Protein AF-A0A932CZ94-F1 (afdb_monomer)

Nearest PDB structures (foldseek):
  8ikx-assembly1_A  TM=5.319E-01  e=2.134E-03  Arabidopsis thaliana
  7e56-assembly1_A  TM=4.847E-01  e=1.126E-03  Evansstolkia leycettana
  4ozz-assembly1_A  TM=4.901E-01  e=1.665E-02  Pseudomonas syringae pv. tomato str. DC3000
  4ozy-assembly1_A  TM=4.058E-01  e=9.627E-03  Pseudomonas syringae pv. tomato str. DC3000
  4nk8-assembly1_A  TM=4.743E-01  e=7.512E-02  Pseudomonas syringae pv. tomato str. DC3000

pLDDT: mean 83.27, std 25.6, range [24.81, 99.0]

Structure (mmCIF, N/CA/C/O backbone):
data_AF-A0A932CZ94-F1
#
_entry.id   AF-A0A932CZ94-F1
#
loop_
_atom_site.group_PDB
_atom_site.id
_atom_site.type_symbol
_atom_site.label_atom_id
_atom_site.label_alt_id
_atom_site.label_comp_id
_atom_site.label_asym_id
_atom_site.label_entity_id
_atom_site.label_seq_id
_atom_site.pdbx_PDB_ins_code
_atom_site.Cartn_x
_atom_site.Cartn_y
_atom_site.Cartn_z
_atom_site.occupancy
_atom_site.B_iso_or_equiv
_atom_site.auth_seq_id
_atom_site.auth_comp_id
_atom_site.auth_asym_id
_atom_site.auth_atom_id
_atom_site.pdbx_PDB_model_num
ATOM 1 N N . MET A 1 1 ? -27.601 53.014 -61.121 1.00 39.97 1 MET A N 1
ATOM 2 C CA . MET A 1 1 ? -26.642 52.090 -61.763 1.00 39.97 1 MET A CA 1
ATOM 3 C C . MET A 1 1 ? -25.942 51.324 -60.655 1.00 39.97 1 MET A C 1
ATOM 5 O O . MET A 1 1 ? -25.474 51.951 -59.716 1.00 39.97 1 MET A O 1
ATOM 9 N N . ARG A 1 2 ? -26.029 49.991 -60.699 1.00 43.28 2 ARG A N 1
ATOM 10 C CA . ARG A 1 2 ? -25.472 49.055 -59.708 1.00 43.28 2 ARG A CA 1
ATOM 11 C C . ARG A 1 2 ? -23.948 48.991 -59.840 1.00 43.28 2 ARG A C 1
ATOM 13 O O . ARG A 1 2 ? -23.468 49.107 -60.957 1.00 43.28 2 ARG A O 1
ATOM 20 N N . ASN A 1 3 ? -23.252 48.723 -58.737 1.00 41.66 3 ASN A N 1
ATOM 21 C CA . ASN A 1 3 ? -22.073 47.852 -58.693 1.00 41.66 3 ASN A CA 1
ATOM 22 C C . ASN A 1 3 ? -21.887 47.376 -57.246 1.00 41.66 3 ASN A C 1
ATOM 24 O O . ASN A 1 3 ? -21.472 48.142 -56.383 1.00 41.66 3 ASN A O 1
ATOM 28 N N . GLY A 1 4 ? -22.267 46.124 -56.987 1.00 42.47 4 GLY A N 1
ATOM 29 C CA . GLY A 1 4 ? -21.935 45.395 -55.767 1.00 42.47 4 GLY A CA 1
ATOM 30 C C . GLY A 1 4 ? -20.848 44.381 -56.099 1.00 42.47 4 GLY A C 1
ATOM 31 O O . GLY A 1 4 ? -20.992 43.640 -57.069 1.00 42.47 4 GLY A O 1
ATOM 32 N N . ALA A 1 5 ? -19.765 44.379 -55.327 1.00 44.06 5 ALA A N 1
ATOM 33 C CA . ALA A 1 5 ? -18.707 43.383 -55.410 1.00 44.06 5 ALA A CA 1
ATOM 34 C C . ALA A 1 5 ? -18.909 42.357 -54.287 1.00 44.06 5 ALA A C 1
ATOM 36 O O . ALA A 1 5 ? -18.830 42.694 -53.109 1.00 44.06 5 ALA A O 1
ATOM 37 N N . THR A 1 6 ? -19.198 41.114 -54.659 1.00 45.97 6 THR A N 1
ATOM 38 C CA . THR A 1 6 ? -19.165 39.940 -53.780 1.00 45.97 6 THR A CA 1
ATOM 39 C C . THR A 1 6 ? -17.745 39.381 -53.753 1.00 45.97 6 THR A C 1
ATOM 41 O O . THR A 1 6 ? -17.249 38.929 -54.784 1.00 45.97 6 THR A O 1
ATOM 44 N N . ALA A 1 7 ? -17.095 39.406 -52.589 1.00 46.41 7 ALA A N 1
ATOM 45 C CA . ALA A 1 7 ? -15.850 38.683 -52.342 1.00 46.41 7 ALA A CA 1
ATOM 46 C C . ALA A 1 7 ? -16.187 37.239 -51.938 1.00 46.41 7 ALA A C 1
ATOM 48 O O . ALA A 1 7 ? -16.862 37.018 -50.934 1.00 46.41 7 ALA A O 1
ATOM 49 N N . GLY A 1 8 ? -15.762 36.266 -52.744 1.00 42.59 8 GLY A N 1
ATOM 50 C CA . GLY A 1 8 ? -15.855 34.845 -52.415 1.00 42.59 8 GLY A CA 1
ATOM 51 C C . GLY A 1 8 ? -14.693 34.434 -51.515 1.00 42.59 8 GLY A C 1
ATOM 52 O O . GLY A 1 8 ? -13.535 34.597 -51.894 1.00 42.59 8 GLY A O 1
ATOM 53 N N . LEU A 1 9 ? -15.004 33.913 -50.329 1.00 45.91 9 LEU A N 1
ATOM 54 C CA . LEU A 1 9 ? -14.043 33.272 -49.436 1.00 45.91 9 LEU A CA 1
ATOM 55 C C . LEU A 1 9 ? -13.800 31.843 -49.942 1.00 45.91 9 LEU A C 1
ATOM 57 O O . LEU A 1 9 ? -14.696 31.003 -49.890 1.00 45.91 9 LEU A O 1
ATOM 61 N N . LEU A 1 10 ? -12.604 31.585 -50.471 1.00 43.28 10 LEU A N 1
ATOM 62 C CA . LEU A 1 10 ? -12.163 30.254 -50.878 1.00 43.28 10 LEU A CA 1
ATOM 63 C C . LEU A 1 10 ? -11.692 29.500 -49.625 1.00 43.28 10 LEU A C 1
ATOM 65 O O . LEU A 1 10 ? -10.630 29.804 -49.085 1.00 43.28 10 LEU A O 1
ATOM 69 N N . LEU A 1 11 ? -12.500 28.554 -49.141 1.00 47.12 11 LEU A N 1
ATOM 70 C CA . LEU A 1 11 ? -12.133 27.662 -48.042 1.00 47.12 11 LEU A CA 1
ATOM 71 C C . LEU A 1 11 ? -11.174 26.593 -48.591 1.00 47.12 11 LEU A C 1
ATOM 73 O O . LEU A 1 11 ? -11.589 25.689 -49.314 1.00 47.12 11 LEU A O 1
ATOM 77 N N . LEU A 1 12 ? -9.882 26.739 -48.302 1.00 43.91 12 LEU A N 1
ATOM 78 C CA . LEU A 1 12 ? -8.865 25.748 -48.641 1.00 43.91 12 LEU A CA 1
ATOM 79 C C . LEU A 1 12 ? -8.944 24.617 -47.601 1.00 43.91 12 LEU A C 1
ATOM 81 O O . LEU A 1 12 ? -8.505 24.790 -46.466 1.00 43.91 12 LEU A O 1
ATOM 85 N N . LEU A 1 13 ? -9.549 23.484 -47.965 1.00 50.06 13 LEU A N 1
ATOM 86 C CA . LEU A 1 13 ? -9.464 22.246 -47.184 1.00 50.06 13 LEU A CA 1
ATOM 87 C C . LEU A 1 13 ? -8.015 21.751 -47.245 1.00 50.06 13 LEU A C 1
ATOM 89 O O . LEU A 1 13 ? -7.565 21.251 -48.274 1.00 50.06 13 LEU A O 1
ATOM 93 N N . VAL A 1 14 ? -7.273 21.948 -46.157 1.00 52.28 14 VAL A N 1
ATOM 94 C CA . VAL A 1 14 ? -5.974 21.306 -45.948 1.00 52.28 14 VAL A CA 1
ATOM 95 C C . VAL A 1 14 ? -6.270 19.909 -45.415 1.00 52.28 14 VAL A C 1
ATOM 97 O O . VAL A 1 14 ? -6.591 19.750 -44.240 1.00 52.28 14 VAL A O 1
ATOM 100 N N . GLU A 1 15 ? -6.214 18.900 -46.282 1.00 48.75 15 GLU A N 1
ATOM 101 C CA . GLU A 1 15 ? -6.152 17.510 -45.833 1.00 48.75 15 GLU A CA 1
ATOM 102 C C . GLU A 1 15 ? -4.798 17.307 -45.148 1.00 48.75 15 GLU A C 1
ATOM 104 O O . GLU A 1 15 ? -3.753 17.273 -45.797 1.00 48.75 15 GLU A O 1
ATOM 109 N N . VAL A 1 16 ? -4.807 17.244 -43.816 1.00 53.28 16 VAL A N 1
ATOM 110 C CA . VAL A 1 16 ? -3.644 16.801 -43.048 1.00 53.28 16 VAL A CA 1
ATOM 111 C C . VAL A 1 16 ? -3.580 15.283 -43.215 1.00 53.28 16 VAL A C 1
ATOM 113 O O . VAL A 1 16 ? -4.525 14.606 -42.803 1.00 53.28 16 VAL A O 1
ATOM 116 N N . PRO A 1 17 ? -2.528 14.718 -43.833 1.00 50.34 17 PRO A N 1
ATOM 117 C CA . PRO A 1 17 ? -2.390 13.275 -43.902 1.00 50.34 17 PRO A CA 1
ATOM 118 C C . PRO A 1 17 ? -2.241 12.744 -42.475 1.00 50.34 17 PRO A C 1
ATOM 120 O O . PRO A 1 17 ? -1.253 13.024 -41.799 1.00 50.34 17 PRO A O 1
ATOM 123 N N . VAL A 1 18 ? -3.233 11.987 -42.008 1.00 54.59 18 VAL A N 1
ATOM 124 C CA . VAL A 1 18 ? -3.095 11.178 -40.797 1.00 54.59 18 VAL A CA 1
ATOM 125 C C . VAL A 1 18 ? -2.170 10.027 -41.175 1.00 54.59 18 VAL A C 1
ATOM 127 O O . VAL A 1 18 ? -2.581 9.093 -41.865 1.00 54.59 18 VAL A O 1
ATOM 130 N N . ALA A 1 19 ? -0.894 10.128 -40.803 1.00 52.69 19 ALA A N 1
ATOM 131 C CA . ALA A 1 19 ? 0.015 8.998 -40.902 1.00 52.69 19 ALA A CA 1
ATOM 132 C C . ALA A 1 19 ? -0.565 7.870 -40.045 1.00 52.69 19 ALA A C 1
ATOM 134 O O . ALA A 1 19 ? -0.779 8.037 -38.846 1.00 52.69 19 ALA A O 1
ATOM 135 N N . THR A 1 20 ? -0.872 6.735 -40.666 1.00 51.88 20 THR A N 1
ATOM 136 C CA . THR A 1 20 ? -1.240 5.527 -39.934 1.00 51.88 20 THR A CA 1
ATOM 137 C C . THR A 1 20 ? 0.022 5.052 -39.220 1.00 51.88 20 THR A C 1
ATOM 139 O O . THR A 1 20 ? 0.872 4.422 -39.847 1.00 51.88 20 THR A O 1
ATOM 142 N N . VAL A 1 21 ? 0.194 5.416 -37.948 1.00 56.03 21 VAL A N 1
ATOM 143 C CA . VAL A 1 21 ? 1.228 4.812 -37.100 1.00 56.03 21 VAL A CA 1
ATOM 144 C C . VAL A 1 21 ? 0.839 3.344 -36.973 1.00 56.03 21 VAL A C 1
ATOM 146 O O . VAL A 1 21 ? -0.219 3.019 -36.436 1.00 56.03 21 VAL A O 1
ATOM 149 N N . ARG A 1 22 ? 1.616 2.459 -37.596 1.00 65.75 22 ARG A N 1
ATOM 150 C CA . ARG A 1 22 ? 1.471 1.021 -37.386 1.00 65.75 22 ARG A CA 1
ATOM 151 C C . ARG A 1 22 ? 2.312 0.685 -36.170 1.00 65.75 22 ARG A C 1
ATOM 153 O O . ARG A 1 22 ? 3.510 0.919 -36.226 1.00 65.75 22 ARG A O 1
ATOM 160 N N . ALA A 1 23 ? 1.672 0.166 -35.129 1.00 81.94 23 ALA A N 1
ATOM 161 C CA . ALA A 1 23 ? 2.362 -0.471 -34.019 1.00 81.94 23 ALA A CA 1
ATOM 162 C C . ALA A 1 23 ? 3.262 -1.588 -34.566 1.00 81.94 23 ALA A C 1
ATOM 164 O O . ALA A 1 23 ? 2.775 -2.479 -35.273 1.00 81.94 23 ALA A O 1
ATOM 165 N N . GLU A 1 24 ? 4.557 -1.502 -34.288 1.00 93.62 24 GLU A N 1
ATOM 166 C CA . GLU A 1 24 ? 5.543 -2.533 -34.598 1.00 93.62 24 GLU A CA 1
ATOM 167 C C . GLU A 1 24 ? 5.850 -3.361 -33.343 1.00 93.62 24 GLU A C 1
ATOM 169 O O . GLU A 1 24 ? 5.710 -2.889 -32.213 1.00 93.62 24 GLU A O 1
ATOM 174 N N . GLU A 1 25 ? 6.228 -4.627 -33.533 1.00 97.75 25 GLU A N 1
ATOM 175 C CA . GLU A 1 25 ? 6.673 -5.492 -32.441 1.00 97.75 25 GLU A CA 1
ATOM 176 C C . GLU A 1 25 ? 8.161 -5.808 -32.607 1.00 97.75 25 GLU A C 1
ATOM 178 O O . GLU A 1 25 ? 8.576 -6.401 -33.606 1.00 97.75 25 GLU A O 1
ATOM 183 N N . TRP A 1 26 ? 8.942 -5.417 -31.604 1.00 98.31 26 TRP A N 1
ATOM 184 C CA . TRP A 1 26 ? 10.382 -5.608 -31.510 1.00 98.31 26 TRP A CA 1
ATOM 185 C C . TRP A 1 26 ? 10.693 -6.776 -30.582 1.00 98.31 26 TRP A C 1
ATOM 187 O O . TRP A 1 26 ? 10.175 -6.847 -29.471 1.00 98.31 26 TRP A O 1
ATOM 197 N N . PHE A 1 27 ? 11.564 -7.682 -31.010 1.00 98.31 27 PHE A N 1
ATOM 198 C CA . PHE A 1 27 ? 11.935 -8.867 -30.241 1.00 98.31 27 PHE A CA 1
ATOM 199 C C . PHE A 1 27 ? 13.358 -8.752 -29.713 1.00 98.31 27 PHE A C 1
ATOM 201 O O . PHE A 1 27 ? 14.275 -8.381 -30.447 1.00 98.31 27 PHE A O 1
ATOM 208 N N . VAL A 1 28 ? 13.535 -9.128 -28.449 1.00 98.44 28 VAL A N 1
ATOM 209 C CA . VAL A 1 28 ? 14.830 -9.183 -27.766 1.00 98.44 28 VAL A CA 1
ATOM 210 C C . VAL A 1 28 ? 15.067 -10.611 -27.276 1.00 98.44 28 VAL A C 1
ATOM 212 O O . VAL A 1 28 ? 14.156 -11.236 -26.726 1.00 98.44 28 VAL A O 1
ATOM 215 N N . GLU A 1 29 ? 16.274 -11.136 -27.478 1.00 96.31 29 GLU A N 1
ATOM 216 C CA . GLU A 1 29 ? 16.701 -12.445 -26.976 1.00 96.31 29 GLU A CA 1
ATOM 217 C C . GLU A 1 29 ? 18.116 -12.360 -26.404 1.00 96.31 29 GLU A C 1
ATOM 219 O O . GLU A 1 29 ? 18.967 -11.646 -26.939 1.00 96.31 29 GLU A O 1
ATOM 224 N N . ALA A 1 30 ? 18.385 -13.111 -25.335 1.00 89.62 30 ALA A N 1
ATOM 225 C CA . ALA A 1 30 ? 19.734 -13.253 -24.809 1.00 89.62 30 ALA A CA 1
ATOM 226 C C . ALA A 1 30 ? 20.675 -13.756 -25.923 1.00 89.62 30 ALA A C 1
ATOM 228 O O . ALA A 1 30 ? 20.354 -14.705 -26.634 1.00 89.62 30 ALA A O 1
ATOM 229 N N . ASP A 1 31 ? 21.821 -13.092 -26.089 1.00 86.56 31 ASP A N 1
ATOM 230 C CA . ASP A 1 31 ? 22.800 -13.335 -27.162 1.00 86.56 31 ASP A CA 1
ATOM 231 C C . ASP A 1 31 ? 22.318 -13.024 -28.598 1.00 86.56 31 ASP A C 1
ATOM 233 O O . ASP A 1 31 ? 23.005 -13.355 -29.573 1.00 86.56 31 ASP A O 1
ATOM 237 N N . GLY A 1 32 ? 21.173 -12.351 -28.756 1.00 90.69 32 GLY A N 1
ATOM 238 C CA . GLY A 1 32 ? 20.737 -11.802 -30.038 1.00 90.69 32 GLY A CA 1
ATOM 239 C C . GLY A 1 32 ? 21.767 -10.832 -30.637 1.00 90.69 32 GLY A C 1
ATOM 240 O O . GLY A 1 32 ? 22.609 -10.252 -29.953 1.00 90.69 32 GLY A O 1
ATOM 241 N N . SER A 1 33 ? 21.730 -10.652 -31.954 1.00 93.94 33 SER A N 1
ATOM 242 C CA . SER A 1 33 ? 22.588 -9.678 -32.659 1.00 93.94 33 SER A CA 1
ATOM 243 C C . SER A 1 33 ? 21.914 -9.093 -33.901 1.00 93.94 33 SER A C 1
ATOM 245 O O . SER A 1 33 ? 22.575 -8.509 -34.762 1.00 93.94 33 SER A O 1
ATOM 247 N N . GLY A 1 34 ? 20.601 -9.297 -33.991 1.00 94.69 34 GLY A N 1
ATOM 248 C CA . GLY A 1 34 ? 19.781 -9.013 -35.150 1.00 94.69 34 GLY A CA 1
ATOM 249 C C . GLY A 1 34 ? 19.164 -7.623 -35.154 1.00 94.69 34 GLY A C 1
ATOM 250 O O . GLY A 1 34 ? 19.476 -6.766 -34.327 1.00 94.69 34 GLY A O 1
ATOM 251 N N . GLY A 1 35 ? 18.269 -7.408 -36.115 1.00 95.25 35 GLY A N 1
ATOM 252 C CA . GLY A 1 35 ? 17.556 -6.149 -36.334 1.00 95.25 35 GLY A CA 1
ATOM 253 C C . GLY A 1 35 ? 16.247 -5.968 -35.558 1.00 95.25 35 GLY A C 1
ATOM 254 O O . GLY A 1 35 ? 15.508 -5.043 -35.882 1.00 95.25 35 GLY A O 1
ATOM 255 N N . GLY A 1 36 ? 15.926 -6.840 -34.597 1.00 96.75 36 GLY A N 1
ATOM 256 C CA . GLY A 1 36 ? 14.738 -6.719 -33.744 1.00 96.75 36 GLY A CA 1
ATOM 257 C C . GLY A 1 36 ? 13.478 -7.406 -34.264 1.00 96.75 36 GLY A C 1
ATOM 258 O O . GLY A 1 36 ? 12.412 -7.241 -33.682 1.00 96.75 36 GLY A O 1
ATOM 259 N N . THR A 1 37 ? 13.572 -8.191 -35.338 1.00 96.75 37 THR A N 1
ATOM 260 C CA . THR A 1 37 ? 12.432 -8.988 -35.823 1.00 96.75 37 THR A CA 1
ATOM 261 C C . THR A 1 37 ? 12.315 -10.300 -35.048 1.00 96.75 37 THR A C 1
ATOM 263 O O . THR A 1 37 ? 13.271 -10.737 -34.414 1.00 96.75 37 THR A O 1
ATOM 266 N N . ALA A 1 38 ? 11.174 -10.989 -35.136 1.00 95.44 38 ALA A N 1
ATOM 267 C CA . ALA A 1 38 ? 10.988 -12.275 -34.457 1.00 95.44 38 ALA A CA 1
ATOM 268 C C . ALA A 1 38 ? 12.050 -13.333 -34.832 1.00 95.44 38 ALA A C 1
ATOM 270 O O . ALA A 1 38 ? 12.476 -14.104 -33.970 1.00 95.44 38 ALA A O 1
ATOM 271 N N . ASP A 1 39 ? 12.491 -13.366 -36.092 1.00 95.88 39 ASP A N 1
ATOM 272 C CA . ASP A 1 39 ? 13.498 -14.323 -36.581 1.00 95.88 39 ASP A CA 1
ATOM 273 C C . ASP A 1 39 ? 14.943 -13.813 -36.429 1.00 95.88 39 ASP A C 1
ATOM 275 O O . ASP A 1 39 ? 15.890 -14.581 -36.594 1.00 95.88 39 ASP A O 1
ATOM 279 N N . ASP A 1 40 ? 15.116 -12.525 -36.124 1.00 96.75 40 ASP A N 1
ATOM 280 C CA . ASP A 1 40 ? 16.409 -11.848 -36.002 1.00 96.75 40 ASP A CA 1
ATOM 281 C C . ASP A 1 40 ? 16.341 -10.806 -34.864 1.00 96.75 40 ASP A C 1
ATOM 283 O O . ASP A 1 40 ? 16.303 -9.601 -35.137 1.00 96.75 40 ASP A O 1
ATOM 287 N N . PRO A 1 41 ? 16.221 -11.252 -33.596 1.00 97.81 41 PRO A N 1
ATOM 288 C CA . PRO A 1 41 ? 15.964 -10.376 -32.455 1.00 97.81 41 PRO A CA 1
ATOM 289 C C . PRO A 1 41 ? 17.193 -9.546 -32.069 1.00 97.81 41 PRO A C 1
ATOM 291 O O . PRO A 1 41 ? 18.341 -9.931 -32.322 1.00 97.81 41 PRO A O 1
ATOM 294 N N . PHE A 1 42 ? 16.949 -8.418 -31.403 1.00 98.50 42 PHE A N 1
ATOM 295 C CA . PHE A 1 42 ? 17.994 -7.637 -30.744 1.00 98.50 42 PHE A CA 1
ATOM 296 C C . PHE A 1 42 ? 18.669 -8.442 -29.628 1.00 98.50 42 PHE A C 1
ATOM 298 O O . PHE A 1 42 ? 18.073 -9.356 -29.055 1.00 98.50 42 PHE A O 1
ATOM 305 N N . GLY A 1 43 ? 19.911 -8.071 -29.309 1.00 96.50 43 GLY A N 1
ATOM 306 C CA . GLY A 1 43 ? 20.690 -8.674 -28.221 1.00 96.50 43 GLY A CA 1
ATOM 307 C C . GLY A 1 43 ? 20.558 -7.987 -26.869 1.00 96.50 43 GLY A C 1
ATOM 308 O O . GLY A 1 43 ? 20.986 -8.552 -25.865 1.00 96.50 43 GLY A O 1
ATOM 309 N N . SER A 1 44 ? 20.007 -6.772 -26.840 1.00 97.44 44 SER A N 1
ATOM 310 C CA . SER A 1 44 ? 19.813 -5.998 -25.617 1.00 97.44 44 SER A CA 1
ATOM 311 C C . SER A 1 44 ? 18.408 -5.417 -25.553 1.00 97.44 44 SER A C 1
ATOM 313 O O . SER A 1 44 ? 17.781 -5.131 -26.579 1.00 97.44 44 SER A O 1
ATOM 315 N N . VAL A 1 45 ? 17.908 -5.232 -24.335 1.00 98.50 45 VAL A N 1
ATOM 316 C CA . VAL A 1 45 ? 16.607 -4.591 -24.119 1.00 98.50 45 VAL A CA 1
ATOM 317 C C . VAL A 1 45 ? 16.689 -3.106 -24.465 1.00 98.50 45 VAL A C 1
ATOM 319 O O . VAL A 1 45 ? 15.738 -2.550 -25.020 1.00 98.50 45 VAL A O 1
ATOM 322 N N . GLN A 1 46 ? 17.839 -2.470 -24.215 1.00 98.50 46 GLN A N 1
ATOM 323 C CA . GLN A 1 46 ? 18.052 -1.075 -24.594 1.00 98.50 46 GLN A CA 1
ATOM 324 C C . GLN A 1 46 ? 17.979 -0.847 -26.113 1.00 98.50 46 GLN A C 1
ATOM 326 O O . GLN A 1 46 ? 17.425 0.172 -26.515 1.00 98.50 46 GLN A O 1
ATOM 331 N N . ASP A 1 47 ? 18.440 -1.777 -26.959 1.00 98.19 47 ASP A N 1
ATOM 332 C CA . ASP A 1 47 ? 18.292 -1.643 -28.421 1.00 98.19 47 ASP A CA 1
ATOM 333 C C . ASP A 1 47 ? 16.810 -1.566 -28.831 1.00 98.19 47 ASP A C 1
ATOM 335 O O . ASP A 1 47 ? 16.436 -0.748 -29.673 1.00 98.19 47 ASP A O 1
ATOM 339 N N . GLY A 1 48 ? 15.945 -2.361 -28.186 1.00 98.25 48 GLY A N 1
ATOM 340 C CA . GLY A 1 48 ? 14.493 -2.286 -28.372 1.00 98.25 48 GLY A CA 1
ATOM 341 C C . GLY A 1 48 ? 13.914 -0.937 -27.930 1.00 98.25 48 GLY A C 1
ATOM 342 O O . GLY A 1 48 ? 13.147 -0.316 -28.666 1.00 98.25 48 GLY A O 1
ATOM 343 N N . LEU A 1 49 ? 14.325 -0.445 -26.756 1.00 98.62 49 LEU A N 1
ATOM 344 C CA . LEU A 1 49 ? 13.920 0.868 -26.232 1.00 98.62 49 LEU A CA 1
ATOM 345 C C . LEU A 1 49 ? 14.390 2.033 -27.119 1.00 98.62 49 LEU A C 1
ATOM 347 O O . LEU A 1 49 ? 13.696 3.045 -27.230 1.00 98.62 49 LEU A O 1
ATOM 351 N N . ASP A 1 50 ? 15.554 1.903 -27.756 1.00 98.50 50 ASP A N 1
ATOM 352 C CA . ASP A 1 50 ? 16.136 2.923 -28.627 1.00 98.50 50 ASP A CA 1
ATOM 353 C C . ASP A 1 50 ? 15.353 3.075 -29.945 1.00 98.50 50 ASP A C 1
ATOM 355 O O . ASP A 1 50 ? 15.280 4.185 -30.497 1.00 98.50 50 ASP A O 1
ATOM 359 N N . VAL A 1 51 ? 14.738 2.000 -30.453 1.00 97.75 51 VAL A N 1
ATOM 360 C CA . VAL A 1 51 ? 13.978 2.026 -31.715 1.00 97.75 51 VAL A CA 1
ATOM 361 C C . VAL A 1 51 ? 12.483 2.258 -31.527 1.00 97.75 51 VAL A C 1
ATOM 363 O O . VAL A 1 51 ? 11.904 2.968 -32.350 1.00 97.75 51 VAL A O 1
ATOM 366 N N . ALA A 1 52 ? 11.886 1.750 -30.445 1.00 98.12 52 ALA A N 1
ATOM 367 C CA . ALA A 1 52 ? 10.440 1.779 -30.242 1.00 98.12 52 ALA A CA 1
ATOM 368 C C . ALA A 1 52 ? 9.856 3.202 -30.308 1.00 98.12 52 ALA A C 1
ATOM 370 O O . ALA A 1 52 ? 10.418 4.167 -29.773 1.00 98.12 52 ALA A O 1
ATOM 371 N N . GLY A 1 53 ? 8.729 3.343 -31.000 1.00 97.69 53 GLY A N 1
ATOM 372 C CA . GLY A 1 53 ? 7.905 4.548 -31.058 1.00 97.69 53 GLY A CA 1
ATOM 373 C C . GLY A 1 53 ? 6.535 4.355 -30.398 1.00 97.69 53 GLY A C 1
ATOM 374 O O . GLY A 1 53 ? 6.207 3.249 -29.977 1.00 97.69 53 GLY A O 1
ATOM 375 N N . PRO A 1 54 ? 5.712 5.418 -30.296 1.00 98.00 54 PRO A N 1
ATOM 376 C CA . PRO A 1 54 ? 4.365 5.328 -29.731 1.00 98.00 54 PRO A CA 1
ATOM 377 C C . PRO A 1 54 ? 3.528 4.208 -30.366 1.00 98.00 54 PRO A C 1
ATOM 379 O O . PRO A 1 54 ? 3.345 4.189 -31.584 1.00 98.00 54 PRO A O 1
ATOM 382 N N . GLY A 1 55 ? 2.988 3.317 -29.533 1.00 97.88 55 GLY A N 1
ATOM 383 C CA . GLY A 1 55 ? 2.194 2.158 -29.943 1.00 97.88 55 GLY A CA 1
ATOM 384 C C . GLY A 1 55 ? 2.994 0.871 -30.144 1.00 97.88 55 GLY A C 1
ATOM 385 O O . GLY A 1 55 ? 2.374 -0.183 -30.271 1.00 97.88 55 GLY A O 1
ATOM 386 N N . ASP A 1 56 ? 4.327 0.931 -30.167 1.00 98.56 56 ASP A N 1
ATOM 387 C CA . ASP A 1 56 ? 5.164 -0.254 -30.348 1.00 98.56 56 ASP A CA 1
ATOM 388 C C . ASP A 1 56 ? 5.218 -1.128 -29.090 1.00 98.56 56 ASP A C 1
ATOM 390 O O . ASP A 1 56 ? 5.086 -0.662 -27.952 1.00 98.56 56 ASP A O 1
ATOM 394 N N . VAL A 1 57 ? 5.489 -2.412 -29.315 1.00 98.56 57 VAL A N 1
ATOM 395 C CA . VAL A 1 57 ? 5.682 -3.417 -28.269 1.00 98.56 57 VAL A CA 1
ATOM 396 C C . VAL A 1 57 ? 7.097 -3.979 -28.358 1.00 98.56 57 VAL A C 1
ATOM 398 O O . VAL A 1 57 ? 7.526 -4.429 -29.413 1.00 98.56 57 VAL A O 1
ATOM 401 N N . ILE A 1 58 ? 7.821 -3.994 -27.245 1.00 98.81 58 ILE A N 1
ATOM 402 C CA . ILE A 1 58 ? 9.112 -4.659 -27.081 1.00 98.81 58 ILE A CA 1
ATOM 403 C C . ILE A 1 58 ? 8.858 -5.955 -26.309 1.00 98.81 58 ILE A C 1
ATOM 405 O O . ILE A 1 58 ? 8.583 -5.931 -25.109 1.00 98.81 58 ILE A O 1
ATOM 409 N N . THR A 1 59 ? 8.945 -7.089 -26.998 1.00 98.56 59 THR A N 1
ATOM 410 C CA . THR A 1 59 ? 8.761 -8.430 -26.439 1.00 98.56 59 THR A CA 1
ATOM 411 C C . THR A 1 59 ? 10.118 -9.055 -26.124 1.00 98.56 59 THR A C 1
ATOM 413 O O . THR A 1 59 ? 10.901 -9.387 -27.017 1.00 98.56 59 THR A O 1
ATOM 416 N N . VAL A 1 60 ? 10.393 -9.241 -24.834 1.00 98.62 60 VAL A N 1
ATOM 417 C CA . VAL A 1 60 ? 11.663 -9.778 -24.335 1.00 98.62 60 VAL A CA 1
ATOM 418 C C . VAL A 1 60 ? 11.515 -11.262 -24.008 1.00 98.62 60 VAL A C 1
ATOM 420 O O . VAL A 1 60 ? 10.761 -11.643 -23.106 1.00 98.62 60 VAL A O 1
ATOM 423 N N . ARG A 1 61 ? 12.250 -12.110 -24.734 1.00 97.69 61 ARG A N 1
ATOM 424 C CA . ARG A 1 61 ? 12.266 -13.563 -24.518 1.00 97.69 61 ARG A CA 1
ATOM 425 C C . ARG A 1 61 ? 12.904 -13.923 -23.180 1.00 97.69 61 ARG A C 1
ATOM 427 O O . ARG A 1 61 ? 13.726 -13.172 -22.656 1.00 97.69 61 ARG A O 1
ATOM 434 N N . GLU A 1 62 ? 12.539 -15.105 -22.686 1.00 97.25 62 GLU A N 1
ATOM 435 C CA . GLU A 1 62 ? 13.091 -15.717 -21.473 1.00 97.25 62 GLU A CA 1
ATOM 436 C C . GLU A 1 62 ? 14.617 -15.589 -21.410 1.00 97.25 62 GLU A C 1
ATOM 438 O O . GLU A 1 62 ? 15.325 -15.875 -22.378 1.00 97.25 62 GLU A O 1
ATOM 443 N N . GLY A 1 63 ? 15.117 -15.171 -20.250 1.00 95.88 63 GLY A N 1
ATOM 444 C CA . GLY A 1 63 ? 16.540 -14.956 -20.026 1.00 95.88 63 GLY A CA 1
ATOM 445 C C . GLY A 1 63 ? 16.818 -13.937 -18.928 1.00 95.88 63 GLY A C 1
ATOM 446 O O . GLY A 1 63 ? 15.906 -13.306 -18.388 1.00 95.88 63 GLY A O 1
ATOM 447 N N . THR A 1 64 ? 18.102 -13.773 -18.615 1.00 96.81 64 THR A N 1
ATOM 448 C CA . THR A 1 64 ? 18.590 -12.739 -17.697 1.00 96.81 64 THR A CA 1
ATOM 449 C C . THR A 1 64 ? 19.399 -11.711 -18.475 1.00 96.81 64 THR A C 1
ATOM 451 O O . THR A 1 64 ? 20.440 -12.040 -19.042 1.00 96.81 64 THR A O 1
ATOM 454 N N . TYR A 1 65 ? 18.956 -10.461 -18.435 1.00 98.06 65 TYR A N 1
ATOM 455 C CA . TYR A 1 65 ? 19.558 -9.327 -19.123 1.00 98.06 65 TYR A CA 1
ATOM 456 C C . TYR A 1 65 ? 20.228 -8.436 -18.083 1.00 98.06 65 TYR A C 1
ATOM 458 O O . TYR A 1 65 ? 19.567 -7.857 -17.222 1.00 98.06 65 TYR A O 1
ATOM 466 N N . SER A 1 66 ? 21.561 -8.386 -18.112 1.00 97.50 66 SER A N 1
ATOM 467 C CA . SER A 1 66 ? 22.354 -7.581 -17.175 1.00 97.50 66 SER A CA 1
ATOM 468 C C . SER A 1 66 ? 22.547 -6.168 -17.725 1.00 97.50 66 SER A C 1
ATOM 470 O O . SER A 1 66 ? 23.576 -5.872 -18.332 1.00 97.50 66 SER A O 1
ATOM 472 N N . GLU A 1 67 ? 21.538 -5.316 -17.558 1.00 96.62 67 GLU A N 1
ATOM 473 C CA . GLU A 1 67 ? 21.452 -3.991 -18.175 1.00 96.62 67 GLU A CA 1
ATOM 474 C C . GLU A 1 67 ? 20.884 -2.957 -17.191 1.00 96.62 67 GLU A C 1
ATOM 476 O O . GLU A 1 67 ? 19.986 -3.252 -16.406 1.00 96.62 67 GLU A O 1
ATOM 481 N N . SER A 1 68 ? 21.381 -1.720 -17.266 1.00 97.12 68 SER A N 1
ATOM 482 C CA . SER A 1 68 ? 20.737 -0.555 -16.646 1.00 97.12 68 SER A CA 1
ATOM 483 C C . SER A 1 68 ? 19.993 0.217 -17.734 1.00 97.12 68 SER A C 1
ATOM 485 O O . SER A 1 68 ? 20.618 0.829 -18.603 1.00 97.12 68 SER A O 1
ATOM 487 N N . LEU A 1 69 ? 18.666 0.166 -17.698 1.00 98.69 69 LEU A N 1
ATOM 488 C CA . LEU A 1 69 ? 17.788 0.610 -18.775 1.00 98.69 69 LEU A CA 1
ATOM 489 C C . LEU A 1 69 ? 17.258 2.022 -18.547 1.00 98.69 69 LEU A C 1
ATOM 491 O O . LEU A 1 69 ? 17.052 2.464 -17.412 1.00 98.69 69 LEU A O 1
ATOM 495 N N . ARG A 1 70 ? 16.963 2.712 -19.649 1.00 98.56 70 ARG A N 1
ATOM 496 C CA . ARG A 1 70 ? 16.201 3.963 -19.630 1.00 98.56 70 ARG A CA 1
ATOM 497 C C . ARG A 1 70 ? 15.221 4.034 -20.792 1.00 98.56 70 ARG A C 1
ATOM 499 O O . ARG A 1 70 ? 15.547 3.656 -21.919 1.00 98.56 70 ARG A O 1
ATOM 506 N N . THR A 1 71 ? 14.048 4.595 -20.529 1.00 98.50 71 THR A N 1
ATOM 507 C CA . THR A 1 71 ? 13.137 5.023 -21.600 1.00 98.50 71 THR A CA 1
ATOM 508 C C . THR A 1 71 ? 13.793 6.111 -22.457 1.00 98.50 71 THR A C 1
ATOM 510 O O . THR A 1 71 ? 14.548 6.935 -21.943 1.00 98.50 71 THR A O 1
ATOM 513 N N . VAL A 1 72 ? 13.517 6.120 -23.762 1.00 98.19 72 VAL A N 1
ATOM 514 C CA . VAL A 1 72 ? 14.138 7.060 -24.723 1.00 98.19 72 VAL A CA 1
ATOM 515 C C . VAL A 1 72 ? 13.138 8.067 -25.284 1.00 98.19 72 VAL A C 1
ATOM 517 O O . VAL A 1 72 ? 13.529 9.127 -25.771 1.00 98.19 72 VAL A O 1
ATOM 520 N N . ARG A 1 73 ? 11.852 7.714 -25.272 1.00 97.38 73 ARG A N 1
ATOM 521 C CA . ARG A 1 73 ? 10.733 8.558 -25.687 1.00 97.38 73 ARG A CA 1
ATOM 522 C C . ARG A 1 73 ? 9.438 8.038 -25.078 1.00 97.38 73 ARG A C 1
ATOM 524 O O . ARG A 1 73 ? 9.381 6.888 -24.647 1.00 97.38 73 ARG A O 1
ATOM 531 N N . GLY A 1 74 ? 8.425 8.897 -25.060 1.00 96.38 74 GLY A N 1
ATOM 532 C CA . GLY A 1 74 ? 7.103 8.567 -24.540 1.00 96.38 74 GLY A CA 1
ATOM 533 C C . GLY A 1 74 ? 6.181 8.002 -25.607 1.00 96.38 74 GLY A C 1
ATOM 534 O O . GLY A 1 74 ? 6.377 8.233 -26.805 1.00 96.38 74 GLY A O 1
ATOM 535 N N . GLY A 1 75 ? 5.162 7.287 -25.147 1.00 97.75 75 GLY A N 1
ATOM 536 C CA . GLY A 1 75 ? 3.988 6.969 -25.941 1.00 97.75 75 GLY A CA 1
ATOM 537 C C . GLY A 1 75 ? 2.974 8.113 -25.929 1.00 97.75 75 GLY A C 1
ATOM 538 O O . GLY A 1 75 ? 3.277 9.270 -25.637 1.00 97.75 75 GLY A O 1
ATOM 539 N N . THR A 1 76 ? 1.732 7.766 -26.230 1.00 97.69 76 THR A N 1
ATOM 540 C CA . THR A 1 76 ? 0.563 8.629 -26.022 1.00 97.69 76 THR A CA 1
ATOM 541 C C . THR A 1 76 ? -0.525 7.826 -25.324 1.00 97.69 76 THR A C 1
ATOM 543 O O . THR A 1 76 ? -0.483 6.600 -25.364 1.00 97.69 76 THR A O 1
ATOM 546 N N . GLU A 1 77 ? -1.538 8.487 -24.767 1.00 96.31 77 GLU A N 1
ATOM 547 C CA . GLU A 1 77 ? -2.697 7.815 -24.157 1.00 96.31 77 GLU A CA 1
ATOM 548 C C . GLU A 1 77 ? -3.317 6.748 -25.079 1.00 96.31 77 GLU A C 1
ATOM 550 O O . GLU A 1 77 ? -3.618 5.638 -24.652 1.00 96.31 77 GLU A O 1
ATOM 555 N N . ALA A 1 78 ? -3.447 7.056 -26.374 1.00 96.88 78 ALA A N 1
ATOM 556 C CA . ALA A 1 78 ? -4.010 6.140 -27.365 1.00 96.88 78 ALA A CA 1
ATOM 557 C C . ALA A 1 78 ? -3.009 5.097 -27.902 1.00 96.88 78 ALA A C 1
ATOM 559 O O . ALA A 1 78 ? -3.413 4.164 -28.594 1.00 96.88 78 ALA A O 1
ATOM 560 N N . ALA A 1 79 ? -1.712 5.282 -27.653 1.00 97.56 79 ALA A N 1
ATOM 561 C CA . ALA A 1 79 ? -0.635 4.462 -28.202 1.00 97.56 79 ALA A CA 1
ATOM 562 C C . ALA A 1 79 ? 0.575 4.467 -27.245 1.00 97.56 79 ALA A C 1
ATOM 564 O O . ALA A 1 79 ? 1.571 5.152 -27.522 1.00 97.56 79 ALA A O 1
ATOM 565 N N . PRO A 1 80 ? 0.483 3.776 -26.093 1.00 98.38 80 PRO A N 1
ATOM 566 C CA . PRO A 1 80 ? 1.603 3.644 -25.169 1.00 98.38 80 PRO A CA 1
ATOM 567 C C . PRO A 1 80 ? 2.733 2.820 -25.796 1.00 98.38 80 PRO A C 1
ATOM 569 O O . PRO A 1 80 ? 2.502 2.058 -26.735 1.00 98.38 80 PRO A O 1
ATOM 572 N N . ILE A 1 81 ? 3.952 2.963 -25.277 1.00 98.75 81 ILE A N 1
ATOM 573 C CA . ILE A 1 81 ? 5.050 2.033 -25.589 1.00 98.75 81 ILE A CA 1
ATOM 574 C C . ILE A 1 81 ? 5.037 0.930 -24.536 1.00 98.75 81 ILE A C 1
ATOM 576 O O . ILE A 1 81 ? 5.009 1.228 -23.341 1.00 98.75 81 ILE A O 1
ATOM 580 N N . VAL A 1 82 ? 5.053 -0.333 -24.963 1.00 98.75 82 VAL A N 1
ATOM 581 C CA . VAL A 1 82 ? 4.948 -1.487 -24.058 1.00 98.75 82 VAL A CA 1
ATOM 582 C C . VAL A 1 82 ? 6.250 -2.274 -24.049 1.00 98.75 82 VAL A C 1
ATOM 584 O O . VAL A 1 82 ? 6.669 -2.781 -25.081 1.00 98.75 82 VAL A O 1
ATOM 587 N N . LEU A 1 83 ? 6.869 -2.434 -22.884 1.00 98.81 83 LEU A N 1
ATOM 588 C CA . LEU A 1 83 ? 7.971 -3.359 -22.637 1.00 98.81 83 LEU A CA 1
ATOM 589 C C . LEU A 1 83 ? 7.430 -4.569 -21.868 1.00 98.81 83 LEU A C 1
ATOM 591 O O . LEU A 1 83 ? 7.031 -4.441 -20.712 1.00 98.81 83 LEU A O 1
ATOM 595 N N . ARG A 1 84 ? 7.414 -5.748 -22.494 1.00 98.62 84 ARG A N 1
ATOM 596 C CA . ARG A 1 84 ? 6.801 -6.946 -21.907 1.00 98.62 84 ARG A CA 1
ATOM 597 C C . ARG A 1 84 ? 7.680 -8.184 -21.977 1.00 98.62 84 ARG A C 1
ATOM 599 O O . ARG A 1 84 ? 8.531 -8.310 -22.861 1.00 98.62 84 ARG A O 1
ATOM 606 N N . ARG A 1 85 ? 7.409 -9.155 -21.104 1.00 97.88 85 ARG A N 1
ATOM 607 C CA . ARG A 1 85 ? 7.892 -10.529 -21.308 1.00 97.88 85 ARG A CA 1
ATOM 608 C C . ARG A 1 85 ? 7.230 -11.177 -22.528 1.00 97.88 85 ARG A C 1
ATOM 610 O O . ARG A 1 85 ? 6.081 -10.879 -22.848 1.00 97.88 85 ARG A O 1
ATOM 617 N N . ASP A 1 86 ? 7.909 -12.139 -23.144 1.00 96.50 86 ASP A N 1
ATOM 618 C CA . ASP A 1 86 ? 7.279 -13.075 -24.079 1.00 96.50 86 ASP A CA 1
ATOM 619 C C . ASP A 1 86 ? 6.341 -14.038 -23.312 1.00 96.50 86 ASP A C 1
ATOM 621 O O . ASP A 1 86 ? 6.818 -14.857 -22.518 1.00 96.50 86 ASP A O 1
ATOM 625 N N . PRO A 1 87 ? 5.008 -13.984 -23.522 1.00 90.50 87 PRO A N 1
ATOM 626 C CA . PRO A 1 87 ? 4.061 -14.819 -22.784 1.00 90.50 87 PRO A CA 1
ATOM 627 C C . PRO A 1 87 ? 4.155 -16.308 -23.148 1.00 90.50 87 PRO A C 1
ATOM 629 O O . PRO A 1 87 ? 3.660 -17.148 -22.397 1.00 90.50 87 PRO A O 1
ATOM 632 N N . ALA A 1 88 ? 4.780 -16.655 -24.279 1.00 89.38 88 ALA A N 1
ATOM 633 C CA . ALA A 1 88 ? 4.970 -18.040 -24.707 1.00 89.38 88 ALA A CA 1
ATOM 634 C C . ALA A 1 88 ? 6.205 -18.708 -24.071 1.00 89.38 88 ALA A C 1
ATOM 636 O O . ALA A 1 88 ? 6.497 -19.870 -24.372 1.00 89.38 88 ALA A O 1
ATOM 637 N N . ARG A 1 89 ? 6.956 -17.986 -23.231 1.00 88.38 89 ARG A N 1
ATOM 638 C CA . ARG A 1 89 ? 8.251 -18.407 -22.677 1.00 88.38 89 ARG A CA 1
ATOM 639 C C . ARG A 1 89 ? 8.282 -18.318 -21.146 1.00 88.38 89 ARG A C 1
ATOM 641 O O . ARG A 1 89 ? 7.305 -17.917 -20.508 1.00 88.38 89 ARG A O 1
ATOM 648 N N . GLY A 1 90 ? 9.401 -18.755 -20.560 1.00 90.12 90 GLY A N 1
ATOM 649 C CA . GLY A 1 90 ? 9.678 -18.638 -19.130 1.00 90.12 90 GLY A CA 1
ATOM 650 C C . GLY A 1 90 ? 9.921 -17.193 -18.659 1.00 90.12 90 GLY A C 1
ATOM 651 O O . GLY A 1 90 ? 9.639 -16.241 -19.388 1.00 90.12 90 GLY A O 1
ATOM 652 N N . PRO A 1 91 ? 10.401 -17.008 -17.417 1.00 94.00 91 PRO A N 1
ATOM 653 C CA . PRO A 1 91 ? 10.582 -15.685 -16.828 1.00 94.00 91 PRO A CA 1
ATOM 654 C C . PRO A 1 91 ? 11.683 -14.876 -17.529 1.00 94.00 91 PRO A C 1
ATOM 656 O O . PRO A 1 91 ? 12.710 -15.414 -17.948 1.00 94.00 91 PRO A O 1
ATOM 659 N N . THR A 1 92 ? 11.490 -13.560 -17.575 1.00 97.94 92 THR A N 1
ATOM 660 C CA . THR A 1 92 ? 12.475 -12.594 -18.074 1.00 97.94 92 THR A CA 1
ATOM 661 C C . THR A 1 92 ? 12.937 -11.719 -16.915 1.00 97.94 92 THR A C 1
ATOM 663 O O . THR A 1 92 ? 12.128 -11.035 -16.287 1.00 97.94 92 THR A O 1
ATOM 666 N N . ILE A 1 93 ? 14.241 -11.744 -16.633 1.00 98.50 93 ILE A N 1
ATOM 667 C CA . ILE A 1 93 ? 14.859 -10.995 -15.537 1.00 98.50 93 ILE A CA 1
ATOM 668 C C . ILE A 1 93 ? 15.701 -9.867 -16.122 1.00 98.50 93 ILE A C 1
ATOM 670 O O . ILE A 1 93 ? 16.684 -10.115 -16.819 1.00 98.50 93 ILE A O 1
ATOM 674 N N . LEU A 1 94 ? 15.348 -8.631 -15.792 1.00 98.69 94 LEU A N 1
ATOM 675 C CA . LEU A 1 94 ? 16.155 -7.444 -16.041 1.00 98.69 94 LEU A CA 1
ATOM 676 C C . LEU A 1 94 ? 16.920 -7.146 -14.757 1.00 98.69 94 LEU A C 1
ATOM 678 O O . LEU A 1 94 ? 16.316 -6.994 -13.696 1.00 98.69 94 LEU A O 1
ATOM 682 N N . SER A 1 95 ? 18.248 -7.120 -14.819 1.00 98.12 95 SER A N 1
ATOM 683 C CA . SER A 1 95 ? 19.058 -7.042 -13.611 1.00 98.12 95 SER A CA 1
ATOM 684 C C . SER A 1 95 ? 20.211 -6.062 -13.723 1.00 98.12 95 SER A C 1
ATOM 686 O O . SER A 1 95 ? 20.922 -6.002 -14.720 1.00 98.12 95 SER A O 1
ATOM 688 N N . SER A 1 96 ? 20.419 -5.323 -12.644 1.00 98.31 96 SER A N 1
ATOM 689 C CA . SER A 1 96 ? 21.471 -4.328 -12.488 1.00 98.31 96 SER A CA 1
ATOM 690 C C . SER A 1 96 ? 21.826 -4.253 -11.007 1.00 98.31 96 SER A C 1
ATOM 692 O O . SER A 1 96 ? 20.981 -4.510 -10.159 1.00 98.31 96 SER A O 1
ATOM 694 N N . SER A 1 97 ? 23.064 -3.896 -10.672 1.00 97.94 97 SER A N 1
ATOM 695 C CA . SER A 1 97 ? 23.436 -3.610 -9.282 1.00 97.94 97 SER A CA 1
ATOM 696 C C . SER A 1 97 ? 22.974 -2.195 -8.913 1.00 97.94 97 SER A C 1
ATOM 698 O O . SER A 1 97 ? 23.767 -1.252 -8.956 1.00 97.94 97 SER A O 1
ATOM 700 N N . GLY A 1 98 ? 21.703 -2.056 -8.534 1.00 97.69 98 GLY A N 1
ATOM 701 C CA . GLY A 1 98 ? 21.021 -0.802 -8.205 1.00 97.69 98 GLY A CA 1
ATOM 702 C C . GLY A 1 98 ? 19.896 -0.541 -9.202 1.00 97.69 98 GLY A C 1
ATOM 703 O O . GLY A 1 98 ? 19.081 -1.423 -9.457 1.00 97.69 98 GLY A O 1
ATOM 704 N N . ARG A 1 99 ? 19.892 0.644 -9.821 1.00 98.44 99 ARG A N 1
ATOM 705 C CA . ARG A 1 99 ? 18.909 1.035 -10.843 1.00 98.44 99 ARG A CA 1
ATOM 706 C C . ARG A 1 99 ? 18.870 0.048 -12.005 1.00 98.44 99 ARG A C 1
ATOM 708 O O . ARG A 1 99 ? 19.841 -0.065 -12.759 1.00 98.44 99 ARG A O 1
ATOM 715 N N . VAL A 1 100 ? 17.735 -0.624 -12.162 1.00 98.81 100 VAL A N 1
ATOM 716 C CA . VAL A 1 100 ? 17.422 -1.516 -13.284 1.00 98.81 100 VAL A CA 1
ATOM 717 C C . VAL A 1 100 ? 16.752 -0.730 -14.398 1.00 98.81 100 VAL A C 1
ATOM 719 O O . VAL A 1 100 ? 17.165 -0.841 -15.548 1.00 98.81 100 VAL A O 1
ATOM 722 N N . LEU A 1 101 ? 15.756 0.094 -14.066 1.00 98.81 101 LEU A N 1
ATOM 723 C CA . LEU A 1 101 ? 15.007 0.870 -15.047 1.00 98.81 101 LEU A CA 1
ATOM 724 C C . LEU A 1 101 ? 14.765 2.298 -14.558 1.00 98.81 101 LEU A C 1
ATOM 726 O O . LEU A 1 101 ? 14.365 2.539 -13.418 1.00 98.81 101 LEU A O 1
ATOM 730 N N . ARG A 1 102 ? 14.994 3.250 -15.461 1.00 98.62 102 ARG A N 1
ATOM 731 C CA . ARG A 1 102 ? 14.602 4.646 -15.305 1.00 98.62 102 ARG A CA 1
ATOM 732 C C . ARG A 1 102 ? 13.541 5.029 -16.339 1.00 98.62 102 ARG A C 1
ATOM 734 O O . ARG A 1 102 ? 13.782 4.947 -17.547 1.00 98.62 102 ARG A O 1
ATOM 741 N N . VAL A 1 103 ? 12.386 5.465 -15.854 1.00 98.62 103 VAL A N 1
ATOM 742 C CA . VAL A 1 103 ? 11.273 5.968 -16.665 1.00 98.62 103 VAL A CA 1
ATOM 743 C C . VAL A 1 103 ? 11.263 7.490 -16.564 1.00 98.62 103 VAL A C 1
ATOM 745 O O . VAL A 1 103 ? 11.079 8.035 -15.482 1.00 98.62 103 VAL A O 1
ATOM 748 N N . GLU A 1 104 ? 11.505 8.157 -17.690 1.00 97.50 104 GLU A N 1
ATOM 749 C CA . GLU A 1 104 ? 11.612 9.626 -17.803 1.00 97.50 104 GLU A CA 1
ATOM 750 C C . GLU A 1 104 ? 10.650 10.184 -18.864 1.00 97.50 104 GLU A C 1
ATOM 752 O O . GLU A 1 104 ? 10.705 11.364 -19.196 1.00 97.50 104 GLU A O 1
ATOM 757 N N . HIS A 1 105 ? 9.796 9.328 -19.434 1.00 98.31 105 HIS A N 1
ATOM 758 C CA . HIS A 1 105 ? 8.892 9.673 -20.524 1.00 98.31 105 HIS A CA 1
ATOM 759 C C . HIS A 1 105 ? 7.496 9.078 -20.299 1.00 98.31 105 HIS A C 1
ATOM 761 O O . HIS A 1 105 ? 7.399 8.000 -19.701 1.00 98.31 105 HIS A O 1
ATOM 767 N N . PRO A 1 106 ? 6.433 9.719 -20.820 1.00 98.31 106 PRO A N 1
ATOM 768 C CA . PRO A 1 106 ? 5.072 9.374 -20.439 1.00 98.31 106 PRO A CA 1
ATOM 769 C C . PRO A 1 106 ? 4.511 8.186 -21.227 1.00 98.31 106 PRO A C 1
ATOM 771 O O . PRO A 1 106 ? 5.015 7.834 -22.300 1.00 98.31 106 PRO A O 1
ATOM 774 N N . TYR A 1 107 ? 3.408 7.618 -20.733 1.00 98.62 107 TYR A N 1
ATOM 775 C CA . TYR A 1 107 ? 2.649 6.536 -21.380 1.00 98.62 107 TYR A CA 1
ATOM 776 C C . TYR A 1 107 ? 3.525 5.330 -21.741 1.00 98.62 107 TYR A C 1
ATOM 778 O O . TYR A 1 107 ? 3.555 4.860 -22.886 1.00 98.62 107 TYR A O 1
ATOM 786 N N . PHE A 1 108 ? 4.271 4.858 -20.747 1.00 98.56 108 PHE A N 1
ATOM 787 C CA . PHE A 1 108 ? 5.138 3.694 -20.852 1.00 98.56 108 PHE A CA 1
ATOM 788 C C . PHE A 1 108 ? 4.589 2.562 -19.979 1.00 98.56 108 PHE A C 1
ATOM 790 O O . PHE A 1 108 ? 4.194 2.796 -18.839 1.00 98.56 108 PHE A O 1
ATOM 797 N N . VAL A 1 109 ? 4.559 1.339 -20.505 1.00 98.88 109 VAL A N 1
ATOM 798 C CA . VAL A 1 109 ? 4.022 0.159 -19.811 1.00 98.88 109 VAL A CA 1
ATOM 799 C C . VAL A 1 109 ? 5.125 -0.878 -19.643 1.00 98.88 109 VAL A C 1
ATOM 801 O O . VAL A 1 109 ? 5.816 -1.203 -20.606 1.00 98.88 109 VAL A O 1
ATOM 804 N N . VAL A 1 110 ? 5.268 -1.423 -18.438 1.00 98.88 110 VAL A N 1
ATOM 805 C CA . VAL A 1 110 ? 6.119 -2.576 -18.120 1.00 98.88 110 VAL A CA 1
ATOM 806 C C . VAL A 1 110 ? 5.226 -3.729 -17.671 1.00 98.88 110 VAL A C 1
ATOM 808 O O . VAL A 1 110 ? 4.441 -3.572 -16.737 1.00 98.88 110 VAL A O 1
ATOM 811 N N . GLU A 1 111 ? 5.332 -4.876 -18.345 1.00 98.75 111 GLU A N 1
ATOM 812 C CA . GLU A 1 111 ? 4.419 -6.011 -18.155 1.00 98.75 111 GLU A CA 1
ATOM 813 C C . GLU A 1 111 ? 5.142 -7.362 -18.045 1.00 98.75 111 GLU A C 1
ATOM 815 O O . GLU A 1 111 ? 5.872 -7.778 -18.949 1.00 98.75 111 GLU A O 1
ATOM 820 N N . GLY A 1 112 ? 4.886 -8.113 -16.970 1.00 98.56 112 GLY A N 1
ATOM 821 C CA . GLY A 1 112 ? 5.391 -9.483 -16.842 1.00 98.56 112 GLY A CA 1
ATOM 822 C C . GLY A 1 112 ? 6.886 -9.606 -16.538 1.00 98.56 112 GLY A C 1
ATOM 823 O O . GLY A 1 112 ? 7.445 -10.688 -16.707 1.00 98.56 112 GLY A O 1
ATOM 824 N N . LEU A 1 113 ? 7.572 -8.527 -16.164 1.00 98.69 113 LEU A N 1
ATOM 825 C CA . LEU A 1 113 ? 9.032 -8.516 -16.045 1.00 98.69 113 LEU A CA 1
ATOM 826 C C . LEU A 1 113 ? 9.482 -8.564 -14.587 1.00 98.69 113 LEU A C 1
ATOM 828 O O . LEU A 1 113 ? 8.823 -8.016 -13.709 1.00 98.69 113 LEU A O 1
ATOM 832 N N . ILE A 1 114 ? 10.635 -9.192 -14.341 1.00 98.88 114 ILE A N 1
ATOM 833 C CA . ILE A 1 114 ? 11.301 -9.167 -13.036 1.00 98.88 114 ILE A CA 1
ATOM 834 C C . ILE A 1 114 ? 12.408 -8.112 -13.085 1.00 98.88 114 ILE A C 1
ATOM 836 O O . ILE A 1 114 ? 13.370 -8.272 -13.838 1.00 98.88 114 ILE A O 1
ATOM 840 N N . LEU A 1 115 ? 12.291 -7.057 -12.281 1.00 98.94 115 LEU A N 1
ATOM 841 C CA . LEU A 1 115 ? 13.313 -6.032 -12.073 1.00 98.94 115 LEU A CA 1
ATOM 842 C C . LEU A 1 115 ? 14.123 -6.372 -10.820 1.00 98.94 115 LEU A C 1
ATOM 844 O O . LEU A 1 115 ? 13.608 -6.347 -9.705 1.00 98.94 115 LEU A O 1
ATOM 848 N N . ASP A 1 116 ? 15.397 -6.699 -10.999 1.00 98.88 116 ASP A N 1
ATOM 849 C CA . ASP A 1 116 ? 16.246 -7.244 -9.943 1.00 98.88 116 ASP A CA 1
ATOM 850 C C . ASP A 1 116 ? 17.468 -6.360 -9.666 1.00 98.88 116 ASP A C 1
ATOM 852 O O . ASP A 1 116 ? 18.444 -6.376 -10.428 1.00 98.88 116 ASP A O 1
ATOM 856 N N . GLY A 1 117 ? 17.404 -5.601 -8.568 1.00 98.69 117 GLY A N 1
ATOM 857 C CA . GLY A 1 117 ? 18.391 -4.580 -8.198 1.00 98.69 117 GLY A CA 1
ATOM 858 C C . GLY A 1 117 ? 19.674 -5.108 -7.542 1.00 98.69 117 GLY A C 1
ATOM 859 O O . GLY A 1 117 ? 20.570 -4.320 -7.236 1.00 98.69 117 GLY A O 1
ATOM 860 N N . GLN A 1 118 ? 19.783 -6.421 -7.298 1.00 98.44 118 GLN A N 1
ATOM 861 C CA . GLN A 1 118 ? 20.945 -7.088 -6.678 1.00 98.44 118 GLN A CA 1
ATOM 862 C C . GLN A 1 118 ? 21.482 -6.434 -5.383 1.00 98.44 118 GLN A C 1
ATOM 864 O O . GLN A 1 118 ? 22.678 -6.504 -5.094 1.00 98.44 118 GLN A O 1
ATOM 869 N N . TYR A 1 119 ? 20.611 -5.791 -4.608 1.00 98.38 119 TYR A N 1
ATOM 870 C CA . TYR A 1 119 ? 20.929 -4.989 -3.423 1.00 98.38 119 TYR A CA 1
ATOM 871 C C . TYR A 1 119 ? 21.953 -3.875 -3.685 1.00 98.38 119 TYR A C 1
ATOM 873 O O . TYR A 1 119 ? 22.739 -3.509 -2.809 1.00 98.38 119 TYR A O 1
ATOM 881 N N . GLY A 1 120 ? 21.979 -3.345 -4.909 1.00 97.81 120 GLY A N 1
ATOM 882 C CA . GLY A 1 120 ? 22.823 -2.210 -5.245 1.00 97.81 120 GLY A CA 1
ATOM 883 C C . GLY A 1 120 ? 22.376 -0.917 -4.553 1.00 97.81 120 GLY A C 1
ATOM 884 O O . GLY A 1 120 ? 21.264 -0.826 -4.041 1.00 97.81 120 GLY A O 1
ATOM 885 N N . PRO A 1 121 ? 23.236 0.112 -4.537 1.00 95.94 121 PRO A N 1
ATOM 886 C CA . PRO A 1 121 ? 23.087 1.284 -3.671 1.00 95.94 121 PRO A CA 1
ATOM 887 C C . PRO A 1 121 ? 22.088 2.339 -4.189 1.00 95.94 121 PRO A C 1
ATOM 889 O O . PRO A 1 121 ? 22.195 3.505 -3.816 1.00 95.94 121 PRO A O 1
ATOM 892 N N . ASP A 1 122 ? 21.177 1.965 -5.086 1.00 97.44 122 ASP A N 1
ATOM 893 C CA . ASP A 1 122 ? 20.224 2.855 -5.761 1.00 97.44 122 ASP A CA 1
ATOM 894 C C . ASP A 1 122 ? 18.867 2.151 -5.894 1.00 97.44 122 ASP A C 1
ATOM 896 O O . ASP A 1 122 ? 18.815 0.921 -5.802 1.00 97.44 122 ASP A O 1
ATOM 900 N N . ASP A 1 123 ? 17.800 2.913 -6.126 1.00 98.31 123 ASP A N 1
ATOM 901 C CA . ASP A 1 123 ? 16.441 2.368 -6.250 1.00 98.31 123 ASP A CA 1
ATOM 902 C C . ASP A 1 123 ? 16.340 1.472 -7.486 1.00 98.31 123 ASP A C 1
ATOM 904 O O . ASP A 1 123 ? 16.890 1.813 -8.538 1.00 98.31 123 ASP A O 1
ATOM 908 N N . ALA A 1 124 ? 15.636 0.342 -7.396 1.00 98.75 124 ALA A N 1
ATOM 909 C CA . ALA A 1 124 ? 15.580 -0.626 -8.495 1.00 98.75 124 ALA A CA 1
ATOM 910 C C . ALA A 1 124 ? 14.821 -0.067 -9.714 1.00 98.75 124 ALA A C 1
ATOM 912 O O . ALA A 1 124 ? 15.296 -0.174 -10.851 1.00 98.75 124 ALA A O 1
ATOM 913 N N . LEU A 1 125 ? 13.681 0.582 -9.478 1.00 98.81 125 LEU A N 1
ATOM 914 C CA . LEU A 1 125 ? 12.893 1.298 -10.474 1.00 98.81 125 LEU A CA 1
ATOM 915 C C . LEU A 1 125 ? 12.690 2.741 -10.022 1.00 98.81 125 LEU A C 1
ATOM 917 O O . LEU A 1 125 ? 12.295 3.003 -8.889 1.00 98.81 125 LEU A O 1
ATOM 921 N N . ALA A 1 126 ? 12.912 3.682 -10.936 1.00 98.38 126 ALA A N 1
ATOM 922 C CA . ALA A 1 126 ? 12.568 5.070 -10.692 1.00 98.38 126 ALA A CA 1
ATOM 923 C C . ALA A 1 126 ? 11.755 5.674 -11.822 1.00 98.38 126 ALA A C 1
ATOM 925 O O . ALA A 1 126 ? 12.148 5.590 -12.990 1.00 98.38 126 ALA A O 1
ATOM 926 N N . VAL A 1 127 ? 10.684 6.356 -11.434 1.00 98.19 127 VAL A N 1
ATOM 927 C CA . VAL A 1 127 ? 9.879 7.194 -12.314 1.00 98.19 127 VAL A CA 1
ATOM 928 C C . VAL A 1 127 ? 10.189 8.648 -11.970 1.00 98.19 127 VAL A C 1
ATOM 930 O O . VAL A 1 127 ? 10.121 9.060 -10.809 1.00 98.19 127 VAL A O 1
ATOM 933 N N . ARG A 1 128 ? 10.668 9.394 -12.961 1.00 94.75 128 ARG A N 1
ATOM 934 C CA . ARG A 1 128 ? 11.189 10.760 -12.825 1.00 94.75 128 ARG A CA 1
ATOM 935 C C . ARG A 1 128 ? 10.734 11.601 -14.008 1.00 94.75 128 ARG A C 1
ATOM 937 O O . ARG A 1 128 ? 10.149 11.077 -14.952 1.00 94.75 128 ARG A O 1
ATOM 944 N N . ASP A 1 129 ? 11.042 12.894 -13.949 1.00 89.75 129 ASP A N 1
ATOM 945 C CA . ASP A 1 129 ? 10.844 13.833 -15.053 1.00 89.75 129 ASP A CA 1
ATOM 946 C C . ASP A 1 129 ? 9.419 13.733 -15.632 1.00 89.75 129 ASP A C 1
ATOM 948 O O . ASP A 1 129 ? 8.461 13.866 -14.875 1.00 89.75 129 ASP A O 1
ATOM 952 N N . GLU A 1 130 ? 9.270 13.463 -16.933 1.00 91.50 130 GLU A N 1
ATOM 953 C CA . GLU A 1 130 ? 7.981 13.363 -17.634 1.00 91.50 130 GLU A CA 1
ATOM 954 C C . GLU A 1 130 ? 7.383 11.940 -17.604 1.00 91.50 130 GLU A C 1
ATOM 956 O O . GLU A 1 130 ? 6.630 11.568 -18.497 1.00 91.50 130 GLU A O 1
ATOM 961 N N . GLY A 1 131 ? 7.721 11.107 -16.615 1.00 96.62 131 GLY A N 1
ATOM 962 C CA . GLY A 1 131 ? 7.242 9.721 -16.473 1.00 96.62 131 GLY A CA 1
ATOM 963 C C . GLY A 1 131 ? 5.747 9.545 -16.147 1.00 96.62 131 GLY A C 1
ATOM 964 O O . GLY A 1 131 ? 5.384 8.589 -15.463 1.00 96.62 131 GLY A O 1
ATOM 965 N N . ASP A 1 132 ? 4.887 10.456 -16.600 1.00 98.12 132 ASP A N 1
ATOM 966 C CA . ASP A 1 132 ? 3.446 10.452 -16.342 1.00 98.12 132 ASP A CA 1
ATOM 967 C C . ASP A 1 132 ? 2.747 9.265 -17.012 1.00 98.12 132 ASP A C 1
ATOM 969 O O . ASP A 1 132 ? 3.128 8.800 -18.091 1.00 98.12 132 ASP A O 1
ATOM 973 N N . HIS A 1 133 ? 1.677 8.778 -16.390 1.00 98.50 133 HIS A N 1
ATOM 974 C CA . HIS A 1 133 ? 0.888 7.646 -16.877 1.00 98.50 133 HIS A CA 1
ATOM 975 C C . HIS A 1 133 ? 1.717 6.371 -17.101 1.00 98.50 133 HIS A C 1
ATOM 977 O O . HIS A 1 133 ? 1.410 5.560 -17.980 1.00 98.50 133 HIS A O 1
ATOM 983 N N . PHE A 1 134 ? 2.792 6.200 -16.326 1.00 98.81 134 PHE A N 1
ATOM 984 C CA . PHE A 1 134 ? 3.547 4.955 -16.279 1.00 98.81 134 PHE A CA 1
ATOM 985 C C . PHE A 1 134 ? 2.690 3.830 -15.688 1.00 98.81 134 PHE A C 1
ATOM 987 O O . PHE A 1 134 ? 2.014 4.019 -14.676 1.00 98.81 134 PHE A O 1
ATOM 994 N N . VAL A 1 135 ? 2.757 2.646 -16.297 1.00 98.94 135 VAL A N 1
ATOM 995 C CA . VAL A 1 135 ? 2.081 1.443 -15.808 1.00 98.94 135 VAL A CA 1
ATOM 996 C C . VAL A 1 135 ? 3.102 0.347 -15.542 1.00 98.94 135 VAL A C 1
ATOM 998 O O . VAL A 1 135 ? 3.821 -0.069 -16.450 1.00 98.94 135 VAL A O 1
ATOM 1001 N N . LEU A 1 136 ? 3.108 -0.178 -14.322 1.00 98.94 136 LEU A N 1
ATOM 1002 C CA . LEU A 1 136 ? 3.736 -1.446 -13.975 1.00 98.94 136 LEU A CA 1
ATOM 1003 C C . LEU A 1 136 ? 2.630 -2.469 -13.725 1.00 98.94 136 LEU A C 1
ATOM 1005 O O . LEU A 1 136 ? 1.838 -2.295 -12.800 1.00 98.94 136 LEU A O 1
ATOM 1009 N N . ARG A 1 137 ? 2.564 -3.528 -14.534 1.00 98.81 137 ARG A N 1
ATOM 1010 C CA . ARG A 1 137 ? 1.558 -4.584 -14.368 1.00 98.81 137 ARG A CA 1
ATOM 1011 C C . ARG A 1 137 ? 2.169 -5.969 -14.361 1.00 98.81 137 ARG A C 1
ATOM 1013 O O . ARG A 1 137 ? 3.132 -6.221 -15.088 1.00 98.81 137 ARG A O 1
ATOM 1020 N N . ASP A 1 138 ? 1.572 -6.882 -13.602 1.00 98.69 138 ASP A N 1
ATOM 1021 C CA . ASP A 1 138 ? 1.891 -8.313 -13.670 1.00 98.69 138 ASP A CA 1
ATOM 1022 C C . ASP A 1 138 ? 3.405 -8.588 -13.493 1.00 98.69 138 ASP A C 1
ATOM 1024 O O . ASP A 1 138 ? 3.949 -9.513 -14.089 1.00 98.69 138 ASP A O 1
ATOM 1028 N N . SER A 1 139 ? 4.108 -7.729 -12.745 1.00 98.88 139 SER A N 1
ATOM 1029 C CA . SER A 1 139 ? 5.576 -7.644 -12.705 1.00 98.88 139 SER A CA 1
ATOM 1030 C C . SER A 1 139 ? 6.117 -7.830 -11.290 1.00 98.88 139 SER A C 1
ATOM 1032 O O . SER A 1 139 ? 5.390 -7.722 -10.307 1.00 98.88 139 SER A O 1
ATOM 1034 N N . GLU A 1 140 ? 7.416 -8.088 -11.179 1.00 98.94 140 GLU A N 1
ATOM 1035 C CA . GLU A 1 140 ? 8.114 -8.238 -9.902 1.00 98.94 140 GLU A CA 1
ATOM 1036 C C . GLU A 1 140 ? 9.216 -7.180 -9.784 1.00 98.94 140 GLU A C 1
ATOM 1038 O O . GLU A 1 140 ? 9.995 -6.996 -10.719 1.00 98.94 140 GLU A O 1
ATOM 1043 N N . ILE A 1 141 ? 9.326 -6.508 -8.638 1.00 98.94 141 ILE A N 1
ATOM 1044 C CA . ILE A 1 141 ? 10.515 -5.724 -8.283 1.00 98.94 141 ILE A CA 1
ATOM 1045 C C . ILE A 1 141 ? 11.136 -6.351 -7.052 1.00 98.94 141 ILE A C 1
ATOM 1047 O O . ILE A 1 141 ? 10.469 -6.489 -6.024 1.00 98.94 141 ILE A O 1
ATOM 1051 N N . ARG A 1 142 ? 12.422 -6.700 -7.135 1.00 98.81 142 ARG A N 1
ATOM 1052 C CA . ARG A 1 142 ? 13.102 -7.329 -6.013 1.00 98.81 142 ARG A CA 1
ATOM 1053 C C . ARG A 1 142 ? 14.539 -6.923 -5.792 1.00 98.81 142 ARG A C 1
ATOM 1055 O O . ARG A 1 142 ? 15.241 -6.475 -6.699 1.00 98.81 142 ARG A O 1
ATOM 1062 N N . ARG A 1 143 ? 14.988 -7.203 -4.567 1.00 98.81 143 ARG A N 1
ATOM 1063 C CA . ARG A 1 143 ? 16.388 -7.089 -4.142 1.00 98.81 143 ARG A CA 1
ATOM 1064 C C . ARG A 1 143 ? 16.921 -5.687 -4.407 1.00 98.81 143 ARG A C 1
ATOM 1066 O O . ARG A 1 143 ? 17.935 -5.528 -5.075 1.00 98.81 143 ARG A O 1
ATOM 1073 N N . SER A 1 144 ? 16.221 -4.667 -3.924 1.00 98.62 144 SER A N 1
ATOM 1074 C CA . SER A 1 144 ? 16.730 -3.292 -3.945 1.00 98.62 144 SER A CA 1
ATOM 1075 C C . SER A 1 144 ? 17.558 -3.031 -2.689 1.00 98.62 144 SER A C 1
ATOM 1077 O O . SER A 1 144 ? 17.187 -3.486 -1.609 1.00 98.62 144 SER A O 1
ATOM 1079 N N . GLY A 1 145 ? 18.686 -2.325 -2.818 1.00 98.00 145 GLY A N 1
ATOM 1080 C CA . GLY A 1 145 ? 19.458 -1.829 -1.667 1.00 98.00 145 GLY A CA 1
ATOM 1081 C C . GLY A 1 145 ? 19.015 -0.433 -1.212 1.00 98.00 145 GLY A C 1
ATOM 1082 O O . GLY A 1 145 ? 19.634 0.156 -0.329 1.00 98.00 145 GLY A O 1
ATOM 1083 N N . ARG A 1 146 ? 17.974 0.108 -1.855 1.00 97.38 146 ARG A N 1
ATOM 1084 C CA . ARG A 1 146 ? 17.231 1.330 -1.524 1.00 97.38 146 ARG A CA 1
ATOM 1085 C C . ARG A 1 146 ? 15.750 1.034 -1.783 1.00 97.38 146 ARG A C 1
ATOM 1087 O O . ARG A 1 146 ? 15.310 -0.086 -1.526 1.00 97.38 146 ARG A O 1
ATOM 1094 N N . ASP A 1 147 ? 14.988 1.971 -2.325 1.00 98.50 147 ASP A N 1
ATOM 1095 C CA . ASP A 1 147 ? 13.570 1.748 -2.574 1.00 98.50 147 ASP A CA 1
ATOM 1096 C C . ASP A 1 147 ? 13.384 0.806 -3.767 1.00 98.50 147 ASP A C 1
ATOM 1098 O O . ASP A 1 147 ? 14.206 0.761 -4.691 1.00 98.50 147 ASP A O 1
ATOM 1102 N N . CYS A 1 148 ? 12.350 -0.028 -3.753 1.00 98.81 148 CYS A N 1
ATOM 1103 C CA . CYS A 1 148 ? 12.069 -0.860 -4.920 1.00 98.81 148 CYS A CA 1
ATOM 1104 C C . CYS A 1 148 ? 11.505 -0.006 -6.063 1.00 98.81 148 CYS A C 1
ATOM 1106 O O . CYS A 1 148 ? 12.001 -0.087 -7.189 1.00 98.81 148 CYS A O 1
ATOM 1108 N N . LEU A 1 149 ? 10.530 0.850 -5.764 1.00 98.75 149 LEU A N 1
ATOM 1109 C CA . LEU A 1 149 ? 9.995 1.854 -6.674 1.00 98.75 149 LEU A CA 1
ATOM 1110 C C . LEU A 1 149 ? 10.032 3.224 -6.001 1.00 98.75 149 LEU A C 1
ATOM 1112 O O . LEU A 1 149 ? 9.376 3.428 -4.986 1.00 98.75 149 LEU A O 1
ATOM 1116 N N . ASP A 1 150 ? 10.729 4.176 -6.606 1.00 98.25 150 ASP A N 1
ATOM 1117 C CA . ASP A 1 150 ? 10.684 5.580 -6.197 1.00 98.25 150 ASP A CA 1
ATOM 1118 C C . ASP A 1 150 ? 10.047 6.415 -7.324 1.00 98.25 150 ASP A C 1
ATOM 1120 O O . ASP A 1 150 ? 10.401 6.282 -8.501 1.00 98.25 150 ASP A O 1
ATOM 1124 N N . MET A 1 151 ? 9.126 7.310 -6.965 1.00 96.12 151 MET A N 1
ATOM 1125 C CA . MET A 1 151 ? 8.556 8.341 -7.831 1.00 96.12 151 MET A CA 1
ATOM 1126 C C . MET A 1 151 ? 8.486 9.707 -7.123 1.00 96.12 151 MET A C 1
ATOM 1128 O O . MET A 1 151 ? 8.233 9.794 -5.926 1.00 96.12 151 MET A O 1
ATOM 1132 N N . SER A 1 152 ? 8.676 10.798 -7.865 1.00 92.19 152 SER A N 1
ATOM 1133 C CA . SER A 1 152 ? 8.479 12.177 -7.391 1.00 92.19 152 SER A CA 1
ATOM 1134 C C . SER A 1 152 ? 8.134 13.088 -8.575 1.00 92.19 152 SER A C 1
ATOM 1136 O O . SER A 1 152 ? 8.907 13.185 -9.533 1.00 92.19 152 SER A O 1
ATOM 1138 N N . GLY A 1 153 ? 6.967 13.742 -8.515 1.00 89.25 153 GLY A N 1
ATOM 1139 C CA . GLY A 1 153 ? 6.508 14.715 -9.515 1.00 89.25 153 GLY A CA 1
ATOM 1140 C C . GLY A 1 153 ? 5.550 14.199 -10.596 1.00 89.25 153 GLY A C 1
ATOM 1141 O O . GLY A 1 153 ? 5.123 15.005 -11.415 1.00 89.25 153 GLY A O 1
ATOM 1142 N N . GLN A 1 154 ? 5.215 12.905 -10.617 1.00 94.69 154 GLN A N 1
ATOM 1143 C CA . GLN A 1 154 ? 4.431 12.289 -11.700 1.00 94.69 154 GLN A CA 1
ATOM 1144 C C . GLN A 1 154 ? 2.916 12.409 -11.509 1.00 94.69 154 GLN A C 1
ATOM 1146 O O . GLN A 1 154 ? 2.417 12.512 -10.386 1.00 94.69 154 GLN A O 1
ATOM 1151 N N . GLU A 1 155 ? 2.180 12.284 -12.609 1.00 96.19 155 GLU A N 1
ATOM 1152 C CA . GLU A 1 155 ? 0.728 12.132 -12.636 1.00 96.19 155 GLU A CA 1
ATOM 1153 C C . GLU A 1 155 ? 0.301 10.763 -13.194 1.00 96.19 155 GLU A C 1
ATOM 1155 O O . GLU A 1 155 ? 0.817 10.292 -14.205 1.00 96.19 155 GLU A O 1
ATOM 1160 N N . GLY A 1 156 ? -0.674 10.119 -12.549 1.00 97.56 156 GLY A N 1
ATOM 1161 C CA . GLY A 1 156 ? -1.406 8.979 -13.107 1.00 97.56 156 GLY A CA 1
ATOM 1162 C C . GLY A 1 156 ? -0.629 7.663 -13.196 1.00 97.56 156 GLY A C 1
ATOM 1163 O O . GLY A 1 156 ? -0.902 6.870 -14.096 1.00 97.56 156 GLY A O 1
ATOM 1164 N N . VAL A 1 157 ? 0.338 7.426 -12.305 1.00 98.69 157 VAL A N 1
ATOM 1165 C CA . VAL A 1 157 ? 1.066 6.147 -12.236 1.00 98.69 157 VAL A CA 1
ATOM 1166 C C . VAL A 1 157 ? 0.137 5.023 -11.760 1.00 98.69 157 VAL A C 1
ATOM 1168 O O . VAL A 1 157 ? -0.589 5.184 -10.780 1.00 98.69 157 VAL A O 1
ATOM 1171 N N . LEU A 1 158 ? 0.193 3.864 -12.421 1.00 98.88 158 LEU A N 1
ATOM 1172 C CA . LEU A 1 158 ? -0.524 2.647 -12.032 1.00 98.88 158 LEU A CA 1
ATOM 1173 C C . LEU A 1 158 ? 0.467 1.516 -11.739 1.00 98.88 158 LEU A C 1
ATOM 1175 O O . LEU A 1 158 ? 1.260 1.138 -12.598 1.00 98.88 158 LEU A O 1
ATOM 1179 N N . VAL A 1 159 ? 0.373 0.936 -10.547 1.00 98.94 159 VAL A N 1
ATOM 1180 C CA . VAL A 1 159 ? 1.034 -0.316 -10.170 1.00 98.94 159 VAL A CA 1
ATOM 1181 C C . VAL A 1 159 ? -0.055 -1.346 -9.911 1.00 98.94 159 VAL A C 1
ATOM 1183 O O . VAL A 1 159 ? -0.871 -1.149 -9.014 1.00 98.94 159 VAL A O 1
ATOM 1186 N N . GLU A 1 160 ? -0.111 -2.422 -10.694 1.00 98.88 160 GLU A N 1
ATOM 1187 C CA . GLU A 1 160 ? -1.151 -3.438 -10.525 1.00 98.88 160 GLU A CA 1
ATOM 1188 C C . GLU A 1 160 ? -0.669 -4.885 -10.648 1.00 98.88 160 GLU A C 1
ATOM 1190 O O . GLU A 1 160 ? 0.258 -5.178 -11.407 1.00 98.88 160 GLU A O 1
ATOM 1195 N N . ARG A 1 161 ? -1.318 -5.808 -9.920 1.00 98.88 161 ARG A N 1
ATOM 1196 C CA . ARG A 1 161 ? -1.061 -7.264 -9.982 1.00 98.88 161 ARG A CA 1
ATOM 1197 C C . ARG A 1 161 ? 0.424 -7.618 -9.907 1.00 98.88 161 ARG A C 1
ATOM 1199 O O . ARG A 1 161 ? 0.907 -8.476 -10.638 1.00 98.88 161 ARG A O 1
ATOM 1206 N N . SER A 1 162 ? 1.167 -6.889 -9.083 1.00 98.94 162 SER A N 1
ATOM 1207 C CA . SER A 1 162 ? 2.624 -6.968 -9.033 1.00 98.94 162 SER A CA 1
ATOM 1208 C C . SER A 1 162 ? 3.110 -7.467 -7.673 1.00 98.94 162 SER A C 1
ATOM 1210 O O . SER A 1 162 ? 2.380 -7.423 -6.684 1.00 98.94 162 SER A O 1
ATOM 1212 N N . LEU A 1 163 ? 4.354 -7.941 -7.634 1.00 98.94 163 LEU A N 1
ATOM 1213 C CA . LEU A 1 163 ? 5.044 -8.376 -6.421 1.00 98.94 163 LEU A CA 1
ATOM 1214 C C . LEU A 1 163 ? 6.246 -7.465 -6.160 1.00 98.94 163 LEU A C 1
ATOM 1216 O O . LEU A 1 163 ? 7.167 -7.396 -6.971 1.00 98.94 163 LEU A O 1
ATOM 1220 N N . ILE A 1 164 ? 6.264 -6.762 -5.031 1.00 98.94 164 ILE A N 1
ATOM 1221 C CA . ILE A 1 164 ? 7.359 -5.854 -4.668 1.00 98.94 164 ILE A CA 1
ATOM 1222 C C . ILE A 1 164 ? 7.958 -6.313 -3.352 1.00 98.94 164 ILE A C 1
ATOM 1224 O O . ILE A 1 164 ? 7.291 -6.298 -2.319 1.00 98.94 164 ILE A O 1
ATOM 1228 N N . HIS A 1 165 ? 9.220 -6.738 -3.372 1.00 98.88 165 HIS A N 1
ATOM 1229 C CA . HIS A 1 165 ? 9.783 -7.368 -2.188 1.00 98.88 165 HIS A CA 1
ATOM 1230 C C . HIS A 1 165 ? 11.303 -7.343 -2.073 1.00 98.88 165 HIS A C 1
ATOM 1232 O O . HIS A 1 165 ? 12.034 -7.129 -3.032 1.00 98.88 165 HIS A O 1
ATOM 1238 N N . HIS A 1 166 ? 11.814 -7.611 -0.873 1.00 98.81 166 HIS A N 1
ATOM 1239 C CA . HIS A 1 166 ? 13.250 -7.574 -0.576 1.00 98.81 166 HIS A CA 1
ATOM 1240 C C . HIS A 1 166 ? 13.894 -6.212 -0.893 1.00 98.81 166 HIS A C 1
ATOM 1242 O O . HIS A 1 166 ? 14.956 -6.151 -1.515 1.00 98.81 166 HIS A O 1
ATOM 1248 N N . CYS A 1 167 ? 13.271 -5.121 -0.452 1.00 98.62 167 CYS A N 1
ATOM 1249 C CA . CYS A 1 167 ? 13.850 -3.774 -0.484 1.00 98.62 167 CYS A CA 1
ATOM 1250 C C . CYS A 1 167 ? 14.591 -3.564 0.849 1.00 98.62 167 CYS A C 1
ATOM 1252 O O . CYS A 1 167 ? 13.980 -3.232 1.859 1.00 98.62 167 CYS A O 1
ATOM 1254 N N . LEU A 1 168 ? 15.883 -3.897 0.915 1.00 98.62 168 LEU A N 1
ATOM 1255 C CA . LEU A 1 168 ? 16.605 -4.080 2.180 1.00 98.62 168 LEU A CA 1
ATOM 1256 C C . LEU A 1 168 ? 17.928 -3.307 2.204 1.00 98.62 168 LEU A C 1
ATOM 1258 O O . LEU A 1 168 ? 18.820 -3.565 1.399 1.00 98.62 168 LEU A O 1
ATOM 1262 N N . ASP A 1 169 ? 18.093 -2.448 3.210 1.00 97.94 169 ASP A N 1
ATOM 1263 C CA . ASP A 1 169 ? 19.341 -1.744 3.513 1.00 97.94 169 ASP A CA 1
ATOM 1264 C C . ASP A 1 169 ? 19.713 -1.925 4.996 1.00 97.94 169 ASP A C 1
ATOM 1266 O O . ASP A 1 169 ? 19.158 -1.297 5.900 1.00 97.94 169 ASP A O 1
ATOM 1270 N N . SER A 1 170 ? 20.684 -2.799 5.275 1.00 97.25 170 SER A N 1
ATOM 1271 C CA . SER A 1 170 ? 21.176 -3.045 6.638 1.00 97.25 170 SER A CA 1
ATOM 1272 C C . SER A 1 170 ? 22.244 -2.046 7.097 1.00 97.25 170 SER A C 1
ATOM 1274 O O . SER A 1 170 ? 22.889 -2.265 8.132 1.00 97.25 170 SER A O 1
ATOM 1276 N N . THR A 1 171 ? 22.530 -0.997 6.319 1.00 96.31 171 THR A N 1
ATOM 1277 C CA . THR A 1 171 ? 23.579 -0.036 6.672 1.00 96.31 171 THR A CA 1
ATOM 1278 C C . THR A 1 171 ? 23.264 0.621 8.015 1.00 96.31 171 THR A C 1
ATOM 1280 O O . THR A 1 171 ? 22.121 0.960 8.303 1.00 96.31 171 THR A O 1
ATOM 1283 N N . ASP A 1 172 ? 24.288 0.776 8.859 1.00 94.25 172 ASP A N 1
ATOM 1284 C CA . ASP A 1 172 ? 24.168 1.317 10.222 1.00 94.25 172 ASP A CA 1
ATOM 1285 C C . ASP A 1 172 ? 23.155 0.564 11.116 1.00 94.25 172 ASP A C 1
ATOM 1287 O O . ASP A 1 172 ? 22.674 1.088 12.118 1.00 94.25 172 ASP A O 1
ATOM 1291 N N . GLY A 1 173 ? 22.877 -0.703 10.787 1.00 92.75 173 GLY A N 1
ATOM 1292 C CA . GLY A 1 173 ? 21.962 -1.590 11.509 1.00 92.75 173 GLY A CA 1
ATOM 1293 C C . GLY A 1 173 ? 20.557 -1.636 10.912 1.00 92.75 173 GLY A C 1
ATOM 1294 O O . GLY A 1 173 ? 19.904 -2.672 11.020 1.00 92.75 173 GLY A O 1
ATOM 1295 N N . ARG A 1 174 ? 20.122 -0.549 10.270 1.00 95.44 174 ARG A N 1
ATOM 1296 C CA . ARG A 1 174 ? 18.940 -0.448 9.409 1.00 95.44 174 ARG A CA 1
ATOM 1297 C C . ARG A 1 174 ? 18.930 0.945 8.781 1.00 95.44 174 ARG A C 1
ATOM 1299 O O . ARG A 1 174 ? 19.024 1.938 9.504 1.00 95.44 174 ARG A O 1
ATOM 1306 N N . ARG A 1 175 ? 18.735 1.017 7.471 1.00 96.19 175 ARG A N 1
ATOM 1307 C CA . ARG A 1 175 ? 18.279 2.218 6.775 1.00 96.19 175 ARG A CA 1
ATOM 1308 C C . ARG A 1 175 ? 16.994 1.887 6.027 1.00 96.19 175 ARG A C 1
ATOM 1310 O O . ARG A 1 175 ? 16.753 0.734 5.664 1.00 96.19 175 ARG A O 1
ATOM 1317 N N . ASP A 1 176 ? 16.186 2.909 5.811 1.00 96.44 176 ASP A N 1
ATOM 1318 C CA . ASP A 1 176 ? 14.944 2.754 5.083 1.00 96.44 176 ASP A CA 1
ATOM 1319 C C . ASP A 1 176 ? 15.240 2.424 3.614 1.00 96.44 176 ASP A C 1
ATOM 1321 O O . ASP A 1 176 ? 16.055 3.072 2.942 1.00 96.44 176 ASP A O 1
ATOM 1325 N N . ALA A 1 177 ? 14.596 1.347 3.189 1.00 98.12 177 ALA A N 1
ATOM 1326 C CA . ALA A 1 177 ? 14.477 0.857 1.831 1.00 98.12 177 ALA A CA 1
ATOM 1327 C C . ALA A 1 177 ? 13.015 0.426 1.717 1.00 98.12 177 ALA A C 1
ATOM 1329 O O . ALA A 1 177 ? 12.605 -0.581 2.302 1.00 98.12 177 ALA A O 1
ATOM 1330 N N . HIS A 1 178 ? 12.206 1.277 1.104 1.00 98.75 178 HIS A N 1
ATOM 1331 C CA . HIS A 1 178 ? 10.758 1.149 1.049 1.00 98.75 178 HIS A CA 1
ATOM 1332 C C . HIS A 1 178 ? 10.333 0.281 -0.147 1.00 98.75 178 HIS A C 1
ATOM 1334 O O . HIS A 1 178 ? 11.083 0.095 -1.110 1.00 98.75 178 HIS A O 1
ATOM 1340 N N . GLY A 1 179 ? 9.106 -0.242 -0.111 1.00 98.81 179 GLY A N 1
ATOM 1341 C CA . GLY A 1 179 ? 8.492 -0.878 -1.277 1.00 98.81 179 GLY A CA 1
ATOM 1342 C C . GLY A 1 179 ? 8.238 0.148 -2.382 1.00 98.81 179 GLY A C 1
ATOM 1343 O O . GLY A 1 179 ? 8.880 0.115 -3.434 1.00 98.81 179 GLY A O 1
ATOM 1344 N N . ILE A 1 180 ? 7.327 1.084 -2.116 1.00 98.88 180 ILE A N 1
ATOM 1345 C CA . ILE A 1 180 ? 6.990 2.200 -3.004 1.00 98.88 180 ILE A CA 1
ATOM 1346 C C . ILE A 1 180 ? 7.150 3.525 -2.253 1.00 98.88 180 ILE A C 1
ATOM 1348 O O . ILE A 1 180 ? 6.569 3.711 -1.184 1.00 98.88 180 ILE A O 1
ATOM 1352 N N . VAL A 1 181 ? 7.873 4.474 -2.842 1.00 98.19 181 VAL A N 1
ATOM 1353 C CA . VAL A 1 181 ? 7.957 5.862 -2.372 1.00 98.19 181 VAL A CA 1
ATOM 1354 C C . VAL A 1 181 ? 7.333 6.784 -3.398 1.00 98.19 181 VAL A C 1
ATOM 1356 O O . VAL A 1 181 ? 7.673 6.709 -4.575 1.00 98.19 181 VAL A O 1
ATOM 1359 N N . GLY A 1 182 ? 6.443 7.668 -2.948 1.00 96.00 182 GLY A N 1
ATOM 1360 C CA . GLY A 1 182 ? 5.886 8.740 -3.767 1.00 96.00 182 GLY A CA 1
ATOM 1361 C C . GLY A 1 182 ? 6.123 10.100 -3.129 1.00 96.00 182 GLY A C 1
ATOM 1362 O O . GLY A 1 182 ? 5.574 10.360 -2.069 1.00 96.00 182 GLY A O 1
ATOM 1363 N N . GLY A 1 183 ? 6.906 10.970 -3.765 1.00 94.69 183 GLY A N 1
ATOM 1364 C CA . GLY A 1 183 ? 7.010 12.396 -3.436 1.00 94.69 183 GLY A CA 1
ATOM 1365 C C . GLY A 1 183 ? 5.757 13.180 -3.877 1.00 94.69 183 GLY A C 1
ATOM 1366 O O . GLY A 1 183 ? 4.648 12.657 -3.785 1.00 94.69 183 GLY A O 1
ATOM 1367 N N . PRO A 1 184 ? 5.876 14.415 -4.396 1.00 93.06 184 PRO A N 1
ATOM 1368 C CA . PRO A 1 184 ? 4.757 15.250 -4.830 1.00 93.06 184 PRO A CA 1
ATOM 1369 C C . PRO A 1 184 ? 4.154 14.773 -6.157 1.00 93.06 184 PRO A C 1
ATOM 1371 O O . PRO A 1 184 ? 4.324 15.396 -7.204 1.00 93.06 184 PRO A O 1
ATOM 1374 N N . MET A 1 185 ? 3.464 13.640 -6.113 1.00 95.00 185 MET A N 1
ATOM 1375 C CA . MET A 1 185 ? 2.780 13.028 -7.249 1.00 95.00 185 MET A CA 1
ATOM 1376 C C . MET A 1 185 ? 1.256 13.123 -7.114 1.00 95.00 185 MET A C 1
ATOM 1378 O O . MET A 1 185 ? 0.719 13.480 -6.059 1.00 95.00 185 MET A O 1
ATOM 1382 N N . ARG A 1 186 ? 0.547 12.849 -8.210 1.00 96.88 186 ARG A N 1
ATOM 1383 C CA . ARG A 1 186 ? -0.918 12.906 -8.278 1.00 96.88 186 ARG A CA 1
ATOM 1384 C C . ARG A 1 186 ? -1.475 11.653 -8.926 1.00 96.88 186 ARG A C 1
ATOM 1386 O O . ARG A 1 186 ? -0.960 11.212 -9.948 1.00 96.88 186 ARG A O 1
ATOM 1393 N N . GLY A 1 187 ? -2.559 11.110 -8.383 1.00 98.12 187 GLY A N 1
ATOM 1394 C CA . GLY A 1 187 ? -3.280 10.032 -9.061 1.00 98.12 187 GLY A CA 1
ATOM 1395 C C . GLY A 1 187 ? -2.540 8.691 -9.086 1.00 98.12 187 GLY A C 1
ATOM 1396 O O . GLY A 1 187 ? -2.725 7.944 -10.044 1.00 98.12 187 GLY A O 1
ATOM 1397 N N . LEU A 1 188 ? -1.684 8.386 -8.098 1.00 98.69 188 LEU A N 1
ATOM 1398 C CA . LEU A 1 188 ? -1.107 7.040 -7.979 1.00 98.69 188 LEU A CA 1
ATOM 1399 C C . LEU A 1 188 ? -2.203 6.039 -7.620 1.00 98.69 188 LEU A C 1
ATOM 1401 O O . LEU A 1 188 ? -2.920 6.212 -6.633 1.00 98.69 188 LEU A O 1
ATOM 1405 N N . VAL A 1 189 ? -2.249 4.942 -8.364 1.00 98.94 189 VAL A N 1
ATOM 1406 C CA . VAL A 1 189 ? -3.058 3.772 -8.035 1.00 98.94 189 VAL A CA 1
ATOM 1407 C C . VAL A 1 189 ? -2.138 2.577 -7.815 1.00 98.94 189 VAL A C 1
ATOM 1409 O O . VAL A 1 189 ? -1.365 2.220 -8.702 1.00 98.94 189 VAL A O 1
ATOM 1412 N N . ILE A 1 190 ? -2.243 1.946 -6.648 1.00 98.94 190 ILE A N 1
ATOM 1413 C CA . ILE A 1 190 ? -1.645 0.643 -6.346 1.00 98.94 190 ILE A CA 1
ATOM 1414 C C . ILE A 1 190 ? -2.802 -0.342 -6.182 1.00 98.94 190 ILE A C 1
ATOM 1416 O O . ILE A 1 190 ? -3.627 -0.160 -5.288 1.00 98.94 190 ILE A O 1
ATOM 1420 N N . ARG A 1 191 ? -2.890 -1.355 -7.046 1.00 98.88 191 ARG A N 1
ATOM 1421 C CA . ARG A 1 191 ? -4.015 -2.298 -7.062 1.00 98.88 191 ARG A CA 1
ATOM 1422 C C . ARG A 1 191 ? -3.562 -3.753 -7.080 1.00 98.88 191 ARG A C 1
ATOM 1424 O O . ARG A 1 191 ? -2.626 -4.085 -7.801 1.00 98.88 191 ARG A O 1
ATOM 1431 N N . ASP A 1 192 ? -4.233 -4.634 -6.346 1.00 98.88 192 ASP A N 1
ATOM 1432 C CA . ASP A 1 192 ? -4.015 -6.091 -6.401 1.00 98.88 192 ASP A CA 1
ATOM 1433 C C . ASP A 1 192 ? -2.528 -6.475 -6.259 1.00 98.88 192 ASP A C 1
ATOM 1435 O O . ASP A 1 192 ? -2.033 -7.377 -6.931 1.00 98.88 192 ASP A O 1
ATOM 1439 N N . THR A 1 193 ? -1.769 -5.705 -5.477 1.00 98.94 193 THR A N 1
ATOM 1440 C CA . THR A 1 193 ? -0.304 -5.786 -5.415 1.00 98.94 193 THR A CA 1
ATOM 1441 C C . THR A 1 193 ? 0.125 -6.265 -4.037 1.00 98.94 193 THR A C 1
ATOM 1443 O O . THR A 1 193 ? -0.364 -5.780 -3.014 1.00 98.94 193 THR A O 1
ATOM 1446 N N . GLU A 1 194 ? 1.067 -7.201 -4.016 1.00 98.94 194 GLU A N 1
ATOM 1447 C CA . GLU A 1 194 ? 1.680 -7.708 -2.794 1.00 98.94 194 GLU A CA 1
ATOM 1448 C C . GLU A 1 194 ? 3.006 -6.978 -2.546 1.00 98.94 194 GLU A C 1
ATOM 1450 O O . GLU A 1 194 ? 3.875 -6.929 -3.423 1.00 98.94 194 GLU A O 1
ATOM 1455 N N . ILE A 1 195 ? 3.165 -6.392 -1.355 1.00 98.94 195 ILE A N 1
ATOM 1456 C CA . ILE A 1 195 ? 4.375 -5.666 -0.957 1.00 98.94 195 ILE A CA 1
ATOM 1457 C C . ILE A 1 195 ? 4.885 -6.211 0.371 1.00 98.94 195 ILE A C 1
ATOM 1459 O O . ILE A 1 195 ? 4.217 -6.086 1.401 1.00 98.94 195 ILE A O 1
ATOM 1463 N N . HIS A 1 196 ? 6.090 -6.785 0.365 1.00 98.88 196 HIS A N 1
ATOM 1464 C CA . HIS A 1 196 ? 6.614 -7.446 1.555 1.00 98.88 196 HIS A CA 1
ATOM 1465 C C . HIS A 1 196 ? 8.135 -7.438 1.691 1.00 98.88 196 HIS A C 1
ATOM 1467 O O . HIS A 1 196 ? 8.874 -7.206 0.743 1.00 98.88 196 HIS A O 1
ATOM 1473 N N . THR A 1 197 ? 8.636 -7.734 2.891 1.00 98.56 197 THR A N 1
ATOM 1474 C CA . THR A 1 197 ? 10.082 -7.857 3.160 1.00 98.56 197 THR A CA 1
ATOM 1475 C C . THR A 1 197 ? 10.870 -6.605 2.747 1.00 98.56 197 THR A C 1
ATOM 1477 O O . THR A 1 197 ? 11.639 -6.603 1.788 1.00 98.56 197 THR A O 1
ATOM 1480 N N . PHE A 1 198 ? 10.706 -5.531 3.505 1.00 98.62 198 PHE A N 1
ATOM 1481 C CA . PHE A 1 198 ? 11.399 -4.2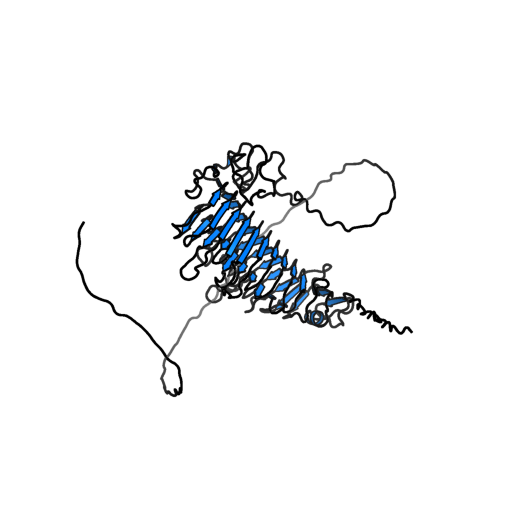58 3.301 1.00 98.62 198 PHE A CA 1
ATOM 1482 C C . PHE A 1 198 ? 12.016 -3.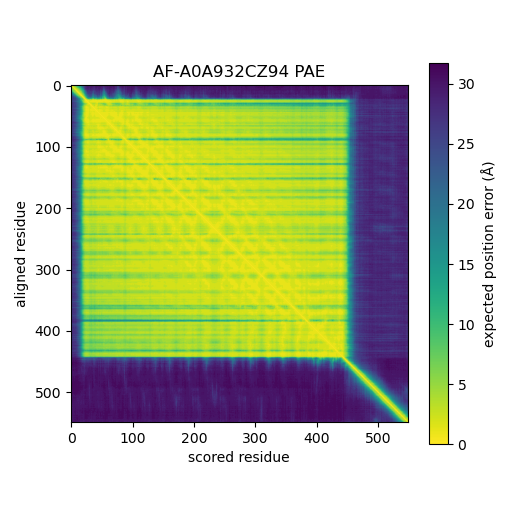764 4.616 1.00 98.62 198 PHE A C 1
ATOM 1484 O O . PHE A 1 198 ? 11.591 -4.206 5.682 1.00 98.62 198 PHE A O 1
ATOM 1491 N N . SER A 1 199 ? 13.023 -2.886 4.569 1.00 98.50 199 SER A N 1
ATOM 1492 C CA . SER A 1 199 ? 13.636 -2.295 5.776 1.00 98.50 199 SER A CA 1
ATOM 1493 C C . SER A 1 199 ? 13.184 -0.864 6.082 1.00 98.50 199 SER A C 1
ATOM 1495 O O . SER A 1 199 ? 13.632 -0.303 7.079 1.00 98.50 199 SER A O 1
ATOM 1497 N N . GLY A 1 200 ? 12.306 -0.293 5.249 1.00 98.06 200 GLY A N 1
ATOM 1498 C CA . GLY A 1 200 ? 11.525 0.921 5.519 1.00 98.06 200 GLY A CA 1
ATOM 1499 C C . GLY A 1 200 ? 10.034 0.607 5.700 1.00 98.06 200 GLY A C 1
ATOM 1500 O O . GLY A 1 200 ? 9.666 -0.193 6.558 1.00 98.06 200 GLY A O 1
ATOM 1501 N N . ASP A 1 201 ? 9.193 1.187 4.844 1.00 98.75 201 ASP A N 1
ATOM 1502 C CA . ASP A 1 201 ? 7.733 0.993 4.805 1.00 98.75 201 ASP A CA 1
ATOM 1503 C C . ASP A 1 201 ? 7.307 0.292 3.509 1.00 98.75 201 ASP A C 1
ATOM 1505 O O . ASP A 1 201 ? 8.010 0.385 2.498 1.00 98.75 201 ASP A O 1
ATOM 1509 N N . ALA A 1 202 ? 6.139 -0.357 3.493 1.00 98.88 202 ALA A N 1
ATOM 1510 C CA . ALA A 1 202 ? 5.611 -0.917 2.245 1.00 98.88 202 ALA A CA 1
ATOM 1511 C C . ALA A 1 202 ? 5.303 0.213 1.247 1.00 98.88 202 ALA A C 1
ATOM 1513 O O . ALA A 1 202 ? 5.707 0.148 0.085 1.00 98.88 202 ALA A O 1
ATOM 1514 N N . VAL A 1 203 ? 4.649 1.276 1.726 1.00 98.88 203 VAL A N 1
ATOM 1515 C CA . VAL A 1 203 ? 4.371 2.508 0.979 1.00 98.88 203 VAL A CA 1
ATOM 1516 C C . VAL A 1 203 ? 4.674 3.730 1.847 1.00 98.88 203 VAL A C 1
ATOM 1518 O O . VAL A 1 203 ? 4.072 3.903 2.905 1.00 98.88 203 VAL A O 1
ATOM 1521 N N . GLN A 1 204 ? 5.560 4.613 1.384 1.00 98.31 204 GLN A N 1
ATOM 1522 C CA . GLN A 1 204 ? 5.861 5.895 2.030 1.00 98.31 204 GLN A CA 1
ATOM 1523 C C . GLN A 1 204 ? 5.469 7.053 1.105 1.00 98.31 204 GLN A C 1
ATOM 1525 O O . GLN A 1 204 ? 5.992 7.193 -0.001 1.00 98.31 204 GLN A O 1
ATOM 1530 N N . LEU A 1 205 ? 4.574 7.920 1.582 1.00 98.31 205 LEU A N 1
ATOM 1531 C CA . LEU A 1 205 ? 4.169 9.134 0.871 1.00 98.31 205 LEU A CA 1
ATOM 1532 C C . LEU A 1 205 ? 4.874 10.368 1.447 1.00 98.31 205 LEU A C 1
ATOM 1534 O O . LEU A 1 205 ? 4.746 10.671 2.633 1.00 98.31 205 LEU A O 1
ATOM 1538 N N . ASP A 1 206 ? 5.601 11.050 0.568 1.00 94.94 206 ASP A N 1
ATOM 1539 C CA . ASP A 1 206 ? 6.285 12.334 0.713 1.00 94.94 206 ASP A CA 1
ATOM 1540 C C . ASP A 1 206 ? 7.244 12.423 1.911 1.00 94.94 206 ASP A C 1
ATOM 1542 O O . ASP A 1 206 ? 7.082 13.271 2.796 1.00 94.94 206 ASP A O 1
ATOM 1546 N N . PRO A 1 207 ? 8.283 11.558 1.961 1.00 93.25 207 PRO A N 1
ATOM 1547 C CA . PRO A 1 207 ? 9.235 11.518 3.072 1.00 93.25 207 PRO A CA 1
ATOM 1548 C C . PRO A 1 207 ? 9.877 12.882 3.372 1.00 93.25 207 PRO A C 1
ATOM 1550 O O . PRO A 1 207 ? 10.144 13.185 4.543 1.00 93.25 207 PRO A O 1
ATOM 1553 N N . ASP A 1 208 ? 10.049 13.703 2.333 1.00 94.44 208 ASP A N 1
ATOM 1554 C CA . ASP A 1 208 ? 10.692 15.016 2.367 1.00 94.44 208 ASP A CA 1
ATOM 1555 C C . ASP A 1 208 ? 9.727 16.192 2.605 1.00 94.44 208 ASP A C 1
ATOM 1557 O O . ASP A 1 208 ? 10.189 17.319 2.810 1.00 94.44 208 ASP A O 1
ATOM 1561 N N . ARG A 1 209 ? 8.406 15.951 2.659 1.00 94.56 209 ARG A N 1
ATOM 1562 C CA . ARG A 1 209 ? 7.361 16.984 2.836 1.00 94.56 209 ARG A CA 1
ATOM 1563 C C . ARG A 1 209 ? 7.480 18.097 1.799 1.00 94.56 209 ARG A C 1
ATOM 1565 O O . ARG A 1 209 ? 7.538 19.290 2.131 1.00 94.56 209 ARG A O 1
ATOM 1572 N N . GLU A 1 210 ? 7.570 17.705 0.539 1.00 92.50 210 GLU A N 1
ATOM 1573 C CA . GLU A 1 210 ? 7.774 18.611 -0.576 1.00 92.50 210 GLU A CA 1
ATOM 1574 C C . GLU A 1 210 ? 6.638 19.640 -0.683 1.00 92.50 210 GLU A C 1
ATOM 1576 O O . GLU A 1 210 ? 5.455 19.339 -0.543 1.00 92.50 210 GLU A O 1
ATOM 1581 N N . GLN A 1 211 ? 6.992 20.901 -0.957 1.00 90.94 211 GLN A N 1
ATOM 1582 C CA . GLN A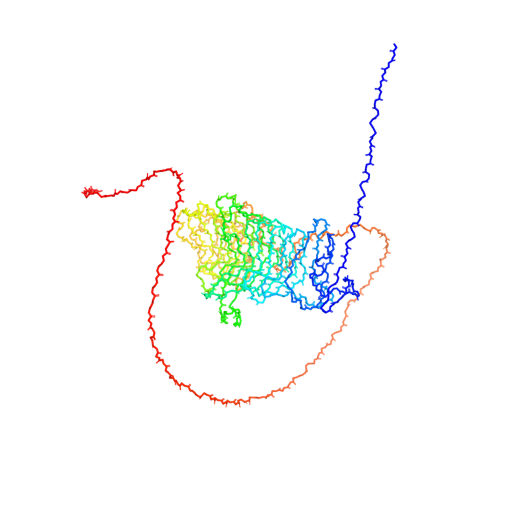 1 211 ? 6.052 22.035 -0.908 1.00 90.94 211 GLN A CA 1
ATOM 1583 C C . GLN A 1 211 ? 4.873 21.921 -1.883 1.00 90.94 211 GLN A C 1
ATOM 1585 O O . GLN A 1 211 ? 3.826 22.519 -1.651 1.00 90.94 211 GLN A O 1
ATOM 1590 N N . THR A 1 212 ? 5.053 21.207 -2.991 1.00 91.88 212 THR A N 1
ATOM 1591 C CA . THR A 1 212 ? 4.015 20.978 -4.002 1.00 91.88 212 THR A CA 1
ATOM 1592 C C . THR A 1 212 ? 2.954 19.978 -3.542 1.00 91.88 212 THR A C 1
ATOM 1594 O O . THR A 1 212 ? 1.833 20.036 -4.055 1.00 91.88 212 THR A O 1
ATOM 1597 N N . GLY A 1 213 ? 3.283 19.136 -2.553 1.00 94.56 213 GLY A N 1
ATOM 1598 C CA . GLY A 1 213 ? 2.423 18.104 -1.984 1.00 94.56 213 GLY A CA 1
ATOM 1599 C C . GLY A 1 213 ? 2.011 17.016 -2.978 1.00 94.56 213 GLY A C 1
ATOM 1600 O O . GLY A 1 213 ? 2.197 17.134 -4.191 1.00 94.56 213 GLY A O 1
ATOM 1601 N N . TRP A 1 214 ? 1.404 15.963 -2.444 1.00 97.38 214 TRP A N 1
ATOM 1602 C CA . TRP A 1 214 ? 0.798 14.866 -3.197 1.00 97.38 214 TRP A CA 1
ATOM 1603 C C . TRP A 1 214 ? -0.717 14.832 -2.977 1.00 97.38 214 TRP A C 1
ATOM 1605 O O . TRP A 1 214 ? -1.223 15.454 -2.043 1.00 97.38 214 TRP A O 1
ATOM 1615 N N . THR A 1 215 ? -1.462 14.142 -3.842 1.00 98.25 215 THR A N 1
ATOM 1616 C CA . THR A 1 215 ? -2.899 13.880 -3.628 1.00 98.25 215 THR A CA 1
ATOM 1617 C C . THR A 1 215 ? -3.413 12.762 -4.532 1.00 98.25 215 THR A C 1
ATOM 1619 O O . THR A 1 215 ? -2.750 12.365 -5.489 1.00 98.25 215 THR A O 1
ATOM 1622 N N . ASP A 1 216 ? -4.637 12.321 -4.262 1.00 98.38 216 ASP A N 1
ATOM 1623 C CA . ASP A 1 216 ? -5.424 11.404 -5.088 1.00 98.38 216 ASP A CA 1
ATOM 1624 C C . ASP A 1 216 ? -4.754 10.033 -5.214 1.00 98.38 216 ASP A C 1
ATOM 1626 O O . ASP A 1 216 ? -4.643 9.467 -6.298 1.00 98.38 216 ASP A O 1
ATOM 1630 N N . VAL A 1 217 ? -4.283 9.504 -4.083 1.00 98.81 217 VAL A N 1
ATOM 1631 C CA . VAL A 1 217 ? -3.658 8.181 -4.012 1.00 98.81 217 VAL A CA 1
ATOM 1632 C C . VAL A 1 217 ? -4.704 7.131 -3.657 1.00 98.81 217 VAL A C 1
ATOM 1634 O O . VAL A 1 217 ? -5.487 7.318 -2.726 1.00 98.81 217 VAL A O 1
ATOM 1637 N N . THR A 1 218 ? -4.705 6.018 -4.389 1.00 98.94 218 THR A N 1
ATOM 1638 C CA . THR A 1 218 ? -5.562 4.854 -4.131 1.00 98.94 218 THR A CA 1
ATOM 1639 C C . THR A 1 218 ? -4.711 3.608 -3.909 1.00 98.94 218 THR A C 1
ATOM 1641 O O . THR A 1 218 ? -3.840 3.308 -4.723 1.00 98.94 218 THR A O 1
ATOM 1644 N N . ILE A 1 219 ?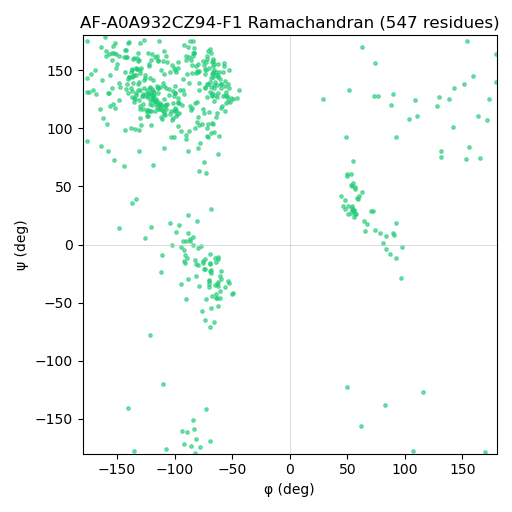 -4.981 2.873 -2.830 1.00 98.94 219 ILE A N 1
ATOM 1645 C CA . ILE A 1 219 ? -4.417 1.546 -2.550 1.00 98.94 219 ILE A CA 1
ATOM 1646 C C . ILE A 1 219 ? -5.590 0.574 -2.411 1.00 98.94 219 ILE A C 1
ATOM 1648 O O . ILE A 1 219 ? -6.403 0.732 -1.507 1.00 98.94 219 ILE A O 1
ATOM 1652 N N . GLU A 1 220 ? -5.718 -0.398 -3.306 1.00 98.81 220 GLU A N 1
ATOM 1653 C CA . GLU A 1 220 ? -6.921 -1.232 -3.412 1.00 98.81 220 GLU A CA 1
ATOM 1654 C C . GLU A 1 220 ? -6.573 -2.709 -3.614 1.00 98.81 220 GLU A C 1
ATOM 1656 O O . GLU A 1 220 ? -5.771 -3.037 -4.482 1.00 98.81 220 GLU A O 1
ATOM 1661 N N . GLY A 1 221 ? -7.183 -3.618 -2.851 1.00 98.75 221 GLY A N 1
ATOM 1662 C CA . GLY A 1 221 ? -6.992 -5.060 -3.069 1.00 98.75 221 GLY A CA 1
ATOM 1663 C C . GLY A 1 221 ? -5.571 -5.559 -2.770 1.00 98.75 221 GLY A C 1
ATOM 1664 O O . GLY A 1 221 ? -5.167 -6.609 -3.260 1.00 98.75 221 GLY A O 1
ATOM 1665 N N . CYS A 1 222 ? -4.775 -4.790 -2.023 1.00 98.94 222 CYS A N 1
ATOM 1666 C CA . CYS A 1 222 ? -3.361 -5.080 -1.801 1.00 98.94 222 CYS A CA 1
ATOM 1667 C C . CYS A 1 222 ? -3.121 -5.963 -0.571 1.00 98.94 222 CYS A C 1
ATOM 1669 O O . CYS A 1 222 ? -3.935 -6.033 0.353 1.00 98.94 222 CYS A O 1
ATOM 1671 N N . GLU A 1 223 ? -1.934 -6.562 -0.520 1.00 98.94 223 GLU A N 1
ATOM 1672 C CA . GLU A 1 223 ? -1.440 -7.295 0.642 1.00 98.94 223 GLU A CA 1
ATOM 1673 C C . GLU A 1 223 ? -0.094 -6.712 1.084 1.00 98.94 223 GLU A C 1
ATOM 1675 O O . GLU A 1 223 ? 0.897 -6.775 0.358 1.00 98.94 223 GLU A O 1
ATOM 1680 N N . LEU A 1 224 ? -0.058 -6.106 2.272 1.00 98.94 224 LEU A N 1
ATOM 1681 C CA . LEU A 1 224 ? 1.122 -5.439 2.822 1.00 98.94 224 LEU A CA 1
ATOM 1682 C C . LEU A 1 224 ? 1.607 -6.214 4.041 1.00 98.94 224 LEU A C 1
ATOM 1684 O O . LEU A 1 224 ? 0.885 -6.300 5.039 1.00 98.94 224 LEU A O 1
ATOM 1688 N N . TRP A 1 225 ? 2.812 -6.782 4.000 1.00 98.88 225 TRP A N 1
ATOM 1689 C CA . TRP A 1 225 ? 3.231 -7.626 5.115 1.00 98.88 225 TRP A CA 1
ATOM 1690 C C . TRP A 1 225 ? 4.723 -7.685 5.414 1.00 98.88 225 TRP A C 1
ATOM 1692 O O . TRP A 1 225 ? 5.597 -7.484 4.572 1.00 98.88 225 TRP A O 1
ATOM 1702 N N . LEU A 1 226 ? 5.012 -8.005 6.672 1.00 98.62 226 LEU A N 1
ATOM 1703 C CA . LEU A 1 226 ? 6.342 -8.349 7.150 1.00 98.62 226 LEU A CA 1
ATOM 1704 C C . LEU A 1 226 ? 6.307 -9.699 7.861 1.00 98.62 226 LEU A C 1
ATOM 1706 O O . LEU A 1 226 ? 5.377 -10.016 8.588 1.00 98.62 226 LEU A O 1
ATOM 1710 N N . GLU A 1 227 ? 7.366 -10.479 7.697 1.00 97.75 227 GLU A N 1
ATOM 1711 C CA . GLU A 1 227 ? 7.620 -11.665 8.510 1.00 97.75 227 GLU A CA 1
ATOM 1712 C C . GLU A 1 227 ? 9.095 -11.696 8.913 1.00 97.75 227 GLU A C 1
ATOM 1714 O O . GLU A 1 227 ? 9.936 -11.059 8.261 1.00 97.75 227 GLU A O 1
ATOM 1719 N N . PRO A 1 228 ? 9.445 -12.441 9.977 1.00 98.38 228 PRO A N 1
ATOM 1720 C CA . PRO A 1 228 ? 10.835 -12.728 10.284 1.00 98.38 228 PRO A CA 1
ATOM 1721 C C . PRO A 1 228 ? 11.534 -13.351 9.071 1.00 98.38 228 PRO A C 1
ATOM 1723 O O . PRO A 1 228 ? 11.073 -14.358 8.535 1.00 98.38 228 PRO A O 1
ATOM 1726 N N . LEU A 1 229 ? 12.676 -12.791 8.666 1.00 98.50 229 LEU A N 1
ATOM 1727 C CA . LEU A 1 229 ? 13.428 -13.288 7.515 1.00 98.50 229 LEU A CA 1
ATOM 1728 C C . LEU A 1 229 ? 13.734 -14.791 7.669 1.00 98.50 229 LEU A C 1
ATOM 1730 O O . LEU A 1 229 ? 14.328 -15.190 8.676 1.00 98.50 229 LEU A O 1
ATOM 1734 N N . PRO A 1 230 ? 13.405 -15.645 6.685 1.00 97.94 230 PRO A N 1
ATOM 1735 C CA . PRO A 1 230 ? 13.624 -17.089 6.805 1.00 97.94 230 PRO A CA 1
ATOM 1736 C C . PRO A 1 230 ? 15.115 -17.466 6.784 1.00 97.94 230 PRO A C 1
ATOM 1738 O O . PRO A 1 230 ? 15.507 -18.522 7.283 1.00 97.94 230 PRO A O 1
ATOM 1741 N N . ALA A 1 231 ? 15.958 -16.598 6.223 1.00 98.12 231 ALA A N 1
ATOM 1742 C CA . ALA A 1 231 ? 17.405 -16.736 6.152 1.00 98.12 231 ALA A CA 1
ATOM 1743 C C . ALA A 1 231 ? 18.083 -15.369 6.338 1.00 98.12 231 ALA A C 1
ATOM 1745 O O . ALA A 1 231 ? 17.426 -14.333 6.315 1.00 98.12 231 ALA A O 1
ATOM 1746 N N . ALA A 1 232 ? 19.401 -15.364 6.547 1.00 98.38 232 ALA A N 1
ATOM 1747 C CA . ALA A 1 232 ? 20.160 -14.118 6.519 1.00 98.38 232 ALA A CA 1
ATOM 1748 C C . ALA A 1 232 ? 20.175 -13.567 5.086 1.00 98.38 232 ALA A C 1
ATOM 1750 O O . ALA A 1 232 ? 20.537 -14.299 4.167 1.00 98.38 232 ALA A O 1
ATOM 1751 N N . GLU A 1 233 ? 19.806 -12.302 4.917 1.00 97.94 233 GLU A N 1
ATOM 1752 C CA . GLU A 1 233 ? 19.579 -11.676 3.612 1.00 97.94 233 GLU A CA 1
ATOM 1753 C C . GLU A 1 233 ? 19.954 -10.192 3.680 1.00 97.94 233 GLU A C 1
ATOM 1755 O O . GLU A 1 233 ? 19.696 -9.542 4.693 1.00 97.94 233 GLU A O 1
ATOM 1760 N N . ALA A 1 234 ? 20.602 -9.663 2.636 1.00 97.19 234 ALA A N 1
ATOM 1761 C CA . ALA A 1 234 ? 21.015 -8.252 2.541 1.00 97.19 234 ALA A CA 1
ATOM 1762 C C . ALA A 1 234 ? 21.699 -7.661 3.802 1.00 97.19 234 ALA A C 1
ATOM 1764 O O . ALA A 1 234 ? 21.544 -6.485 4.115 1.00 97.19 234 ALA A O 1
ATOM 1765 N N . GLY A 1 235 ? 22.452 -8.480 4.548 1.00 97.12 235 GLY A N 1
ATOM 1766 C CA . GLY A 1 235 ? 23.140 -8.073 5.783 1.00 97.12 235 GLY A CA 1
ATOM 1767 C C . GLY A 1 235 ? 22.311 -8.183 7.071 1.00 97.12 235 GLY A C 1
ATOM 1768 O O . GLY A 1 235 ? 22.877 -8.093 8.163 1.00 97.12 235 GLY A O 1
ATOM 1769 N N . PHE A 1 236 ? 21.013 -8.471 6.979 1.00 98.44 236 PHE A N 1
ATOM 1770 C CA . PHE A 1 236 ? 20.174 -8.834 8.119 1.00 98.44 236 PHE A CA 1
ATOM 1771 C C . PHE A 1 236 ? 20.334 -10.316 8.487 1.00 98.44 236 PHE A C 1
ATOM 1773 O O . PHE A 1 236 ? 20.681 -11.161 7.661 1.00 98.44 236 PHE A O 1
ATOM 1780 N N . SER A 1 237 ? 20.089 -10.647 9.755 1.00 98.12 237 SER A N 1
ATOM 1781 C CA . SER A 1 237 ? 20.113 -12.036 10.228 1.00 98.12 237 SER A CA 1
ATOM 1782 C C . SER A 1 237 ? 18.766 -12.723 9.995 1.00 98.12 237 SER A C 1
ATOM 1784 O O . SER A 1 237 ? 17.723 -12.074 9.979 1.00 98.12 237 SER A O 1
ATOM 1786 N N . ALA A 1 238 ? 18.777 -14.053 9.883 1.00 98.38 238 ALA A N 1
ATOM 1787 C CA . ALA A 1 238 ? 17.543 -14.836 9.912 1.00 98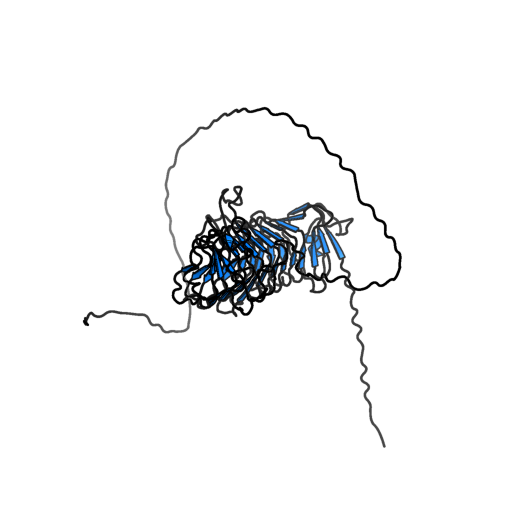.38 238 ALA A CA 1
ATOM 1788 C C . ALA A 1 238 ? 16.753 -14.549 11.204 1.00 98.38 238 ALA A C 1
ATOM 1790 O O . ALA A 1 238 ? 17.340 -14.426 12.282 1.00 98.38 238 ALA A O 1
ATOM 1791 N N . GLY A 1 239 ? 15.431 -14.460 11.094 1.00 98.31 239 GLY A N 1
ATOM 1792 C CA . GLY A 1 239 ? 14.513 -14.130 12.181 1.00 98.31 239 GLY A CA 1
ATOM 1793 C C . GLY A 1 239 ? 14.342 -12.630 12.440 1.00 98.31 239 GLY A C 1
ATOM 1794 O O . GLY A 1 239 ? 13.534 -12.260 13.287 1.00 98.31 239 GLY A O 1
ATOM 1795 N N . THR A 1 240 ? 15.074 -11.755 11.745 1.00 98.44 240 THR A N 1
ATOM 1796 C CA . THR A 1 240 ? 14.860 -10.304 11.833 1.00 98.44 240 THR A CA 1
ATOM 1797 C C . THR A 1 240 ? 13.581 -9.910 11.098 1.00 98.44 240 THR A C 1
ATOM 1799 O O . THR A 1 240 ? 13.374 -10.354 9.975 1.00 98.44 240 THR A O 1
ATOM 1802 N N . VAL A 1 241 ? 12.760 -9.048 11.702 1.00 98.31 241 VAL A N 1
ATOM 1803 C CA . VAL A 1 241 ? 11.692 -8.295 11.020 1.00 98.31 241 VAL A CA 1
ATOM 1804 C C . VAL A 1 241 ? 12.265 -6.904 10.702 1.00 98.31 241 VAL A C 1
ATOM 1806 O O . VAL A 1 241 ? 12.455 -6.115 11.632 1.00 98.31 241 VAL A O 1
ATOM 1809 N N . PRO A 1 242 ? 12.669 -6.629 9.446 1.00 96.88 242 PRO A N 1
ATOM 1810 C CA . PRO A 1 242 ? 13.519 -5.476 9.149 1.00 96.88 242 PRO A CA 1
ATOM 1811 C C . PRO A 1 242 ? 12.768 -4.143 9.031 1.00 96.88 242 PRO A C 1
ATOM 1813 O O . PRO A 1 242 ? 13.394 -3.117 9.284 1.00 96.88 242 PRO A O 1
ATOM 1816 N N . GLY A 1 243 ? 11.488 -4.152 8.648 1.00 95.44 243 GLY A N 1
ATOM 1817 C CA . GLY A 1 243 ? 10.719 -2.949 8.298 1.00 95.44 243 GLY A CA 1
ATOM 1818 C C . GLY A 1 243 ? 10.061 -2.219 9.471 1.00 95.44 243 GLY A C 1
ATOM 1819 O O . GLY A 1 243 ? 10.286 -2.559 10.635 1.00 95.44 243 GLY A O 1
ATOM 1820 N N . GLU A 1 244 ? 9.252 -1.211 9.137 1.00 94.81 244 GLU A N 1
ATOM 1821 C CA . GLU A 1 244 ? 8.565 -0.310 10.069 1.00 94.81 244 GLU A CA 1
ATOM 1822 C C . GLU A 1 244 ? 7.035 -0.343 9.897 1.00 94.81 244 GLU A C 1
ATOM 1824 O O . GLU A 1 244 ? 6.369 -0.992 10.706 1.00 94.81 244 GLU A O 1
ATOM 1829 N N . ASN A 1 245 ? 6.468 0.316 8.874 1.00 98.69 245 ASN A N 1
ATOM 1830 C CA . ASN A 1 245 ? 5.014 0.408 8.682 1.00 98.69 245 ASN A CA 1
ATOM 1831 C C . ASN A 1 245 ? 4.536 -0.197 7.354 1.00 98.69 245 ASN A C 1
ATOM 1833 O O . ASN A 1 245 ? 5.308 -0.415 6.418 1.00 98.69 245 ASN A O 1
ATOM 1837 N N . GLY A 1 246 ? 3.229 -0.446 7.257 1.00 98.75 246 GLY A N 1
ATOM 1838 C CA . GLY A 1 246 ? 2.589 -0.782 5.986 1.00 98.75 246 GLY A CA 1
ATOM 1839 C C . GLY A 1 246 ? 2.488 0.460 5.113 1.00 98.75 246 GLY A C 1
ATOM 1840 O O . GLY A 1 246 ? 3.160 0.562 4.091 1.00 98.75 246 GLY A O 1
ATOM 1841 N N . VAL A 1 247 ? 1.702 1.439 5.554 1.00 98.94 247 VAL A N 1
ATOM 1842 C CA . VAL A 1 247 ? 1.608 2.755 4.908 1.00 98.94 247 VAL A CA 1
ATOM 1843 C C . VAL A 1 247 ? 2.055 3.842 5.876 1.00 98.94 247 VAL A C 1
ATOM 1845 O O . VAL A 1 247 ? 1.517 3.928 6.977 1.00 98.94 247 VAL A O 1
ATOM 1848 N N . ASP A 1 248 ? 2.983 4.697 5.453 1.00 98.75 248 ASP A N 1
ATOM 1849 C CA . ASP A 1 248 ? 3.402 5.894 6.182 1.00 98.75 248 ASP A CA 1
ATOM 1850 C C . ASP A 1 248 ? 3.130 7.150 5.352 1.00 98.75 248 ASP A C 1
ATOM 1852 O O . ASP A 1 248 ? 3.595 7.278 4.215 1.00 98.75 248 ASP A O 1
ATOM 1856 N N . THR A 1 249 ? 2.389 8.104 5.916 1.00 98.50 249 THR A N 1
ATOM 1857 C CA . THR A 1 249 ? 2.118 9.378 5.238 1.00 98.50 249 THR A CA 1
ATOM 1858 C C . THR A 1 249 ? 2.837 10.534 5.902 1.00 98.50 249 THR A C 1
ATOM 1860 O O . THR A 1 249 ? 2.844 10.676 7.124 1.00 98.50 249 THR A O 1
ATOM 1863 N N . LYS A 1 250 ? 3.379 11.427 5.088 1.00 96.88 250 LYS A N 1
ATOM 1864 C CA . LYS A 1 250 ? 3.800 12.774 5.468 1.00 96.88 250 LYS A CA 1
ATOM 1865 C C . LYS A 1 250 ? 3.195 13.735 4.458 1.00 96.88 250 LYS A C 1
ATOM 1867 O O . LYS A 1 250 ? 2.913 13.347 3.330 1.00 96.88 250 LYS A O 1
ATOM 1872 N N . ALA A 1 251 ? 2.913 14.960 4.865 1.00 96.50 251 ALA A N 1
ATOM 1873 C CA . ALA A 1 251 ? 2.322 15.956 3.990 1.00 96.50 251 ALA A CA 1
ATOM 1874 C C . ALA A 1 251 ? 2.603 17.353 4.529 1.00 96.50 251 ALA A C 1
ATOM 1876 O O . ALA A 1 251 ? 2.346 17.671 5.692 1.00 96.50 251 ALA A O 1
ATOM 1877 N N . THR A 1 252 ? 3.089 18.220 3.650 1.00 94.75 252 THR A N 1
ATOM 1878 C CA . THR A 1 252 ? 3.312 19.622 3.987 1.00 94.75 252 THR A CA 1
ATOM 1879 C C . THR A 1 252 ? 2.000 20.371 4.252 1.00 94.75 252 THR A C 1
ATOM 1881 O O . THR A 1 252 ? 0.966 20.135 3.622 1.00 94.75 252 THR A O 1
ATOM 1884 N N . GLU A 1 253 ? 2.051 21.354 5.148 1.00 95.00 253 GLU A N 1
ATOM 1885 C CA . GLU A 1 253 ? 0.964 22.321 5.332 1.00 95.00 253 GLU A CA 1
ATOM 1886 C C . GLU A 1 253 ? 0.894 23.378 4.216 1.00 95.00 253 GLU A C 1
ATOM 1888 O O . GLU A 1 253 ? -0.095 24.099 4.094 1.00 95.00 253 GLU A O 1
ATOM 1893 N N . ALA A 1 254 ? 1.948 23.488 3.398 1.00 94.81 254 ALA A N 1
ATOM 1894 C CA . ALA A 1 254 ? 2.031 24.470 2.319 1.00 94.81 254 ALA A CA 1
ATOM 1895 C C . ALA A 1 254 ? 1.166 24.103 1.097 1.00 94.81 254 ALA A C 1
ATOM 1897 O O . ALA A 1 254 ? 0.904 24.962 0.251 1.00 94.81 254 ALA A O 1
ATOM 1898 N N . ALA A 1 255 ? 0.723 22.848 1.012 1.00 95.62 255 ALA A N 1
ATOM 1899 C CA . ALA A 1 255 ? -0.111 22.311 -0.053 1.00 95.62 255 ALA A CA 1
ATOM 1900 C C . ALA A 1 255 ? -1.552 22.073 0.440 1.00 95.62 255 ALA A C 1
ATOM 1902 O O . ALA A 1 255 ? -1.801 22.004 1.649 1.00 95.62 255 ALA A O 1
ATOM 1903 N N . PRO A 1 256 ? -2.534 21.938 -0.473 1.00 96.94 256 PRO A N 1
ATOM 1904 C CA . PRO A 1 256 ? -3.847 21.413 -0.116 1.00 96.94 256 PRO A CA 1
ATOM 1905 C C . PRO A 1 256 ? -3.729 20.065 0.606 1.00 96.94 256 PRO A C 1
ATOM 1907 O O . PRO A 1 256 ? -2.800 19.306 0.347 1.00 96.94 256 PRO A O 1
ATOM 1910 N N . ARG A 1 257 ? -4.686 19.776 1.494 1.00 97.50 257 ARG A N 1
ATOM 1911 C CA . ARG A 1 257 ? -4.766 18.494 2.202 1.00 97.50 257 ARG A CA 1
ATOM 1912 C C . ARG A 1 257 ? -4.752 17.339 1.199 1.00 97.50 257 ARG A C 1
ATOM 1914 O O . ARG A 1 257 ? -5.596 17.310 0.304 1.00 97.50 257 ARG A O 1
ATOM 1921 N N . ALA A 1 258 ? -3.803 16.426 1.362 1.00 98.31 258 ALA A N 1
ATOM 1922 C CA . ALA A 1 258 ? -3.616 15.293 0.470 1.00 98.31 258 ALA A CA 1
ATOM 1923 C C . ALA A 1 258 ? -4.747 14.273 0.643 1.00 98.31 258 ALA A C 1
ATOM 1925 O O . ALA A 1 258 ? -5.141 13.988 1.774 1.00 98.31 258 ALA A O 1
ATOM 1926 N N . MET A 1 259 ? -5.261 13.719 -0.455 1.00 98.69 259 MET A N 1
ATOM 1927 C CA . MET A 1 259 ? -6.317 12.702 -0.421 1.00 98.69 259 MET A CA 1
ATOM 1928 C C . MET A 1 259 ? -5.750 11.290 -0.592 1.00 98.69 259 MET A C 1
ATOM 1930 O O . MET A 1 259 ? -5.000 11.033 -1.537 1.00 98.69 259 MET A O 1
ATOM 1934 N N . LEU A 1 260 ? -6.147 10.379 0.299 1.00 98.88 260 LEU A N 1
ATOM 1935 C CA . LEU A 1 260 ? -5.770 8.966 0.283 1.00 98.88 260 LEU A CA 1
ATOM 1936 C C . LEU A 1 260 ? -6.999 8.077 0.502 1.00 98.88 260 LEU A C 1
ATOM 1938 O O . LEU A 1 260 ? -7.755 8.260 1.458 1.00 98.88 260 LEU A O 1
ATOM 1942 N N . ILE A 1 261 ? -7.172 7.084 -0.365 1.00 98.88 261 ILE A N 1
ATOM 1943 C CA . ILE A 1 261 ? -8.170 6.026 -0.210 1.00 98.88 261 ILE A CA 1
ATOM 1944 C C . ILE A 1 261 ? -7.442 4.688 -0.141 1.00 98.88 261 ILE A C 1
ATOM 1946 O O . ILE A 1 261 ? -6.633 4.371 -1.011 1.00 98.88 261 ILE A O 1
ATOM 1950 N N . ILE A 1 262 ? -7.737 3.905 0.893 1.00 98.94 262 ILE A N 1
ATOM 1951 C CA . ILE A 1 262 ? -7.263 2.533 1.042 1.00 98.94 262 ILE A CA 1
ATOM 1952 C C . ILE A 1 262 ? -8.486 1.631 1.147 1.00 98.94 262 ILE A C 1
ATOM 1954 O O . ILE A 1 262 ? -9.290 1.800 2.064 1.00 98.94 262 ILE A O 1
ATOM 1958 N N . SER A 1 263 ? -8.636 0.675 0.237 1.00 98.81 263 SER A N 1
ATOM 1959 C CA . SER A 1 263 ? -9.747 -0.270 0.280 1.00 98.81 263 SER A CA 1
ATOM 1960 C C . SER A 1 263 ? -9.335 -1.713 0.064 1.00 98.81 263 SER A C 1
ATOM 1962 O O . SER A 1 263 ? -8.310 -1.993 -0.554 1.00 98.81 263 SER A O 1
ATOM 1964 N N . ASP A 1 264 ? -10.109 -2.641 0.628 1.00 98.69 264 ASP A N 1
ATOM 1965 C CA . ASP A 1 264 ? -9.977 -4.085 0.362 1.00 98.69 264 ASP A CA 1
ATOM 1966 C C . ASP A 1 264 ? -8.550 -4.624 0.585 1.00 98.69 264 ASP A C 1
ATOM 1968 O O . ASP A 1 264 ? -8.115 -5.578 -0.047 1.00 98.69 264 ASP A O 1
ATOM 1972 N N . THR A 1 265 ? -7.792 -3.970 1.470 1.00 98.94 265 THR A N 1
ATOM 1973 C CA . THR A 1 265 ? -6.357 -4.207 1.662 1.00 98.94 265 THR A CA 1
ATOM 1974 C C . THR A 1 265 ? -6.119 -4.942 2.973 1.00 98.94 265 THR A C 1
ATOM 1976 O O . THR A 1 265 ? -6.669 -4.572 4.017 1.00 98.94 265 THR A O 1
ATOM 1979 N N . VAL A 1 266 ? -5.271 -5.966 2.927 1.00 98.94 266 VAL A N 1
ATOM 1980 C CA . VAL A 1 266 ? -4.824 -6.725 4.097 1.00 98.94 266 VAL A CA 1
ATOM 1981 C C . VAL A 1 266 ? -3.443 -6.236 4.513 1.00 98.94 266 VAL A C 1
ATOM 1983 O O . VAL A 1 266 ? -2.536 -6.153 3.689 1.00 98.94 266 VAL A O 1
ATOM 1986 N N . ALA A 1 267 ? -3.269 -5.936 5.797 1.00 98.94 267 ALA A N 1
ATOM 1987 C CA . ALA A 1 267 ? -1.989 -5.534 6.362 1.00 98.94 267 ALA A CA 1
ATOM 1988 C C . ALA A 1 267 ? -1.640 -6.391 7.588 1.00 98.94 267 ALA A C 1
ATOM 1990 O O . ALA A 1 267 ? -2.453 -6.512 8.508 1.00 98.94 267 ALA A O 1
ATOM 1991 N N . ARG A 1 268 ? -0.441 -6.994 7.618 1.00 98.81 268 ARG A N 1
ATOM 1992 C CA . ARG A 1 268 ? -0.016 -7.839 8.749 1.00 98.81 268 ARG A CA 1
ATOM 1993 C C . ARG A 1 268 ? 1.479 -7.847 9.051 1.00 98.81 268 ARG A C 1
ATOM 1995 O O . ARG A 1 268 ? 2.305 -7.530 8.203 1.00 98.81 268 ARG A O 1
ATOM 2002 N N . GLY A 1 269 ? 1.833 -8.297 10.252 1.00 98.56 269 GLY A N 1
ATOM 2003 C CA . GLY A 1 269 ? 3.220 -8.573 10.634 1.00 98.56 269 GLY A CA 1
ATOM 2004 C C . GLY A 1 269 ? 4.016 -7.354 11.105 1.00 98.56 269 GLY A C 1
ATOM 2005 O O . GLY A 1 269 ? 5.221 -7.451 11.350 1.00 98.56 269 GLY A O 1
ATOM 2006 N N . PHE A 1 270 ? 3.364 -6.200 11.269 1.00 98.69 270 PHE A N 1
ATOM 2007 C CA . PHE A 1 270 ? 3.982 -4.945 11.705 1.00 98.69 270 PHE A CA 1
ATOM 2008 C C . PHE A 1 270 ? 4.201 -4.936 13.220 1.00 98.69 270 PHE A C 1
ATOM 2010 O O . PHE A 1 270 ? 3.581 -4.164 13.944 1.00 98.69 270 PHE A O 1
ATOM 2017 N N . ARG A 1 271 ? 5.035 -5.852 13.720 1.00 97.94 271 ARG A N 1
ATOM 2018 C CA . ARG A 1 271 ? 5.413 -5.983 15.135 1.00 97.94 271 ARG A CA 1
ATOM 2019 C C . ARG A 1 271 ? 6.771 -6.650 15.285 1.00 97.94 271 ARG A C 1
ATOM 2021 O O . ARG A 1 271 ? 7.245 -7.336 14.383 1.00 97.94 271 ARG A O 1
ATOM 2028 N N . ARG A 1 272 ? 7.354 -6.549 16.486 1.00 95.88 272 ARG A N 1
ATOM 2029 C CA . ARG A 1 272 ? 8.590 -7.268 16.872 1.00 95.88 272 ARG A CA 1
ATOM 2030 C C . ARG A 1 272 ? 9.783 -6.979 15.940 1.00 95.88 272 ARG A C 1
ATOM 2032 O O . ARG A 1 272 ? 10.685 -7.810 15.818 1.00 95.88 272 ARG A O 1
ATOM 2039 N N . GLY A 1 273 ? 9.782 -5.817 15.290 1.00 95.44 273 GLY A N 1
ATOM 2040 C CA . GLY A 1 273 ? 10.846 -5.364 14.402 1.00 95.44 273 GLY A CA 1
ATOM 2041 C C . GLY A 1 273 ? 11.945 -4.585 15.107 1.00 95.44 273 GLY A C 1
ATOM 2042 O O . GLY A 1 273 ? 12.146 -4.664 16.320 1.00 95.44 273 GLY A O 1
ATOM 2043 N N . LEU A 1 274 ? 12.704 -3.840 14.307 1.00 95.88 274 LEU A N 1
ATOM 2044 C CA . LEU A 1 274 ? 13.861 -3.059 14.759 1.00 95.88 274 LEU A CA 1
ATOM 2045 C C . LEU A 1 274 ? 13.488 -1.651 15.258 1.00 95.88 274 LEU A C 1
ATOM 2047 O O . LEU A 1 274 ? 14.371 -0.854 15.587 1.00 95.88 274 LEU A O 1
ATOM 2051 N N . VAL A 1 275 ? 12.196 -1.334 15.288 1.00 94.31 275 VAL A N 1
ATOM 2052 C CA . VAL A 1 275 ? 11.612 -0.051 15.695 1.00 94.31 275 VAL A CA 1
ATOM 2053 C C . VAL A 1 275 ? 10.387 -0.276 16.573 1.00 94.31 275 VAL A C 1
ATOM 2055 O O . VAL A 1 275 ? 9.717 -1.292 16.417 1.00 94.31 275 VAL A O 1
ATOM 2058 N N . PRO A 1 276 ? 10.094 0.651 17.499 1.00 95.19 276 PRO A N 1
ATOM 2059 C CA . PRO A 1 276 ? 8.843 0.643 18.249 1.00 95.19 276 PRO A CA 1
ATOM 2060 C C . PRO A 1 276 ? 7.708 1.320 17.467 1.00 95.19 276 PRO A C 1
ATOM 2062 O O . PRO A 1 276 ? 7.970 2.186 16.630 1.00 95.19 276 PRO A O 1
ATOM 2065 N N . ASN A 1 277 ? 6.459 1.060 17.859 1.00 96.19 277 ASN A N 1
ATOM 2066 C CA . ASN A 1 277 ? 5.249 1.634 17.263 1.00 96.19 277 ASN A CA 1
ATOM 2067 C C . ASN A 1 277 ? 5.110 1.332 15.767 1.00 96.19 277 ASN A C 1
ATOM 2069 O O . ASN A 1 277 ? 4.711 2.216 15.000 1.00 96.19 277 ASN A O 1
ATOM 2073 N N . MET A 1 278 ? 5.448 0.106 15.373 1.00 98.38 278 MET A N 1
ATOM 2074 C CA . MET A 1 278 ? 5.183 -0.377 14.023 1.00 98.38 278 MET A CA 1
ATOM 2075 C C . MET A 1 278 ? 3.671 -0.382 13.788 1.00 98.38 278 MET A C 1
ATOM 2077 O O . MET A 1 278 ? 2.907 -0.877 14.620 1.00 98.38 278 MET A O 1
ATOM 2081 N N . ALA A 1 279 ? 3.223 0.195 12.676 1.00 98.75 279 ALA A N 1
ATOM 2082 C CA . ALA A 1 279 ? 1.804 0.275 12.364 1.00 98.75 279 ALA A CA 1
ATOM 2083 C C . ALA A 1 279 ? 1.495 -0.280 10.975 1.00 98.75 279 ALA A C 1
ATOM 2085 O O . ALA A 1 279 ? 2.218 -0.022 10.016 1.00 98.75 279 ALA A O 1
ATOM 2086 N N . ALA A 1 280 ? 0.370 -0.979 10.838 1.00 98.88 280 ALA A N 1
ATOM 2087 C CA . ALA A 1 280 ? -0.149 -1.318 9.516 1.00 98.88 280 ALA A CA 1
ATOM 2088 C C . ALA A 1 280 ? -0.452 -0.043 8.710 1.00 98.88 280 ALA A C 1
ATOM 2090 O O . ALA A 1 280 ? -0.014 0.092 7.569 1.00 98.88 280 ALA A O 1
ATOM 2091 N N . PHE A 1 281 ? -1.115 0.933 9.336 1.00 98.94 281 PHE A N 1
ATOM 2092 C CA . PHE A 1 281 ? -1.395 2.235 8.732 1.00 98.94 281 PHE A CA 1
ATOM 2093 C C . PHE A 1 281 ? -0.990 3.373 9.678 1.00 98.94 281 PHE A C 1
ATOM 2095 O O . PHE A 1 281 ? -1.647 3.607 10.693 1.00 98.94 281 PHE A O 1
ATOM 2102 N N . ASN A 1 282 ? 0.083 4.092 9.340 1.00 98.81 282 ASN A N 1
ATOM 2103 C CA . ASN A 1 282 ? 0.580 5.274 10.041 1.00 98.81 282 ASN A CA 1
ATOM 2104 C C . ASN A 1 282 ? 0.215 6.552 9.272 1.00 98.81 282 ASN A C 1
ATOM 2106 O O . ASN A 1 282 ? 0.938 7.008 8.383 1.00 98.81 282 ASN A O 1
ATOM 2110 N N . ILE A 1 283 ? -0.929 7.137 9.622 1.00 98.62 283 ILE A N 1
ATOM 2111 C CA . ILE A 1 283 ? -1.484 8.311 8.949 1.00 98.62 283 ILE A CA 1
ATOM 2112 C C . ILE A 1 283 ? -1.160 9.570 9.753 1.00 98.62 283 ILE A C 1
ATOM 2114 O O . ILE A 1 283 ? -1.573 9.739 10.905 1.00 98.62 283 ILE A O 1
ATOM 2118 N N . LYS A 1 284 ? -0.400 10.474 9.142 1.00 95.50 284 LYS A N 1
ATOM 2119 C CA . LYS A 1 284 ? 0.125 11.682 9.784 1.00 95.50 284 LYS A CA 1
ATOM 2120 C C . LYS A 1 284 ? -0.104 12.911 8.916 1.00 95.50 284 LYS A C 1
ATOM 2122 O O . LYS A 1 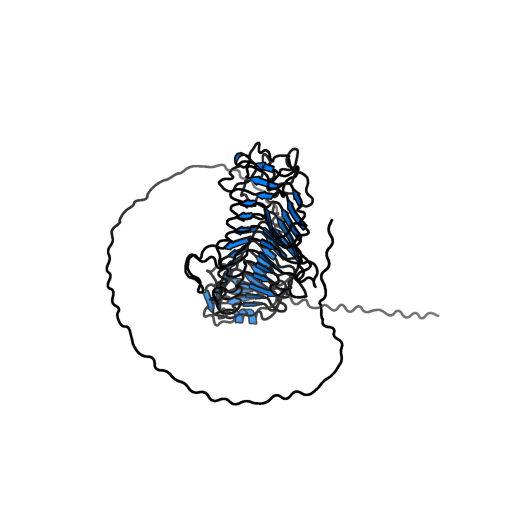284 ? -0.228 12.808 7.698 1.00 95.50 284 LYS A O 1
ATOM 2127 N N . GLU A 1 285 ? -0.043 14.066 9.577 1.00 96.25 285 GLU A N 1
ATOM 2128 C CA . GLU A 1 285 ? 0.058 15.391 8.949 1.00 96.25 285 GLU A CA 1
ATOM 2129 C C . GLU A 1 285 ? -1.155 15.730 8.062 1.00 96.25 285 GLU A C 1
ATOM 2131 O O . GLU A 1 285 ? -2.252 15.232 8.299 1.00 96.25 285 GLU A O 1
ATOM 2136 N N . ASN A 1 286 ? -0.997 16.627 7.086 1.00 97.31 286 ASN A N 1
ATOM 2137 C CA . ASN A 1 286 ? -2.074 17.242 6.306 1.00 97.31 286 ASN A CA 1
ATOM 2138 C C . ASN A 1 286 ? -2.734 16.287 5.281 1.00 97.31 286 ASN A C 1
ATOM 2140 O O . ASN A 1 286 ? -2.702 16.533 4.075 1.00 97.31 286 ASN A O 1
ATOM 2144 N N . VAL A 1 287 ? -3.344 15.203 5.763 1.00 98.25 287 VAL A N 1
ATOM 2145 C CA . VAL A 1 287 ? -3.957 14.128 4.964 1.00 98.25 287 VAL A CA 1
ATOM 2146 C C . VAL A 1 287 ? -5.446 13.979 5.298 1.00 98.25 287 VAL A C 1
ATOM 2148 O O . VAL A 1 287 ? -5.849 14.173 6.446 1.00 98.25 287 VAL A O 1
ATOM 2151 N N . ASP A 1 288 ? -6.265 13.674 4.294 1.00 98.69 288 ASP A N 1
ATOM 2152 C CA . ASP A 1 288 ? -7.633 13.158 4.402 1.00 98.69 288 ASP A CA 1
ATOM 2153 C C . ASP A 1 288 ? -7.628 11.702 3.920 1.00 98.69 288 ASP A C 1
ATOM 2155 O O . ASP A 1 288 ? -7.411 11.436 2.735 1.00 98.69 288 ASP A O 1
ATOM 2159 N N . CYS A 1 289 ? -7.773 10.763 4.854 1.00 98.81 289 CYS A N 1
ATOM 2160 C CA . CYS A 1 289 ? -7.628 9.336 4.601 1.00 98.81 289 CYS A CA 1
ATOM 2161 C C . CYS A 1 289 ? -8.934 8.587 4.875 1.00 98.81 289 CYS A C 1
ATOM 2163 O O . CYS A 1 289 ? -9.466 8.626 5.989 1.00 98.81 289 CYS A O 1
ATOM 2165 N N . THR A 1 290 ? -9.416 7.852 3.873 1.00 98.81 290 THR A N 1
ATOM 2166 C CA . THR A 1 290 ? -10.493 6.869 4.035 1.00 98.81 290 THR A CA 1
ATOM 2167 C C . THR A 1 290 ? -9.924 5.464 3.906 1.00 98.81 290 THR A C 1
ATOM 2169 O O . THR A 1 290 ? -9.392 5.112 2.858 1.00 98.81 290 THR A O 1
ATOM 2172 N N . LEU A 1 291 ? -10.070 4.661 4.957 1.00 98.88 291 LEU A N 1
ATOM 2173 C CA . LEU A 1 291 ? -9.794 3.229 4.956 1.00 98.88 291 LEU A CA 1
ATOM 2174 C C . LEU A 1 291 ? -11.128 2.482 4.992 1.00 98.88 291 LEU A C 1
ATOM 2176 O O . LEU A 1 291 ? -11.893 2.663 5.937 1.00 98.88 291 LEU A O 1
ATOM 2180 N N . ASP A 1 292 ? -11.421 1.665 3.986 1.00 98.81 292 ASP A N 1
ATOM 2181 C CA . ASP A 1 292 ? -12.692 0.942 3.867 1.00 98.81 292 ASP A CA 1
ATOM 2182 C C . ASP A 1 292 ? -12.455 -0.537 3.554 1.00 98.81 292 ASP A C 1
ATOM 2184 O O . ASP A 1 292 ? -11.661 -0.869 2.684 1.00 98.81 292 ASP A O 1
ATOM 2188 N N . ARG A 1 293 ? -13.116 -1.458 4.258 1.00 98.81 293 ARG A N 1
ATOM 2189 C CA . ARG A 1 293 ? -12.931 -2.912 4.048 1.00 98.81 293 ARG A CA 1
ATOM 2190 C C . ARG A 1 293 ? -11.477 -3.391 4.182 1.00 98.81 293 ARG A C 1
ATOM 2192 O O . ARG A 1 293 ? -11.081 -4.412 3.623 1.00 98.81 293 ARG A O 1
ATOM 2199 N N . VAL A 1 294 ? -10.671 -2.710 4.989 1.00 98.94 294 VAL A N 1
ATOM 2200 C CA . VAL A 1 294 ? -9.310 -3.164 5.314 1.00 98.94 294 VAL A CA 1
ATOM 2201 C C . VAL A 1 294 ? -9.331 -4.267 6.375 1.00 98.94 294 VAL A C 1
ATOM 2203 O O . VAL A 1 294 ? -10.232 -4.297 7.219 1.00 98.94 294 VAL A O 1
ATOM 2206 N N . THR A 1 295 ? -8.357 -5.171 6.333 1.00 98.94 295 THR A N 1
ATOM 2207 C CA . THR A 1 295 ? -8.121 -6.164 7.393 1.00 98.94 295 THR A CA 1
ATOM 2208 C C . THR A 1 295 ? -6.749 -5.939 7.992 1.00 98.94 295 THR A C 1
ATOM 2210 O O . THR A 1 295 ? -5.769 -5.842 7.255 1.00 98.94 295 THR A O 1
ATOM 2213 N N . VAL A 1 296 ? -6.665 -5.898 9.320 1.00 99.00 296 VAL A N 1
ATOM 2214 C CA . VAL A 1 296 ? -5.379 -5.816 10.012 1.00 99.00 296 VAL A CA 1
ATOM 2215 C C . VAL A 1 296 ? -5.248 -6.906 11.055 1.00 99.00 296 VAL A C 1
ATOM 2217 O O . VAL A 1 296 ? -6.126 -7.056 11.905 1.00 99.00 296 VAL A O 1
ATOM 2220 N N . HIS A 1 297 ? -4.130 -7.627 11.006 1.00 98.88 297 HIS A N 1
ATOM 2221 C CA . HIS A 1 297 ? -3.796 -8.621 12.017 1.00 98.88 297 HIS A CA 1
ATOM 2222 C C . HIS A 1 297 ? -2.294 -8.822 12.190 1.00 98.88 297 HIS A C 1
ATOM 2224 O O . HIS A 1 297 ? -1.493 -8.222 11.478 1.00 98.88 297 HIS A O 1
ATOM 2230 N N . ASP A 1 298 ? -1.898 -9.614 13.186 1.00 98.62 298 ASP A N 1
ATOM 2231 C CA . ASP A 1 298 ? -0.502 -9.861 13.569 1.00 98.62 298 ASP A CA 1
ATOM 2232 C C . ASP A 1 298 ? 0.350 -8.571 13.604 1.00 98.62 298 ASP A C 1
ATOM 2234 O O . ASP A 1 298 ? 1.472 -8.532 13.110 1.00 98.62 298 ASP A O 1
ATOM 2238 N N . SER A 1 299 ? -0.191 -7.470 14.137 1.00 98.75 299 SER A N 1
ATOM 2239 C CA . SER A 1 299 ? 0.467 -6.147 14.127 1.00 98.75 299 SER A CA 1
ATOM 2240 C C . SER A 1 299 ? 0.519 -5.495 15.511 1.00 98.75 299 SER A C 1
ATOM 2242 O O . SER A 1 299 ? -0.304 -5.784 16.374 1.00 98.75 299 SER A O 1
ATOM 2244 N N . GLU A 1 300 ? 1.515 -4.655 15.778 1.00 98.75 300 GLU A N 1
ATOM 2245 C CA . GLU A 1 300 ? 1.631 -3.920 17.045 1.00 98.75 300 GLU A CA 1
ATOM 2246 C C . GLU A 1 300 ? 0.496 -2.895 17.094 1.00 98.75 300 GLU A C 1
ATOM 2248 O O . GLU A 1 300 ? -0.347 -2.940 17.985 1.00 98.75 300 GLU A O 1
ATOM 2253 N N . ILE A 1 301 ? 0.390 -2.048 16.067 1.00 98.94 301 ILE A N 1
ATOM 2254 C CA . ILE A 1 301 ? -0.698 -1.078 15.923 1.00 98.94 301 ILE A CA 1
ATOM 2255 C C . ILE A 1 301 ? -1.412 -1.293 14.586 1.00 98.94 301 ILE A C 1
ATOM 2257 O O . ILE A 1 301 ? -0.768 -1.335 13.538 1.00 98.94 301 ILE A O 1
ATOM 2261 N N . ALA A 1 302 ? -2.746 -1.381 14.585 1.00 98.94 302 ALA A N 1
ATOM 2262 C CA . ALA A 1 302 ? -3.489 -1.428 13.328 1.00 98.94 302 ALA A CA 1
ATOM 2263 C C . ALA A 1 302 ? -3.583 -0.049 12.667 1.00 98.94 302 ALA A C 1
ATOM 2265 O O . ALA A 1 302 ? -3.112 0.143 11.546 1.00 98.94 302 ALA A O 1
ATOM 2266 N N . PHE A 1 303 ? -4.123 0.934 13.383 1.00 98.94 303 PHE A N 1
ATOM 2267 C CA . PHE A 1 303 ? -4.240 2.304 12.893 1.00 98.94 303 PHE A CA 1
ATOM 2268 C C . PHE A 1 303 ? -3.542 3.257 13.849 1.00 98.94 303 PHE A C 1
ATOM 2270 O O . PHE A 1 303 ? -3.953 3.414 14.997 1.00 98.94 303 PHE A O 1
ATOM 2277 N N . ARG A 1 304 ? -2.490 3.914 13.369 1.00 98.75 304 ARG A N 1
ATOM 2278 C CA . ARG A 1 304 ? -1.796 4.979 14.081 1.00 98.75 304 ARG A CA 1
ATOM 2279 C C . ARG A 1 304 ? -2.092 6.297 13.386 1.00 98.75 304 ARG A C 1
ATOM 2281 O O . ARG A 1 304 ? -1.693 6.501 12.246 1.00 98.75 304 ARG A O 1
ATOM 2288 N N . THR A 1 305 ? -2.801 7.188 14.063 1.00 98.38 305 THR A N 1
ATOM 2289 C CA . THR A 1 305 ? -3.301 8.434 13.468 1.00 98.38 305 THR A CA 1
ATOM 2290 C C . THR A 1 305 ? -2.864 9.631 14.296 1.00 98.38 305 THR A C 1
ATOM 2292 O O . THR A 1 305 ? -2.958 9.590 15.525 1.00 98.38 305 THR A O 1
ATOM 2295 N N . ARG A 1 306 ? -2.380 10.701 13.660 1.00 97.06 306 ARG A N 1
ATOM 2296 C CA . ARG A 1 306 ? -1.769 11.832 14.381 1.00 97.06 306 ARG A CA 1
ATOM 2297 C C . ARG A 1 306 ? -2.467 13.150 14.065 1.00 97.06 306 ARG A C 1
ATOM 2299 O O . ARG A 1 306 ? -2.623 13.508 12.895 1.00 97.06 306 ARG A O 1
ATOM 2306 N N . GLY A 1 307 ? -2.864 13.864 15.111 1.00 96.38 307 GLY A N 1
ATOM 2307 C CA . GLY A 1 307 ? -3.344 15.237 15.055 1.00 96.38 307 GLY A CA 1
ATOM 2308 C C . GLY A 1 307 ? -2.214 16.270 14.922 1.00 96.38 307 GLY A C 1
ATOM 2309 O O . GLY A 1 307 ? -1.052 15.897 14.708 1.00 96.38 307 GLY A O 1
ATOM 2310 N N . PRO A 1 308 ? -2.559 17.568 14.975 1.00 95.56 308 PRO A N 1
ATOM 2311 C CA . PRO A 1 308 ? -1.621 18.663 14.758 1.00 95.56 308 PRO A CA 1
ATOM 2312 C C . PRO A 1 308 ? -0.602 18.814 15.898 1.00 95.56 308 PRO A C 1
ATOM 2314 O O . PRO A 1 308 ? -0.876 18.526 17.059 1.00 95.56 308 PRO A O 1
ATOM 2317 N N . THR A 1 309 ? 0.578 19.337 15.575 1.00 94.62 309 THR A N 1
ATOM 2318 C CA . THR A 1 309 ? 1.620 19.741 16.534 1.00 94.62 309 THR A CA 1
ATOM 2319 C C . THR A 1 309 ? 2.112 21.157 16.225 1.00 94.62 309 THR A C 1
ATOM 2321 O O . THR A 1 309 ? 1.779 21.720 15.185 1.00 94.62 309 THR A O 1
ATOM 2324 N N . ASP A 1 310 ? 2.957 21.734 17.085 1.00 93.94 310 ASP A N 1
ATOM 2325 C CA . ASP A 1 310 ? 3.596 23.034 16.811 1.00 93.94 310 ASP A CA 1
ATOM 2326 C C . ASP A 1 310 ? 4.458 23.022 15.529 1.00 93.94 310 ASP A C 1
ATOM 2328 O O . ASP A 1 310 ? 4.620 24.057 14.883 1.00 93.94 310 ASP A O 1
ATOM 2332 N N . GLU A 1 311 ? 5.029 21.867 15.170 1.00 93.00 311 GLU A N 1
ATOM 2333 C CA . GLU A 1 311 ? 5.868 21.695 13.973 1.00 93.00 311 GLU A CA 1
ATOM 2334 C C . GLU A 1 311 ? 5.048 21.330 12.727 1.00 93.00 311 GLU A C 1
ATOM 2336 O O . GLU A 1 311 ? 5.421 21.691 11.611 1.00 93.00 311 GLU A O 1
ATOM 2341 N N . HIS A 1 312 ? 3.925 20.637 12.919 1.00 93.38 312 HIS A N 1
ATOM 2342 C CA . HIS A 1 312 ? 3.019 20.189 11.866 1.00 93.38 312 HIS A CA 1
ATOM 2343 C C . HIS A 1 312 ? 1.587 20.581 12.247 1.00 93.38 312 HIS A C 1
ATOM 2345 O O . HIS A 1 312 ? 0.834 19.755 12.766 1.00 93.38 312 HIS A O 1
ATOM 2351 N N . PRO A 1 313 ? 1.192 21.846 12.029 1.00 94.44 313 PRO A N 1
ATOM 2352 C CA . PRO A 1 313 ? -0.029 22.403 12.616 1.00 94.44 313 PRO A CA 1
ATOM 2353 C C . PRO A 1 313 ? -1.306 21.952 11.905 1.00 94.44 313 PRO A C 1
ATOM 2355 O O . PRO A 1 313 ? -2.402 22.315 12.325 1.00 94.44 313 PRO A O 1
ATOM 2358 N N . LEU A 1 314 ? -1.179 21.150 10.846 1.00 93.75 314 LEU A N 1
ATOM 2359 C CA . LEU A 1 314 ? -2.280 20.428 10.229 1.00 93.75 314 LEU A CA 1
ATOM 2360 C C . LEU A 1 314 ? -2.102 18.939 10.544 1.00 93.75 314 LEU A C 1
ATOM 2362 O O . LEU A 1 314 ? -1.157 18.306 10.079 1.00 93.75 314 LEU A O 1
ATOM 2366 N N . GLY A 1 315 ? -3.006 18.397 11.359 1.00 94.38 315 GLY A N 1
ATOM 2367 C CA . GLY A 1 315 ? -3.093 16.965 11.641 1.00 94.38 315 GLY A CA 1
ATOM 2368 C C . GLY A 1 315 ? -3.884 16.207 10.580 1.00 94.38 315 GLY A C 1
ATOM 2369 O O . GLY A 1 315 ? -4.482 16.815 9.685 1.00 94.38 315 GLY A O 1
ATOM 2370 N N . SER A 1 316 ? -3.923 14.883 10.715 1.00 97.31 316 SER A N 1
ATOM 2371 C CA . SER A 1 316 ? -4.646 13.992 9.802 1.00 97.31 316 SER A CA 1
ATOM 2372 C C . SER A 1 316 ? -6.145 13.948 10.096 1.00 97.31 316 SER A C 1
ATOM 2374 O O . SER A 1 316 ? -6.581 14.097 11.240 1.00 97.31 316 SER A O 1
ATOM 2376 N N . TRP A 1 317 ? -6.938 13.748 9.045 1.00 98.31 317 TRP A N 1
ATOM 2377 C CA . TRP A 1 317 ? -8.346 13.375 9.128 1.00 98.31 317 TRP A CA 1
ATOM 2378 C C . TRP A 1 317 ? -8.471 11.931 8.659 1.00 98.31 317 TRP A C 1
ATOM 2380 O O . TRP A 1 317 ? -7.994 11.598 7.575 1.00 98.31 317 TRP A O 1
ATOM 2390 N N . VAL A 1 318 ? -9.064 11.072 9.486 1.00 98.75 318 VAL A N 1
ATOM 2391 C CA . VAL A 1 318 ? -9.084 9.629 9.238 1.00 98.75 318 VAL A CA 1
ATOM 2392 C C . VAL A 1 318 ? -10.477 9.059 9.454 1.00 98.75 318 VAL A C 1
ATOM 2394 O O . VAL A 1 318 ? -11.097 9.241 10.504 1.00 98.75 318 VAL A O 1
ATOM 2397 N N . ARG A 1 319 ? -10.957 8.321 8.455 1.00 98.81 319 ARG A N 1
ATOM 2398 C CA . ARG A 1 319 ? -12.189 7.540 8.508 1.00 98.81 319 ARG A CA 1
ATOM 2399 C C . ARG A 1 319 ? -11.863 6.072 8.269 1.00 98.81 319 ARG A C 1
ATOM 2401 O O . ARG A 1 319 ? -11.364 5.729 7.206 1.00 98.81 319 ARG A O 1
ATOM 2408 N N . ILE A 1 320 ? -12.187 5.220 9.235 1.00 98.94 320 ILE A N 1
ATOM 2409 C CA . ILE A 1 320 ? -12.031 3.765 9.167 1.00 98.94 320 ILE A CA 1
ATOM 2410 C C . ILE A 1 320 ? -13.430 3.154 9.095 1.00 98.94 320 ILE A C 1
ATOM 2412 O O . ILE A 1 320 ? -14.202 3.288 10.045 1.00 98.94 320 ILE A O 1
ATOM 2416 N N . ALA A 1 321 ? -13.768 2.504 7.986 1.00 98.75 321 ALA A N 1
ATOM 2417 C CA . ALA A 1 321 ? -15.075 1.906 7.746 1.00 98.75 321 ALA A CA 1
ATOM 2418 C C . ALA A 1 321 ? -14.978 0.424 7.365 1.00 98.75 321 ALA A C 1
ATOM 2420 O O . ALA A 1 321 ? -14.018 0.010 6.718 1.00 98.75 321 ALA A O 1
ATOM 2421 N N . ASN A 1 322 ? -15.965 -0.383 7.776 1.00 98.81 322 ASN A N 1
ATOM 2422 C CA . ASN A 1 322 ? -16.057 -1.813 7.431 1.00 98.81 322 ASN A CA 1
ATOM 2423 C C . ASN A 1 322 ? -14.761 -2.611 7.698 1.00 98.81 322 ASN A C 1
ATOM 2425 O O . ASN A 1 322 ? -14.473 -3.617 7.039 1.00 98.81 322 ASN A O 1
ATOM 2429 N N . ALA A 1 323 ? -13.944 -2.148 8.646 1.00 98.94 323 ALA A N 1
ATOM 2430 C CA . ALA A 1 323 ? -12.648 -2.741 8.924 1.00 98.94 323 ALA A CA 1
ATOM 2431 C C . ALA A 1 323 ? -12.807 -3.970 9.818 1.00 98.94 323 ALA A C 1
ATOM 2433 O O . ALA A 1 323 ? -13.681 -4.005 10.686 1.00 98.94 323 ALA A O 1
ATOM 2434 N N . VAL A 1 324 ? -11.927 -4.950 9.637 1.00 98.94 324 VAL A N 1
ATOM 2435 C CA . VAL A 1 324 ? -11.797 -6.105 10.531 1.00 98.94 324 VAL A CA 1
ATOM 2436 C C . VAL A 1 324 ? -10.402 -6.083 11.148 1.00 98.94 324 VAL A C 1
ATOM 2438 O O . VAL A 1 324 ? -9.405 -6.035 10.431 1.00 98.94 324 VAL A O 1
ATOM 2441 N N . VAL A 1 325 ? -10.325 -6.081 12.478 1.00 98.94 325 VAL A N 1
ATOM 2442 C CA . VAL A 1 325 ? -9.058 -6.017 13.226 1.00 98.94 325 VAL A CA 1
ATOM 2443 C C . VAL A 1 325 ? -9.013 -7.141 14.247 1.00 98.94 325 VAL A C 1
ATOM 2445 O O . VAL A 1 325 ? -9.943 -7.255 15.036 1.00 98.94 325 VAL A O 1
ATOM 2448 N N . PHE A 1 326 ? -7.956 -7.945 14.272 1.00 98.88 326 PHE A N 1
ATOM 2449 C CA . PHE A 1 326 ? -7.778 -9.030 15.246 1.00 98.88 326 PHE A CA 1
ATOM 2450 C C . PHE A 1 326 ? -6.295 -9.339 15.436 1.00 98.88 326 PHE A C 1
ATOM 2452 O O . PHE A 1 326 ? -5.505 -9.017 14.561 1.00 98.88 326 PHE A O 1
ATOM 2459 N N . ASP A 1 327 ? -5.904 -9.963 16.548 1.00 98.75 327 ASP A N 1
ATOM 2460 C CA . ASP A 1 327 ? -4.492 -10.236 16.862 1.00 98.75 327 ASP A CA 1
ATOM 2461 C C . ASP A 1 327 ? -3.632 -8.971 16.696 1.00 98.75 327 ASP A C 1
ATOM 2463 O O . ASP A 1 327 ? -2.721 -8.910 15.867 1.00 98.75 327 ASP A O 1
ATOM 2467 N N . VAL A 1 328 ? -3.954 -7.926 17.465 1.00 98.88 328 VAL A N 1
ATOM 2468 C CA . VAL A 1 328 ? -3.185 -6.674 17.521 1.00 98.88 328 VAL A CA 1
ATOM 2469 C C . VAL A 1 328 ? -2.999 -6.195 18.957 1.00 98.88 328 VAL A C 1
ATOM 2471 O O . VAL A 1 328 ? -3.905 -6.310 19.782 1.00 98.88 328 VAL A O 1
ATOM 2474 N N . GLU A 1 329 ? -1.845 -5.595 19.259 1.00 98.81 329 GLU A N 1
ATOM 2475 C CA . GLU A 1 329 ? -1.628 -4.995 20.587 1.00 98.81 329 GLU A CA 1
ATOM 2476 C C . GLU A 1 329 ? -2.491 -3.730 20.744 1.00 98.81 329 GLU A C 1
ATOM 2478 O O . GLU A 1 329 ? -3.047 -3.455 21.811 1.00 98.81 329 GLU A O 1
ATOM 2483 N N . VAL A 1 330 ? -2.648 -2.965 19.659 1.00 98.88 330 VAL A N 1
ATOM 2484 C CA . VAL A 1 330 ? -3.473 -1.757 19.605 1.00 98.88 330 VAL A CA 1
ATOM 2485 C C . VAL A 1 330 ? -4.318 -1.723 18.338 1.00 98.88 330 VAL A C 1
ATOM 2487 O O . VAL A 1 330 ? -3.790 -1.773 17.229 1.00 98.88 330 VAL A O 1
ATOM 2490 N N . GLY A 1 331 ? -5.633 -1.560 18.495 1.00 98.81 331 GLY A N 1
ATOM 2491 C CA . GLY A 1 331 ? -6.548 -1.314 17.381 1.00 98.81 331 GLY A CA 1
ATOM 2492 C C . GLY A 1 331 ? -6.322 0.075 16.785 1.00 98.81 331 GLY A C 1
ATOM 2493 O O . GLY A 1 331 ? -5.778 0.219 15.693 1.00 98.81 331 GLY A O 1
ATOM 2494 N N . VAL A 1 332 ? -6.704 1.120 17.518 1.00 98.88 332 VAL A N 1
ATOM 2495 C CA . VAL A 1 332 ? -6.559 2.511 17.072 1.00 98.88 332 VAL A CA 1
ATOM 2496 C C . VAL A 1 332 ? -5.765 3.316 18.091 1.00 98.88 332 VAL A C 1
ATOM 2498 O O . VAL A 1 332 ? -6.249 3.616 19.182 1.00 98.88 332 VAL A O 1
ATOM 2501 N N . ARG A 1 333 ? -4.549 3.710 17.717 1.00 98.75 333 ARG A N 1
ATOM 2502 C CA . ARG A 1 333 ? -3.732 4.665 18.463 1.00 98.75 333 ARG A CA 1
ATOM 2503 C C . ARG A 1 333 ? -3.905 6.053 17.872 1.00 98.75 333 ARG A C 1
ATOM 2505 O O . ARG A 1 333 ? -3.573 6.276 16.707 1.00 98.75 333 ARG A O 1
ATOM 2512 N N . TYR A 1 334 ? -4.355 6.996 18.687 1.00 98.31 334 TYR A N 1
ATOM 2513 C CA . TYR A 1 334 ? -4.522 8.381 18.270 1.00 98.31 334 TYR A CA 1
ATOM 2514 C C . TYR A 1 334 ? -3.668 9.315 19.119 1.00 98.31 334 TYR A C 1
ATOM 2516 O O . TYR A 1 334 ? -3.643 9.232 20.345 1.00 98.31 334 TYR A O 1
ATOM 2524 N N . GLU A 1 335 ? -2.928 10.180 18.433 1.00 97.56 335 GLU A N 1
ATOM 2525 C CA . GLU A 1 335 ? -1.908 11.046 19.020 1.00 97.56 335 GLU A CA 1
ATOM 2526 C C . GLU A 1 335 ? -2.216 12.518 18.740 1.00 97.56 335 GLU A C 1
ATOM 2528 O O . GLU A 1 335 ? -2.827 12.838 17.719 1.00 97.56 335 GLU A O 1
ATOM 2533 N N . ASN A 1 336 ? -1.711 13.413 19.592 1.00 95.75 336 ASN A N 1
ATOM 2534 C CA . ASN A 1 336 ? -1.668 14.862 19.360 1.00 95.75 336 ASN A CA 1
ATOM 2535 C C . ASN A 1 336 ? -3.041 15.500 19.078 1.00 95.75 336 ASN A C 1
ATOM 2537 O O . ASN A 1 336 ? -3.195 16.223 18.098 1.00 95.75 336 ASN A O 1
ATOM 2541 N N . ASP A 1 337 ? -4.035 15.210 19.920 1.00 96.06 337 ASP A N 1
ATOM 2542 C CA . ASP A 1 337 ? -5.383 15.794 19.842 1.00 96.06 337 ASP A CA 1
ATOM 2543 C C . ASP A 1 337 ? -5.993 15.720 18.425 1.00 96.06 337 ASP A C 1
ATOM 2545 O O . ASP A 1 337 ? -6.307 16.738 17.801 1.00 96.06 337 ASP A O 1
ATOM 2549 N N . ILE A 1 338 ? -6.128 14.501 17.884 1.00 96.38 338 ILE A N 1
ATOM 2550 C CA . ILE A 1 338 ? -6.650 14.295 16.530 1.00 96.38 338 ILE A CA 1
ATOM 2551 C C . ILE A 1 338 ? -8.039 14.922 16.361 1.00 96.38 338 ILE A C 1
ATOM 2553 O O . ILE A 1 338 ? -8.966 14.700 17.140 1.00 96.38 338 ILE A O 1
ATOM 2557 N N . GLU A 1 339 ? -8.178 15.720 15.303 1.00 94.62 339 GLU A N 1
ATOM 2558 C CA . GLU A 1 339 ? -9.367 16.547 15.094 1.00 94.62 339 GLU A CA 1
ATOM 2559 C C . GLU A 1 339 ? -10.554 15.755 14.539 1.00 94.62 339 GLU A C 1
ATOM 2561 O O . GLU A 1 339 ? -11.708 16.075 14.827 1.00 94.62 339 GLU A O 1
ATOM 2566 N N . ARG A 1 340 ? -10.276 14.774 13.669 1.00 96.44 340 ARG A N 1
ATOM 2567 C CA . ARG A 1 340 ? -11.288 13.985 12.959 1.00 96.44 340 ARG A CA 1
ATOM 2568 C C . ARG A 1 340 ? -10.833 12.545 12.834 1.00 96.44 340 ARG A C 1
ATOM 2570 O O . ARG A 1 340 ? -10.068 12.209 11.933 1.00 96.44 340 ARG A O 1
ATOM 2577 N N . LEU A 1 341 ? -11.345 11.713 13.726 1.00 98.06 341 LEU A N 1
ATOM 2578 C CA . LEU A 1 341 ? -11.152 10.276 13.689 1.00 98.06 341 LEU A CA 1
ATOM 2579 C C . LEU A 1 341 ? -12.507 9.591 13.834 1.00 98.06 341 LEU A C 1
ATOM 2581 O O . LEU A 1 341 ? -13.200 9.778 14.835 1.00 98.06 341 LEU A O 1
ATOM 2585 N N . ALA A 1 342 ? -12.875 8.818 12.816 1.00 98.44 342 ALA A N 1
ATOM 2586 C CA . ALA A 1 342 ? -14.114 8.058 12.787 1.00 98.44 342 ALA A CA 1
ATOM 2587 C C . ALA A 1 342 ? -13.845 6.559 12.610 1.00 98.44 342 ALA A C 1
ATOM 2589 O O . ALA A 1 342 ? -13.060 6.174 11.744 1.00 98.44 342 ALA A O 1
ATOM 2590 N N . VAL A 1 343 ? -14.529 5.726 13.396 1.00 98.69 343 VAL A N 1
ATOM 2591 C CA . VAL A 1 343 ? -14.532 4.259 13.281 1.00 98.69 343 VAL A CA 1
ATOM 2592 C C . VAL A 1 343 ? -15.978 3.805 13.108 1.00 98.69 343 VAL A C 1
ATOM 2594 O O . VAL A 1 343 ? -16.791 3.941 14.022 1.00 98.69 343 VAL A O 1
ATOM 2597 N N . LEU A 1 344 ? -16.311 3.320 11.913 1.00 98.62 344 LEU A N 1
ATOM 2598 C CA . LEU A 1 344 ? -17.687 3.247 11.426 1.00 98.62 344 LEU A CA 1
ATOM 2599 C C . LEU A 1 344 ? -18.016 1.858 10.879 1.00 98.62 344 LEU A C 1
ATOM 2601 O O . LEU A 1 344 ? -17.457 1.446 9.868 1.00 98.62 344 LEU A O 1
ATOM 2605 N N . GLY A 1 345 ? -18.962 1.153 11.499 1.00 98.44 345 GLY A N 1
ATOM 2606 C CA . GLY A 1 345 ? -19.389 -0.154 10.987 1.00 98.44 345 GLY A CA 1
ATOM 2607 C C . GLY A 1 345 ? -18.233 -1.150 10.913 1.00 98.44 345 GLY A C 1
ATOM 2608 O O . GLY A 1 345 ? -18.112 -1.841 9.918 1.00 98.44 345 GLY A O 1
ATOM 2609 N N . SER A 1 346 ? -17.331 -1.159 11.895 1.00 98.81 346 SER A N 1
ATOM 2610 C CA . SER A 1 346 ? -16.130 -2.009 11.908 1.00 98.81 346 SER A CA 1
ATOM 2611 C C . SER A 1 346 ? -16.254 -3.104 12.967 1.00 98.81 346 SER A C 1
ATOM 2613 O O . SER A 1 346 ? -17.011 -2.957 13.928 1.00 98.81 346 SER A O 1
ATOM 2615 N N . THR A 1 347 ? -15.495 -4.188 12.819 1.00 98.94 347 THR A N 1
ATOM 2616 C CA . THR A 1 347 ? -15.430 -5.285 13.790 1.00 98.94 347 THR A CA 1
ATOM 2617 C C . THR A 1 347 ? -14.023 -5.420 14.362 1.00 98.94 347 THR A C 1
ATOM 2619 O O . THR A 1 347 ? -13.061 -5.629 13.625 1.00 98.94 347 THR A O 1
ATOM 2622 N N . PHE A 1 348 ? -13.899 -5.342 15.686 1.00 98.88 348 PHE A N 1
ATOM 2623 C CA . PHE A 1 348 ? -12.689 -5.726 16.411 1.00 98.88 348 PHE A CA 1
ATOM 2624 C C . PHE A 1 348 ? -12.891 -7.132 16.971 1.00 98.88 348 PHE A C 1
ATOM 2626 O O . PHE A 1 348 ? -13.740 -7.357 17.831 1.00 98.88 348 PHE A O 1
ATOM 2633 N N . GLY A 1 349 ? -12.153 -8.076 16.405 1.00 98.69 349 GLY A N 1
ATOM 2634 C CA . GLY A 1 349 ? -12.205 -9.499 16.675 1.00 98.69 349 GLY A CA 1
ATOM 2635 C C . GLY A 1 349 ? -11.372 -9.927 17.877 1.00 98.69 349 GLY A C 1
ATOM 2636 O O . GLY A 1 349 ? -11.197 -9.178 18.840 1.00 98.69 349 GLY A O 1
ATOM 2637 N N . ARG A 1 350 ? -10.882 -11.168 17.836 1.00 98.19 350 ARG A N 1
ATOM 2638 C CA . ARG A 1 350 ? -10.102 -11.750 18.934 1.00 98.19 350 ARG A CA 1
ATOM 2639 C C . ARG A 1 350 ? -8.761 -11.042 19.102 1.00 98.19 350 ARG A C 1
ATOM 2641 O O . ARG A 1 350 ? -8.225 -10.468 18.157 1.00 98.19 350 ARG A O 1
ATOM 2648 N N . ASP A 1 351 ? -8.199 -11.154 20.300 1.00 98.25 351 ASP A N 1
ATOM 2649 C CA . ASP A 1 351 ? -6.819 -10.758 20.596 1.00 98.25 351 ASP A CA 1
ATOM 2650 C C . ASP A 1 351 ? -6.482 -9.301 20.208 1.00 98.25 351 ASP A C 1
ATOM 2652 O O . ASP A 1 351 ? -5.357 -8.992 19.827 1.00 98.25 351 ASP A O 1
ATOM 2656 N N . VAL A 1 352 ? -7.459 -8.392 20.306 1.00 98.69 352 VAL A N 1
ATOM 2657 C CA . VAL A 1 352 ? -7.232 -6.939 20.267 1.00 98.69 352 VAL A CA 1
ATOM 2658 C C . VAL A 1 352 ? -6.999 -6.464 21.701 1.00 98.69 352 VAL A C 1
ATOM 2660 O O . VAL A 1 352 ? -7.956 -6.217 22.437 1.00 98.69 352 VAL A O 1
ATOM 2663 N N . GLU A 1 353 ? -5.737 -6.367 22.128 1.00 98.12 353 GLU A N 1
ATOM 2664 C CA . GLU A 1 353 ? -5.409 -6.131 23.545 1.00 98.12 353 GLU A CA 1
ATOM 2665 C C . GLU A 1 353 ? -5.915 -4.770 24.040 1.00 98.12 353 GLU A C 1
ATOM 2667 O O . GLU A 1 353 ? -6.466 -4.652 25.139 1.00 98.12 353 GLU A O 1
ATOM 2672 N N . ARG A 1 354 ? -5.741 -3.733 23.214 1.00 98.06 354 ARG A N 1
ATOM 2673 C CA . ARG A 1 354 ? -6.241 -2.379 23.462 1.00 98.06 354 ARG A CA 1
ATOM 2674 C C . ARG A 1 354 ? -6.977 -1.872 22.222 1.00 98.06 354 ARG A C 1
ATOM 2676 O O . ARG A 1 354 ? -6.330 -1.395 21.291 1.00 98.06 354 ARG A O 1
ATOM 2683 N N . PRO A 1 355 ? -8.323 -1.942 22.184 1.00 98.38 355 PRO A N 1
ATOM 2684 C CA . PRO A 1 355 ? -9.119 -1.407 21.077 1.00 98.38 355 PRO A CA 1
ATOM 2685 C C . PRO A 1 355 ? -8.753 0.031 20.703 1.00 98.38 355 PRO A C 1
ATOM 2687 O O . PRO A 1 355 ? -8.635 0.355 19.523 1.00 98.38 355 PRO A O 1
ATOM 2690 N N . PHE A 1 356 ? -8.522 0.864 21.716 1.00 98.56 356 PHE A N 1
ATOM 2691 C CA . PHE A 1 356 ? -8.135 2.258 21.575 1.00 98.56 356 PHE A CA 1
ATOM 2692 C C . PHE A 1 356 ? -6.972 2.584 22.516 1.00 98.56 356 PHE A C 1
ATOM 2694 O O . PHE A 1 356 ? -6.868 2.035 23.616 1.00 98.56 356 PHE A O 1
ATOM 2701 N N . ASP A 1 357 ? -6.091 3.470 22.062 1.00 98.38 357 ASP A N 1
ATOM 2702 C CA . ASP A 1 357 ? -4.949 3.982 22.815 1.00 98.38 357 ASP A CA 1
ATOM 2703 C C . ASP A 1 357 ? -4.864 5.505 22.655 1.00 98.38 357 ASP A C 1
ATOM 2705 O O . ASP A 1 357 ? -4.374 6.008 21.637 1.00 98.38 357 ASP A O 1
ATOM 2709 N N . GLU A 1 358 ? -5.356 6.229 23.665 1.00 97.38 358 GLU A N 1
ATOM 2710 C CA . GLU A 1 358 ? -5.189 7.678 23.787 1.00 97.38 358 GLU A CA 1
ATOM 2711 C C . GLU A 1 358 ? -3.732 8.008 24.121 1.00 97.38 358 GLU A C 1
ATOM 2713 O O . GLU A 1 358 ? -3.276 7.881 25.260 1.00 97.38 358 GLU A O 1
ATOM 2718 N N . ALA A 1 359 ? -2.989 8.475 23.128 1.00 95.69 359 ALA A N 1
ATOM 2719 C CA . ALA A 1 359 ? -1.570 8.738 23.259 1.00 95.69 359 ALA A CA 1
ATOM 2720 C C . ALA A 1 359 ? -1.288 10.241 23.262 1.00 95.69 359 ALA A C 1
ATOM 2722 O O . ALA A 1 359 ? -0.930 10.822 22.241 1.00 95.69 359 ALA A O 1
ATOM 2723 N N . GLU A 1 360 ? -1.439 10.861 24.437 1.00 92.00 360 GLU A N 1
ATOM 2724 C CA . GLU A 1 360 ? -1.278 12.315 24.623 1.00 92.00 360 GLU A CA 1
ATOM 2725 C C . GLU A 1 360 ? -2.274 13.122 23.769 1.00 92.00 360 GLU A C 1
ATOM 2727 O O . GLU A 1 360 ? -1.925 14.125 23.150 1.00 92.00 360 GLU A O 1
ATOM 2732 N N . ALA A 1 361 ? -3.527 12.661 23.717 1.00 94.50 361 ALA A N 1
ATOM 2733 C CA . ALA A 1 361 ? -4.547 13.179 22.807 1.00 94.50 361 ALA A CA 1
ATOM 2734 C C . ALA A 1 361 ? -5.894 13.447 23.508 1.00 94.50 361 ALA A C 1
ATOM 2736 O O . ALA A 1 361 ? -6.960 13.163 22.958 1.00 94.50 361 ALA A O 1
ATOM 2737 N N . ALA A 1 362 ? -5.835 13.974 24.734 1.00 91.25 362 ALA A N 1
ATOM 2738 C CA . ALA A 1 362 ? -6.973 14.130 25.643 1.00 91.25 362 ALA A CA 1
ATOM 2739 C C . ALA A 1 362 ? -8.080 15.082 25.147 1.00 91.25 362 ALA A C 1
ATOM 2741 O O . ALA A 1 362 ? -9.174 15.090 25.714 1.00 91.25 362 ALA A O 1
ATOM 2742 N N . ALA A 1 363 ? -7.817 15.915 24.134 1.00 92.75 363 ALA A N 1
ATOM 2743 C CA . ALA A 1 363 ? -8.826 16.780 23.522 1.00 92.75 363 ALA A CA 1
ATOM 2744 C C . ALA A 1 363 ? -9.491 16.161 22.280 1.00 92.75 363 ALA A C 1
ATOM 2746 O O . ALA A 1 363 ? -10.400 16.776 21.716 1.00 92.75 363 ALA A O 1
ATOM 2747 N N . SER A 1 364 ? -9.068 14.964 21.859 1.00 93.44 364 SER A N 1
ATOM 2748 C CA . SER A 1 364 ? -9.658 14.273 20.708 1.00 93.44 364 SER A CA 1
ATOM 2749 C C . SER A 1 364 ? -11.120 13.931 20.974 1.00 93.44 364 SER A C 1
ATOM 2751 O O . SER A 1 364 ? -11.481 13.445 22.046 1.00 93.44 364 SER A O 1
ATOM 2753 N N . VAL A 1 365 ? -11.969 14.135 19.969 1.00 89.12 365 VAL A N 1
ATOM 2754 C CA . VAL A 1 365 ? -13.359 13.670 19.985 1.00 89.12 365 VAL A CA 1
ATOM 2755 C C . VAL A 1 365 ? -13.524 12.676 18.850 1.00 89.12 365 VAL A C 1
ATOM 2757 O O . VAL A 1 365 ? -13.387 13.033 17.682 1.00 89.12 365 VAL A O 1
ATOM 2760 N N . LEU A 1 366 ? -13.801 11.426 19.211 1.00 95.69 366 LEU A N 1
ATOM 2761 C CA . LEU A 1 366 ? -13.929 10.330 18.259 1.00 95.69 366 LEU A CA 1
ATOM 2762 C C . LEU A 1 366 ? -15.386 10.149 17.828 1.00 95.69 366 LEU A C 1
ATOM 2764 O O . LEU A 1 366 ? -16.303 10.264 18.643 1.00 95.69 366 LEU A O 1
ATOM 2768 N N . ASP A 1 367 ? -15.588 9.820 16.555 1.00 97.25 367 ASP A N 1
ATOM 2769 C CA . ASP A 1 367 ? -16.874 9.367 16.026 1.00 97.25 367 ASP A CA 1
ATOM 2770 C C . ASP A 1 367 ? -16.864 7.839 15.882 1.00 97.25 367 ASP A C 1
ATOM 2772 O O . ASP A 1 367 ? -16.404 7.299 14.877 1.00 97.25 367 ASP A O 1
ATOM 2776 N N . VAL A 1 368 ? -17.332 7.130 16.911 1.00 98.38 368 VAL A N 1
ATOM 2777 C CA . VAL A 1 368 ? -17.365 5.659 16.934 1.00 98.38 368 VAL A CA 1
ATOM 2778 C C . VAL A 1 368 ? -18.810 5.178 16.895 1.00 98.38 368 VAL A C 1
ATOM 2780 O O . VAL A 1 368 ? -19.546 5.335 17.874 1.00 98.38 368 VAL A O 1
ATOM 2783 N N . ARG A 1 369 ? -19.221 4.589 15.768 1.00 98.25 369 ARG A N 1
ATOM 2784 C CA . ARG A 1 369 ? -20.603 4.145 15.522 1.00 98.25 369 ARG A CA 1
ATOM 2785 C C . ARG A 1 369 ? -20.632 2.807 14.804 1.00 98.25 369 ARG A C 1
ATOM 2787 O O . ARG A 1 369 ? -19.819 2.559 13.915 1.00 98.25 369 ARG A O 1
ATOM 2794 N N . ASN A 1 370 ? -21.604 1.963 15.138 1.00 98.56 370 ASN A N 1
ATOM 2795 C CA . ASN A 1 370 ? -21.721 0.608 14.595 1.00 98.56 370 ASN A CA 1
ATOM 2796 C C . ASN A 1 370 ? -20.436 -0.226 14.783 1.00 98.56 370 ASN A C 1
ATOM 2798 O O . ASN A 1 370 ? -20.146 -1.089 13.959 1.00 98.56 370 ASN A O 1
ATOM 2802 N N . LEU A 1 371 ? -19.665 0.005 15.853 1.00 98.75 371 LEU A N 1
ATOM 2803 C CA . LEU A 1 371 ? -18.505 -0.817 16.209 1.00 98.75 371 LEU A CA 1
ATOM 2804 C C . LEU A 1 371 ? -18.961 -2.090 16.935 1.00 98.75 371 LEU A C 1
ATOM 2806 O O . LEU A 1 371 ? -19.584 -2.012 18.000 1.00 98.75 371 LEU A O 1
ATOM 2810 N N . LEU A 1 372 ? -18.600 -3.251 16.389 1.00 98.81 372 LEU A N 1
ATOM 2811 C CA . LEU A 1 372 ? -18.762 -4.552 17.036 1.00 98.81 372 LEU A CA 1
ATOM 2812 C C . LEU A 1 372 ? -17.426 -4.995 17.634 1.00 98.81 372 LEU A C 1
ATOM 2814 O O . LEU A 1 372 ? -16.419 -5.019 16.933 1.00 98.81 372 LEU A O 1
ATOM 2818 N N . VAL A 1 373 ? -17.401 -5.353 18.914 1.00 98.62 373 VAL A N 1
ATOM 2819 C CA . VAL A 1 373 ? -16.174 -5.782 19.600 1.00 98.62 373 VAL A CA 1
ATOM 2820 C C . VAL A 1 373 ? -16.382 -7.164 20.206 1.00 98.62 373 VAL A C 1
ATOM 2822 O O . VAL A 1 373 ? -17.334 -7.376 20.957 1.00 98.62 373 VAL A O 1
ATOM 2825 N N . LEU A 1 374 ? -15.489 -8.105 19.907 1.00 98.44 374 LEU A N 1
ATOM 2826 C CA . LEU A 1 374 ? -15.425 -9.390 20.592 1.00 98.44 374 LEU A CA 1
ATOM 2827 C C . LEU A 1 374 ? -14.733 -9.198 21.949 1.00 98.44 374 LEU A C 1
ATOM 2829 O O . LEU A 1 374 ? -13.518 -9.316 22.082 1.00 98.44 374 LEU A O 1
ATOM 2833 N N . SER A 1 375 ? -15.516 -8.847 22.965 1.00 97.12 375 SER A N 1
ATOM 2834 C CA . SER A 1 375 ? -15.034 -8.579 24.321 1.00 97.12 375 SER A CA 1
ATOM 2835 C C . SER A 1 375 ? -16.164 -8.696 25.347 1.00 97.12 375 SER A C 1
ATOM 2837 O O . SER A 1 375 ? -17.348 -8.696 25.013 1.00 97.12 375 SER A O 1
ATOM 2839 N N . GLU A 1 376 ? -15.813 -8.758 26.635 1.00 95.31 376 GLU A N 1
ATOM 2840 C CA . GLU A 1 376 ? -16.814 -8.727 27.714 1.00 95.31 376 GLU A CA 1
ATOM 2841 C C . GLU A 1 376 ? -17.487 -7.351 27.856 1.00 95.31 376 GLU A C 1
ATOM 2843 O O . GLU A 1 376 ? -18.644 -7.254 28.271 1.00 95.31 376 GLU A O 1
ATOM 2848 N N . THR A 1 377 ? -16.762 -6.276 27.538 1.00 95.12 377 THR A N 1
ATOM 2849 C CA . THR A 1 377 ? -17.218 -4.891 27.698 1.00 95.12 377 THR A CA 1
ATOM 2850 C C . THR A 1 377 ? -16.729 -4.008 26.560 1.00 95.12 377 THR A C 1
ATOM 2852 O O . THR A 1 377 ? -15.617 -4.190 26.061 1.00 95.12 377 THR A O 1
ATOM 2855 N N . LEU A 1 378 ? -17.524 -2.996 26.209 1.00 96.69 378 LEU A N 1
ATOM 2856 C CA . LEU A 1 378 ? -17.116 -1.969 25.253 1.00 96.69 378 LEU A CA 1
ATOM 2857 C C . LEU A 1 378 ? -15.933 -1.137 25.779 1.00 96.69 378 LEU A C 1
ATOM 2859 O O . LEU A 1 378 ? -15.877 -0.867 26.984 1.00 96.69 378 LEU A O 1
ATOM 2863 N N . PRO A 1 379 ? -15.027 -0.686 24.891 1.00 96.06 379 PRO A N 1
ATOM 2864 C CA . PRO A 1 379 ? -14.028 0.317 25.241 1.00 96.06 379 PRO A CA 1
ATOM 2865 C C . PRO A 1 379 ? -14.698 1.663 25.558 1.00 96.06 379 PRO A C 1
ATOM 2867 O O . PRO A 1 379 ? -15.814 1.941 25.107 1.00 96.06 379 PRO A O 1
ATOM 2870 N N . GLY A 1 380 ? -14.025 2.502 26.351 1.00 95.62 380 GLY A N 1
ATOM 2871 C CA . GLY A 1 380 ? -14.586 3.766 26.844 1.00 95.62 380 GLY A CA 1
ATOM 2872 C C . GLY A 1 380 ? -14.929 4.755 25.726 1.00 95.62 380 GLY A C 1
ATOM 2873 O O . GLY A 1 380 ? -15.917 5.481 25.811 1.00 95.62 380 GLY A O 1
ATOM 2874 N N . GLU A 1 381 ? -14.152 4.713 24.651 1.00 95.62 381 GLU A N 1
ATOM 2875 C CA . GLU A 1 381 ? -14.272 5.503 23.429 1.00 95.62 381 GLU A CA 1
ATOM 2876 C C . GLU A 1 381 ? -15.515 5.134 22.610 1.00 95.62 381 GLU A C 1
ATOM 2878 O O . GLU A 1 381 ? -16.026 5.951 21.849 1.00 95.62 381 GLU A O 1
ATOM 2883 N N . ALA A 1 382 ? -16.026 3.911 22.781 1.00 94.94 382 ALA A N 1
ATOM 2884 C CA . ALA A 1 382 ? -17.163 3.384 22.036 1.00 94.94 382 ALA A CA 1
ATOM 2885 C C . ALA A 1 382 ? -18.461 3.358 22.858 1.00 94.94 382 ALA A C 1
ATOM 2887 O O . ALA A 1 382 ? -19.403 2.652 22.495 1.00 94.94 382 ALA A O 1
ATOM 2888 N N . ILE A 1 383 ? -18.554 4.111 23.962 1.00 86.81 383 ILE A N 1
ATOM 2889 C CA . ILE A 1 383 ? -19.793 4.200 24.749 1.00 86.81 383 ILE A CA 1
ATOM 2890 C C . ILE A 1 383 ? -20.831 5.013 23.959 1.00 86.81 383 ILE A C 1
ATOM 2892 O O . ILE A 1 383 ? -20.899 6.238 24.038 1.00 86.81 383 ILE A O 1
ATOM 2896 N N . GLY A 1 384 ? -21.664 4.308 23.196 1.00 85.06 384 GLY A N 1
ATOM 2897 C CA . GLY A 1 384 ? -22.720 4.868 22.356 1.00 85.06 384 GLY A CA 1
ATOM 2898 C C . GLY A 1 384 ? -23.868 3.874 22.154 1.00 85.06 384 GLY A C 1
ATOM 2899 O O . GLY A 1 384 ? -23.715 2.690 22.455 1.00 85.06 384 GLY A O 1
ATOM 2900 N N . PRO A 1 385 ? -25.041 4.330 21.676 1.00 86.12 385 PRO A N 1
ATOM 2901 C CA . PRO A 1 385 ? -26.226 3.478 21.533 1.00 86.12 385 PRO A CA 1
ATOM 2902 C C . PRO A 1 385 ? -26.093 2.409 20.439 1.00 86.12 385 PRO A C 1
ATOM 2904 O O . PRO A 1 385 ? -26.893 1.477 20.411 1.00 86.12 385 PRO A O 1
ATOM 2907 N N . THR A 1 386 ? -25.116 2.564 19.548 1.00 94.56 386 THR A N 1
ATOM 2908 C CA . THR A 1 386 ? -24.966 1.806 18.302 1.00 94.56 386 THR A CA 1
ATOM 2909 C C . THR A 1 386 ? -23.649 1.039 18.246 1.00 94.56 386 THR A C 1
ATOM 2911 O O . THR A 1 386 ? -23.269 0.562 17.192 1.00 94.56 386 THR A O 1
ATOM 2914 N N . ASN A 1 387 ? -22.956 0.875 19.374 1.00 98.31 387 ASN A N 1
ATOM 2915 C CA . ASN A 1 387 ? -21.790 -0.002 19.492 1.00 98.31 387 ASN A CA 1
ATOM 2916 C C . ASN A 1 387 ? -22.142 -1.185 20.393 1.00 98.31 387 ASN A C 1
ATOM 2918 O O . ASN A 1 387 ? -22.975 -1.057 21.296 1.00 98.31 387 ASN A O 1
ATOM 2922 N N . LEU A 1 388 ? -21.512 -2.337 20.168 1.00 98.25 388 LEU A N 1
ATOM 2923 C CA . LEU A 1 388 ? -21.835 -3.549 20.913 1.00 98.25 388 LEU A CA 1
ATOM 2924 C C . LEU A 1 388 ? -20.596 -4.390 21.226 1.00 98.25 388 LEU A C 1
ATOM 2926 O O . LEU A 1 388 ? -19.775 -4.654 20.355 1.00 98.25 388 LEU A O 1
ATOM 2930 N N . ALA A 1 389 ? -20.494 -4.831 22.480 1.00 98.12 389 ALA A N 1
ATOM 2931 C CA . ALA A 1 389 ? -19.581 -5.893 22.885 1.00 98.12 389 ALA A CA 1
ATOM 2932 C C . ALA A 1 389 ? -20.335 -7.228 22.879 1.00 98.12 389 ALA A C 1
ATOM 2934 O O . ALA A 1 389 ? -21.459 -7.311 23.387 1.00 98.12 389 ALA A O 1
ATOM 2935 N N . VAL A 1 390 ? -19.737 -8.255 22.283 1.00 98.44 390 VAL A N 1
ATOM 2936 C CA . VAL A 1 390 ? -20.340 -9.579 22.099 1.00 98.44 390 VAL A CA 1
ATOM 2937 C C . VAL A 1 390 ? -19.358 -10.692 22.446 1.00 98.44 390 VAL A C 1
ATOM 2939 O O . VAL A 1 390 ? -18.150 -10.486 22.474 1.00 98.44 390 VAL A O 1
ATOM 2942 N N . GLY A 1 391 ? -19.888 -11.891 22.699 1.00 98.31 391 GLY A N 1
ATOM 2943 C CA . GLY A 1 391 ? -19.092 -13.117 22.769 1.00 98.31 391 GLY A CA 1
ATOM 2944 C C . GLY A 1 391 ? -19.002 -13.827 21.416 1.00 98.31 391 GLY A C 1
ATOM 2945 O O . GLY A 1 391 ? -19.729 -13.494 20.482 1.00 98.31 391 GLY A O 1
ATOM 2946 N N . GLU A 1 392 ? -18.162 -14.861 21.347 1.00 97.56 392 GLU A N 1
ATOM 2947 C CA . GLU A 1 392 ? -17.853 -15.619 20.121 1.00 97.56 392 GLU A CA 1
ATOM 2948 C C . GLU A 1 392 ? -19.093 -16.136 19.382 1.00 97.56 392 GLU A C 1
ATOM 2950 O O . GLU A 1 392 ? -19.117 -16.153 18.158 1.00 97.56 392 GLU A O 1
ATOM 2955 N N . SER A 1 393 ? -20.161 -16.489 20.107 1.00 97.31 393 SER A N 1
ATOM 2956 C CA . SER A 1 393 ? -21.397 -17.008 19.508 1.00 97.31 393 SER A CA 1
ATOM 2957 C C . SER A 1 393 ? -22.139 -16.010 18.615 1.00 97.31 393 SER A C 1
ATOM 2959 O O . SER A 1 393 ? -23.098 -16.405 17.960 1.00 97.31 393 SER A O 1
ATOM 2961 N N . ALA A 1 394 ? -21.770 -14.725 18.633 1.00 98.12 394 ALA A N 1
ATOM 2962 C CA . ALA A 1 394 ? -22.311 -13.708 17.732 1.00 98.12 394 ALA A CA 1
ATOM 2963 C C . ALA A 1 394 ? -21.775 -13.827 16.295 1.00 98.12 394 ALA A C 1
ATOM 2965 O O . ALA A 1 394 ? -22.331 -13.198 15.394 1.00 98.12 394 ALA A O 1
ATOM 2966 N N . PHE A 1 395 ? -20.728 -14.628 16.090 1.00 97.94 395 PHE A N 1
ATOM 2967 C CA . PHE A 1 395 ? -20.047 -14.815 14.816 1.00 97.94 395 PHE A CA 1
ATOM 2968 C C . PHE A 1 395 ? -20.208 -16.246 14.297 1.00 97.94 395 PHE A C 1
ATOM 2970 O O . PHE A 1 395 ? -20.497 -17.158 15.077 1.00 97.94 395 PHE A O 1
ATOM 2977 N N . ILE A 1 396 ? -20.028 -16.443 12.989 1.00 96.25 396 ILE A N 1
ATOM 2978 C CA . ILE A 1 396 ? -20.024 -17.771 12.362 1.00 96.25 396 ILE A CA 1
ATOM 2979 C C . ILE A 1 396 ? -18.880 -18.624 12.920 1.00 96.25 396 ILE A C 1
ATOM 2981 O O . ILE A 1 396 ? -19.146 -19.717 13.426 1.00 96.25 396 ILE A O 1
ATOM 2985 N N . ASP A 1 397 ? -17.641 -18.119 12.893 1.00 96.31 397 ASP A N 1
ATOM 2986 C CA . ASP A 1 397 ? -16.485 -18.778 13.511 1.00 96.31 397 ASP A CA 1
ATOM 2987 C C . ASP A 1 397 ? -15.347 -17.785 13.816 1.00 96.31 397 ASP A C 1
ATOM 2989 O O . ASP A 1 397 ? -14.326 -17.718 13.123 1.00 96.31 397 ASP A O 1
ATOM 2993 N N . ALA A 1 398 ? -15.488 -17.057 14.927 1.00 96.81 398 ALA A N 1
ATOM 2994 C CA . ALA A 1 398 ? -14.474 -16.110 15.396 1.00 96.81 398 ALA A CA 1
ATOM 2995 C C . ALA A 1 398 ? -13.104 -16.755 15.687 1.00 96.81 398 ALA A C 1
ATOM 2997 O O . ALA A 1 398 ? -12.091 -16.061 15.671 1.00 96.81 398 ALA A O 1
ATOM 2998 N N . THR A 1 399 ? -13.041 -18.069 15.946 1.00 95.44 399 THR A N 1
ATOM 2999 C CA . THR A 1 399 ? -11.762 -18.761 16.189 1.00 95.44 399 THR A CA 1
ATOM 3000 C C . THR A 1 399 ? -10.959 -18.971 14.909 1.00 95.44 399 THR A C 1
ATOM 3002 O O . THR A 1 399 ? -9.740 -19.129 14.967 1.00 95.44 399 THR A O 1
ATOM 3005 N N . SER A 1 400 ? -11.643 -18.935 13.765 1.00 95.62 400 SER A N 1
ATOM 3006 C CA . SER A 1 400 ? -11.066 -18.971 12.421 1.00 95.62 400 SER A CA 1
ATOM 3007 C C . SER A 1 400 ? -10.953 -17.589 11.766 1.00 95.62 400 SER A C 1
ATOM 3009 O O . SER A 1 400 ? -10.671 -17.505 10.575 1.00 95.62 400 SER A O 1
ATOM 3011 N N . ASP A 1 401 ? -11.174 -16.516 12.537 1.00 96.00 401 ASP A N 1
ATOM 3012 C CA . ASP A 1 401 ? -11.234 -15.127 12.062 1.00 96.00 401 ASP A CA 1
ATOM 3013 C C . ASP A 1 401 ? -12.397 -14.834 11.093 1.00 96.00 401 ASP A C 1
ATOM 3015 O O . ASP A 1 401 ? -12.406 -13.818 10.393 1.00 96.00 401 ASP A O 1
ATOM 3019 N N . ASP A 1 402 ? -13.425 -15.688 11.109 1.00 96.38 402 ASP A N 1
ATOM 3020 C CA . ASP A 1 402 ? -14.693 -15.460 10.425 1.00 96.38 402 ASP A CA 1
ATOM 3021 C C . ASP A 1 402 ? -15.656 -14.682 11.336 1.00 96.38 402 ASP A C 1
ATOM 3023 O O . ASP A 1 402 ? -16.344 -15.231 12.205 1.00 96.38 402 ASP A O 1
ATOM 3027 N N . TYR A 1 403 ? -15.692 -13.369 11.110 1.00 98.06 403 TYR A N 1
ATOM 3028 C CA . TYR A 1 403 ? -16.519 -12.422 11.853 1.00 98.06 403 TYR A CA 1
ATOM 3029 C C . TYR A 1 403 ? -17.851 -12.080 11.167 1.00 98.06 403 TYR A C 1
ATOM 3031 O O . TYR A 1 403 ? -18.481 -11.089 11.552 1.00 98.06 403 TYR A O 1
ATOM 3039 N N . HIS A 1 404 ? -18.310 -12.873 10.191 1.00 97.12 404 HIS A N 1
ATOM 3040 C CA . HIS A 1 404 ? -19.697 -12.764 9.729 1.00 97.12 404 HIS A CA 1
ATOM 3041 C C . HIS A 1 404 ? -20.650 -13.068 10.886 1.00 97.12 404 HIS A C 1
ATOM 3043 O O . HIS A 1 404 ? -20.345 -13.866 11.778 1.00 97.12 404 HIS A O 1
ATOM 3049 N N . LEU A 1 405 ? -21.820 -12.432 10.892 1.00 97.62 405 LEU A N 1
ATOM 3050 C CA . LEU A 1 405 ? -22.776 -12.571 11.988 1.00 97.62 405 LEU A CA 1
ATOM 3051 C C . LEU A 1 405 ? -23.470 -13.939 11.953 1.00 97.62 405 LEU A C 1
ATOM 3053 O O . LEU A 1 405 ? -23.958 -14.389 10.917 1.00 97.62 405 LEU A O 1
ATOM 3057 N N . SER A 1 406 ? -23.567 -14.595 13.109 1.00 95.69 406 SER A N 1
ATOM 3058 C CA . SER A 1 406 ? -24.337 -15.832 13.247 1.00 95.69 406 SER A CA 1
ATOM 3059 C C . SER A 1 406 ? -25.844 -15.565 13.278 1.00 95.69 406 SER A C 1
ATOM 3061 O O . SER A 1 406 ? -26.314 -14.485 13.650 1.00 95.69 406 SER A O 1
ATOM 3063 N N . ALA A 1 407 ? -26.638 -16.589 12.949 1.00 92.94 407 ALA A N 1
ATOM 3064 C CA . ALA A 1 407 ? -28.085 -16.522 13.118 1.00 92.94 407 ALA A CA 1
ATOM 3065 C C . ALA A 1 407 ? -28.446 -16.288 14.599 1.00 92.94 407 ALA A C 1
ATOM 3067 O O . ALA A 1 407 ? -28.173 -17.125 15.461 1.00 92.94 407 ALA A O 1
ATOM 3068 N N . GLY A 1 408 ? -29.095 -15.156 14.885 1.00 93.12 408 GLY A N 1
ATOM 3069 C CA . GLY A 1 408 ? -29.443 -14.740 16.248 1.00 93.12 408 GLY A CA 1
ATOM 3070 C C . GLY A 1 408 ? -28.373 -13.900 16.948 1.00 93.12 408 GLY A C 1
ATOM 3071 O O . GLY A 1 408 ? -28.499 -13.656 18.151 1.00 93.12 408 GLY A O 1
ATOM 3072 N N . SER A 1 409 ? -27.347 -13.449 16.220 1.00 97.50 409 SER A N 1
ATOM 3073 C CA . SER A 1 409 ? -26.384 -12.477 16.725 1.00 97.50 409 SER A CA 1
ATOM 3074 C C . SER A 1 409 ? -27.099 -11.238 17.288 1.00 97.50 409 SER A C 1
ATOM 3076 O O . SER A 1 409 ? -28.017 -10.707 16.659 1.00 97.50 409 SER A O 1
ATOM 3078 N N . PRO A 1 410 ? -26.695 -10.738 18.469 1.00 97.56 410 PRO A N 1
ATOM 3079 C CA . PRO A 1 410 ? -27.299 -9.549 19.066 1.00 97.56 410 PRO A CA 1
ATOM 3080 C C . PRO A 1 410 ? -26.973 -8.256 18.303 1.00 97.56 410 PRO A C 1
ATOM 3082 O O . PRO A 1 410 ? -27.527 -7.216 18.648 1.00 97.56 410 PRO A O 1
ATOM 3085 N N . ALA A 1 411 ? -26.078 -8.308 17.312 1.00 97.75 411 ALA A N 1
ATOM 3086 C CA . ALA A 1 411 ? -25.716 -7.178 16.463 1.00 97.75 411 ALA A CA 1
ATOM 3087 C C . ALA A 1 411 ? -26.735 -6.899 15.340 1.00 97.75 411 ALA A C 1
ATOM 3089 O O . ALA A 1 411 ? -26.734 -5.790 14.802 1.00 97.75 411 ALA A O 1
ATOM 3090 N N . ILE A 1 412 ? -27.600 -7.874 15.032 1.00 97.50 412 ILE A N 1
ATOM 3091 C CA . ILE A 1 412 ? -28.557 -7.819 13.919 1.00 97.50 412 ILE A CA 1
ATOM 3092 C C . ILE A 1 412 ? -29.660 -6.782 14.178 1.00 97.50 412 ILE A C 1
ATOM 3094 O O . ILE A 1 412 ? -30.278 -6.778 15.248 1.00 97.50 412 ILE A O 1
ATOM 3098 N N . ASP A 1 413 ? -29.916 -5.921 13.195 1.00 96.38 413 ASP A N 1
ATOM 3099 C CA . ASP A 1 413 ? -30.886 -4.827 13.177 1.00 96.38 413 ASP A CA 1
ATOM 3100 C C . ASP A 1 413 ? -30.683 -3.786 14.305 1.00 96.38 413 ASP A C 1
ATOM 3102 O O . ASP A 1 413 ? -31.639 -3.147 14.766 1.00 96.38 413 ASP A O 1
ATOM 3106 N N . ARG A 1 414 ? -29.455 -3.627 14.830 1.00 97.19 414 ARG A N 1
ATOM 3107 C CA . ARG A 1 414 ? -29.163 -2.773 16.010 1.00 97.19 414 ARG A CA 1
ATOM 3108 C C . ARG A 1 414 ? -28.361 -1.504 15.740 1.00 97.19 414 ARG A C 1
ATOM 3110 O O . ARG A 1 414 ? -28.225 -0.690 16.655 1.00 97.19 414 ARG A O 1
ATOM 3117 N N . GLY A 1 415 ? -27.826 -1.347 14.542 1.00 97.12 415 GLY A N 1
ATOM 3118 C CA . GLY A 1 415 ? -27.029 -0.205 14.121 1.00 97.12 415 GLY A CA 1
ATOM 3119 C C . GLY A 1 415 ? -27.869 0.996 13.692 1.00 97.12 415 GLY A C 1
ATOM 3120 O O . GLY A 1 415 ? -29.102 0.986 13.705 1.00 97.12 415 GLY A O 1
ATOM 3121 N N . GLU A 1 416 ? -27.177 2.056 13.287 1.00 96.25 416 GLU A N 1
ATOM 3122 C CA . GLU A 1 416 ? -27.780 3.257 12.704 1.00 96.25 416 GLU A CA 1
ATOM 3123 C C . GLU A 1 416 ? -27.279 3.541 11.280 1.00 96.25 416 GLU A C 1
ATOM 3125 O O . GLU A 1 416 ? -26.191 3.097 10.907 1.00 96.25 416 GLU A O 1
ATOM 3130 N N . PRO A 1 417 ? -28.024 4.323 10.477 1.00 96.31 417 PRO A N 1
ATOM 3131 C CA . PRO A 1 417 ? -27.536 4.817 9.194 1.00 96.31 417 PRO A CA 1
ATOM 3132 C C . PRO A 1 417 ? -26.326 5.737 9.359 1.00 96.31 417 PRO A C 1
ATOM 3134 O O . PRO A 1 417 ? -26.383 6.745 10.066 1.00 96.31 417 PRO A O 1
ATOM 3137 N N . ILE A 1 418 ? -25.249 5.429 8.638 1.00 95.94 418 ILE A N 1
ATOM 3138 C CA . ILE A 1 418 ? -24.032 6.239 8.598 1.00 95.94 418 ILE A CA 1
ATOM 3139 C C . ILE A 1 418 ? -23.825 6.735 7.166 1.00 95.94 418 ILE A C 1
ATOM 3141 O O . ILE A 1 418 ? -23.734 5.951 6.220 1.00 95.94 418 ILE A O 1
ATOM 3145 N N . GLU A 1 419 ? -23.731 8.053 6.991 1.00 93.50 419 GLU A N 1
ATOM 3146 C CA . GLU A 1 419 ? -23.436 8.652 5.688 1.00 93.50 419 GLU A CA 1
ATOM 3147 C C . GLU A 1 419 ? -22.103 8.119 5.145 1.00 93.50 419 GLU A C 1
ATOM 3149 O O . GLU A 1 419 ? -21.084 8.129 5.841 1.00 93.50 419 GLU A O 1
ATOM 3154 N N . GLY A 1 420 ? -22.118 7.621 3.908 1.00 91.00 420 GLY A N 1
ATOM 3155 C CA . GLY A 1 420 ? -20.958 7.009 3.258 1.00 91.00 420 GLY A CA 1
ATOM 3156 C C . GLY A 1 420 ? -20.676 5.548 3.641 1.00 91.00 420 GLY A C 1
ATOM 3157 O O . GLY A 1 420 ? -19.715 5.001 3.123 1.00 91.00 420 GLY A O 1
ATOM 3158 N N . VAL A 1 421 ? -21.476 4.899 4.503 1.00 96.25 421 VAL A N 1
ATOM 3159 C CA . VAL A 1 421 ? -21.404 3.440 4.776 1.00 96.25 421 VAL A CA 1
ATOM 3160 C C . VAL A 1 421 ? -22.731 2.785 4.380 1.00 96.25 421 VAL A C 1
ATOM 3162 O O . VAL A 1 421 ? -23.534 2.382 5.215 1.00 96.25 421 VAL A O 1
ATOM 3165 N N . SER A 1 422 ? -23.009 2.757 3.075 1.00 96.31 422 SER A N 1
ATOM 3166 C CA . SER A 1 422 ? -24.265 2.197 2.531 1.00 96.31 422 SER A CA 1
ATOM 3167 C C . SER A 1 422 ? -24.182 0.712 2.172 1.00 96.31 422 SER A C 1
ATOM 3169 O O . SER A 1 422 ? -25.197 0.090 1.859 1.00 96.31 422 SER A O 1
ATOM 3171 N N . ARG A 1 423 ? -22.972 0.152 2.205 1.00 96.06 423 ARG A N 1
ATOM 3172 C CA . ARG A 1 423 ? -22.685 -1.264 2.006 1.00 96.06 423 ARG A CA 1
ATOM 3173 C C . ARG A 1 423 ? -21.738 -1.739 3.095 1.00 96.06 423 ARG A C 1
ATOM 3175 O O . ARG A 1 423 ? -20.981 -0.934 3.646 1.00 96.06 423 ARG A O 1
ATOM 3182 N N . ASP A 1 424 ? -21.847 -3.009 3.430 1.00 97.00 424 ASP A N 1
ATOM 3183 C CA . ASP A 1 424 ? -20.951 -3.685 4.352 1.00 97.00 424 ASP A CA 1
ATOM 3184 C C . ASP A 1 424 ? -19.653 -4.121 3.655 1.00 97.00 424 ASP A C 1
ATOM 3186 O O . ASP A 1 424 ? -19.342 -3.693 2.535 1.00 97.00 424 ASP A O 1
ATOM 3190 N N . ARG A 1 425 ? -18.892 -4.968 4.342 1.00 96.00 425 ARG A N 1
ATOM 3191 C CA . ARG A 1 425 ? -17.636 -5.503 3.846 1.00 96.00 425 ARG A CA 1
ATOM 3192 C C . ARG A 1 425 ? -17.762 -6.410 2.621 1.00 96.00 425 ARG A C 1
ATOM 3194 O O . ARG A 1 425 ? -16.897 -6.326 1.758 1.00 96.00 425 ARG A O 1
ATOM 3201 N N . ASP A 1 426 ? -18.825 -7.193 2.491 1.00 94.12 426 ASP A N 1
ATOM 3202 C CA . ASP A 1 426 ? -19.025 -8.070 1.327 1.00 94.12 426 ASP A CA 1
ATOM 3203 C C . ASP A 1 426 ? -19.727 -7.351 0.167 1.00 94.12 426 ASP A C 1
ATOM 3205 O O . ASP A 1 426 ? -20.077 -7.941 -0.858 1.00 94.12 426 ASP A O 1
ATOM 3209 N N . GLY A 1 427 ? -19.970 -6.048 0.322 1.00 93.56 427 GLY A N 1
ATOM 3210 C CA . GLY A 1 427 ? -20.714 -5.250 -0.637 1.00 93.56 427 GLY A CA 1
ATOM 3211 C C . GLY A 1 427 ? -22.229 -5.440 -0.535 1.00 93.56 427 GLY A C 1
ATOM 3212 O O . GLY A 1 427 ? -22.957 -4.926 -1.391 1.00 93.56 427 GLY A O 1
ATOM 3213 N N . VAL A 1 428 ? -22.737 -6.111 0.499 1.00 94.19 428 VAL A N 1
ATOM 3214 C CA . VAL A 1 428 ? -24.166 -6.224 0.806 1.00 94.19 428 VAL A CA 1
ATOM 3215 C C . VAL A 1 428 ? -24.707 -4.848 1.189 1.00 94.19 428 VAL A C 1
ATOM 3217 O O . VAL A 1 428 ? -24.086 -4.078 1.919 1.00 94.19 428 VAL A O 1
ATOM 3220 N N . ALA A 1 429 ? -25.864 -4.482 0.635 1.00 94.38 429 ALA A N 1
ATOM 3221 C CA . ALA A 1 429 ? -26.478 -3.184 0.901 1.00 94.38 429 ALA A CA 1
ATOM 3222 C C . ALA A 1 429 ? -27.043 -3.121 2.324 1.00 94.38 429 ALA A C 1
ATOM 3224 O O . ALA A 1 429 ? -27.717 -4.050 2.750 1.00 94.38 429 ALA A O 1
ATOM 3225 N N . ARG A 1 430 ? -26.854 -1.997 3.014 1.00 95.19 430 ARG A N 1
ATOM 3226 C CA . ARG A 1 430 ? -27.427 -1.749 4.342 1.00 95.19 430 ARG A CA 1
ATOM 3227 C C . ARG A 1 430 ? -28.697 -0.879 4.227 1.00 95.19 430 ARG A C 1
ATOM 3229 O O . ARG A 1 430 ? -28.655 0.125 3.504 1.00 95.19 430 ARG A O 1
ATOM 3236 N N . PRO A 1 431 ? -29.807 -1.174 4.932 1.00 95.44 431 PRO A N 1
ATOM 3237 C CA . PRO A 1 431 ? -30.031 -2.349 5.770 1.00 95.44 431 PRO A CA 1
ATOM 3238 C C . PRO A 1 431 ? -30.404 -3.611 4.977 1.00 95.44 431 PRO A C 1
ATOM 3240 O O . PRO A 1 431 ? -31.022 -3.513 3.910 1.00 95.44 431 PRO A O 1
ATOM 3243 N N . GLN A 1 432 ? -30.133 -4.782 5.549 1.00 91.81 432 GLN A N 1
ATOM 3244 C CA . GLN A 1 432 ? -30.883 -6.010 5.266 1.00 91.81 432 GLN A CA 1
ATOM 3245 C C . GLN A 1 432 ? -31.809 -6.312 6.448 1.00 91.81 432 GLN A C 1
ATOM 3247 O O . GLN A 1 432 ? -31.392 -6.243 7.590 1.00 91.81 432 GLN A O 1
ATOM 3252 N N . GLY A 1 433 ? -33.076 -6.651 6.189 1.00 86.88 433 GLY A N 1
ATOM 3253 C CA . GLY A 1 433 ? -34.045 -6.872 7.270 1.00 86.88 433 GLY A CA 1
ATOM 3254 C C . GLY A 1 433 ? -34.682 -5.582 7.800 1.00 86.88 433 GLY A C 1
ATOM 3255 O O . GLY A 1 433 ? -35.108 -4.731 7.012 1.00 86.88 433 GLY A O 1
ATOM 3256 N N . ASP A 1 434 ? -34.828 -5.484 9.123 1.00 91.56 434 ASP A N 1
ATOM 3257 C CA . ASP A 1 434 ? -35.574 -4.415 9.803 1.00 91.56 434 ASP A CA 1
ATOM 3258 C C . ASP A 1 434 ? -34.681 -3.208 10.172 1.00 91.56 434 ASP A C 1
ATOM 3260 O O . ASP A 1 434 ? -35.196 -2.117 10.448 1.00 91.56 434 ASP A O 1
ATOM 3264 N N . GLY A 1 435 ? -33.356 -3.370 10.157 1.00 93.25 435 GLY A N 1
ATOM 3265 C CA . GLY A 1 435 ? -32.374 -2.367 10.551 1.00 93.25 435 GLY A CA 1
ATOM 3266 C C . GLY A 1 435 ? -30.980 -2.645 9.989 1.00 93.25 435 GLY A C 1
ATOM 3267 O O . GLY A 1 435 ? -30.772 -3.589 9.248 1.00 93.25 435 GLY A O 1
ATOM 3268 N N . ILE A 1 436 ? -30.037 -1.752 10.294 1.00 96.62 436 ILE A N 1
ATOM 3269 C CA . ILE A 1 436 ? -28.622 -1.932 9.935 1.00 96.62 436 ILE A CA 1
ATOM 3270 C C . ILE A 1 436 ? -27.957 -2.775 11.012 1.00 96.62 436 ILE A C 1
ATOM 3272 O O . ILE A 1 436 ? -28.288 -2.616 12.189 1.00 96.62 436 ILE A O 1
ATOM 3276 N N . ASP A 1 437 ? -26.972 -3.583 10.651 1.00 98.06 437 ASP A N 1
ATOM 3277 C CA . ASP A 1 437 ? -26.232 -4.372 11.626 1.00 98.06 437 ASP A CA 1
ATOM 3278 C C . ASP A 1 437 ? -25.018 -3.631 12.188 1.00 98.06 437 ASP A C 1
ATOM 3280 O O . ASP A 1 437 ? -24.355 -2.832 11.520 1.00 98.06 437 ASP A O 1
ATOM 3284 N N . ILE A 1 438 ? -24.712 -3.898 13.458 1.00 98.62 438 ILE A N 1
ATOM 3285 C CA . ILE A 1 438 ? -23.485 -3.409 14.096 1.00 98.62 438 ILE A CA 1
ATOM 3286 C C . ILE A 1 438 ? -22.312 -4.293 13.650 1.00 98.62 438 ILE A C 1
ATOM 3288 O O . ILE A 1 438 ? -22.391 -5.515 13.744 1.00 98.62 438 ILE A O 1
ATOM 3292 N N . GLY A 1 439 ? -21.198 -3.686 13.239 1.00 98.44 439 GLY A N 1
ATOM 3293 C CA . GLY A 1 439 ? -20.002 -4.391 12.771 1.00 98.44 439 GLY A CA 1
ATOM 3294 C C . GLY A 1 439 ? -19.778 -4.298 11.264 1.00 98.44 439 GLY A C 1
ATOM 3295 O O . GLY A 1 439 ? -20.526 -3.632 10.550 1.00 98.44 439 GLY A O 1
ATOM 3296 N N . ALA A 1 440 ? -18.720 -4.963 10.795 1.00 98.38 440 ALA A N 1
ATOM 3297 C CA . ALA A 1 440 ? -18.250 -4.946 9.405 1.00 98.38 440 ALA A CA 1
ATOM 3298 C C . ALA A 1 440 ? -19.176 -5.640 8.400 1.00 98.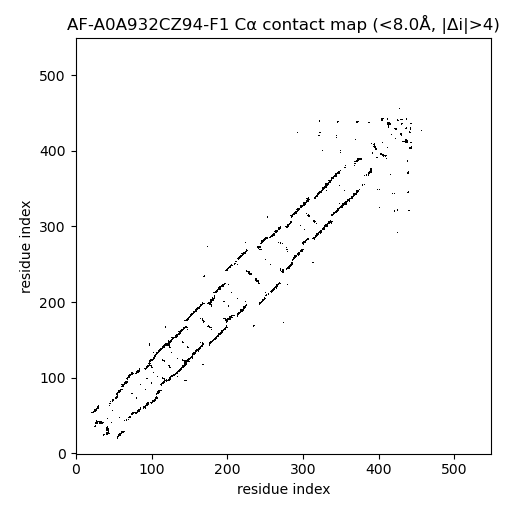38 440 ALA A C 1
ATOM 3300 O O . ALA A 1 440 ? -19.117 -5.312 7.218 1.00 98.38 440 ALA A O 1
ATOM 3301 N N . TYR A 1 441 ? -20.033 -6.545 8.866 1.00 97.69 441 TYR A N 1
ATOM 3302 C CA . TYR A 1 441 ? -20.881 -7.386 8.026 1.00 97.69 441 TYR A CA 1
ATOM 3303 C C . TYR A 1 441 ? -22.354 -7.122 8.311 1.00 97.69 441 TYR A C 1
ATOM 3305 O O . TYR A 1 441 ? -22.743 -6.927 9.464 1.00 97.69 441 TYR A O 1
ATOM 3313 N N . GLU A 1 442 ? -23.154 -7.140 7.255 1.00 96.12 442 GLU A N 1
ATOM 3314 C CA . GLU A 1 442 ? -24.603 -7.124 7.299 1.00 96.12 442 GLU A CA 1
ATOM 3315 C C . GLU A 1 442 ? -25.105 -8.564 7.175 1.00 96.12 442 GLU A C 1
ATOM 3317 O O . GLU A 1 442 ? -24.808 -9.286 6.224 1.00 96.12 442 GLU A O 1
ATOM 3322 N N . TRP A 1 443 ? -25.878 -9.009 8.152 1.00 94.25 443 TRP A N 1
ATOM 3323 C CA . TRP A 1 443 ? -26.511 -10.306 8.141 1.00 94.25 443 TRP A CA 1
ATOM 3324 C C . TRP A 1 443 ? -27.644 -10.322 7.124 1.00 94.25 443 TRP A C 1
ATOM 3326 O O . TRP A 1 443 ? -28.591 -9.537 7.178 1.00 94.25 443 TRP A O 1
ATOM 3336 N N . CYS A 1 444 ? -27.612 -11.298 6.227 1.00 84.38 444 CYS A N 1
ATOM 3337 C CA . CYS A 1 444 ? -28.766 -11.612 5.411 1.00 84.38 444 CYS A CA 1
ATOM 3338 C C . CYS A 1 444 ? -28.905 -13.117 5.221 1.00 84.38 444 CYS A C 1
ATOM 3340 O O . CYS A 1 444 ? -27.932 -13.841 5.031 1.00 84.38 444 CYS A O 1
ATOM 3342 N N . GLY A 1 445 ? -30.147 -13.605 5.302 1.00 70.62 445 GLY A N 1
ATOM 3343 C CA . GLY A 1 445 ? -30.446 -15.041 5.283 1.00 70.62 445 GLY A CA 1
ATOM 3344 C C . GLY A 1 445 ? -30.044 -15.776 3.994 1.00 70.62 445 GLY A C 1
ATOM 3345 O O . GLY A 1 445 ? -30.081 -17.002 3.983 1.00 70.62 445 GLY A O 1
ATOM 3346 N N . GLU A 1 446 ? -29.672 -15.041 2.938 1.00 68.69 446 GLU A N 1
ATOM 3347 C CA . GLU A 1 446 ? -29.152 -15.536 1.651 1.00 68.69 446 GLU A CA 1
ATOM 3348 C C . GLU A 1 446 ? -27.957 -14.683 1.159 1.00 68.69 446 GLU A C 1
ATOM 3350 O O . GLU A 1 446 ? -27.842 -14.398 -0.034 1.00 68.69 446 GLU A O 1
ATOM 3355 N N . CYS A 1 447 ? -27.098 -14.198 2.064 1.00 61.88 447 CYS A N 1
ATOM 3356 C CA . CYS A 1 447 ? -25.912 -13.427 1.670 1.00 61.88 447 CYS A CA 1
ATOM 3357 C C . CYS A 1 447 ? -25.007 -14.231 0.723 1.00 61.88 447 CYS A C 1
ATOM 3359 O O . CYS A 1 447 ? -24.978 -15.462 0.823 1.00 61.88 447 CYS A O 1
ATOM 3361 N N . PRO A 1 448 ? -24.292 -13.566 -0.212 1.00 58.34 448 PRO A N 1
ATOM 3362 C CA . PRO A 1 448 ? -23.262 -14.230 -0.999 1.00 58.34 448 PRO A CA 1
ATOM 3363 C C . PRO A 1 448 ? -22.346 -15.009 -0.055 1.00 58.34 448 PRO A C 1
ATOM 3365 O O . PRO A 1 448 ? -21.850 -14.445 0.914 1.00 58.34 448 PRO A O 1
ATOM 3368 N N . GLU A 1 449 ? -22.184 -16.309 -0.299 1.00 51.34 449 GLU A N 1
ATOM 3369 C CA . GLU A 1 449 ? -21.326 -17.153 0.536 1.00 51.34 449 GLU A CA 1
ATOM 3370 C C . GLU A 1 449 ? -19.914 -16.537 0.635 1.00 51.34 449 GLU A C 1
ATOM 3372 O O . GLU A 1 449 ? -19.386 -16.084 -0.395 1.00 51.34 449 GLU A O 1
ATOM 3377 N N . PRO A 1 450 ? -19.286 -16.543 1.829 1.00 46.66 450 PRO A N 1
ATOM 3378 C CA . PRO A 1 450 ? -17.936 -16.030 2.022 1.00 46.66 450 PRO A CA 1
ATOM 3379 C C . PRO A 1 450 ? -16.961 -16.648 1.010 1.00 46.66 450 PRO A C 1
ATOM 3381 O O . PRO A 1 450 ? -16.814 -17.869 0.928 1.00 46.66 450 PRO A O 1
ATOM 3384 N N . GLY A 1 451 ? -16.285 -15.806 0.222 1.00 47.41 451 GLY A N 1
ATOM 3385 C CA . GLY A 1 451 ? -15.219 -16.240 -0.689 1.00 47.41 451 GLY A CA 1
ATOM 3386 C C . GLY A 1 451 ? -15.629 -16.581 -2.126 1.00 47.41 451 GLY A C 1
ATOM 3387 O O . GLY A 1 451 ? -14.851 -17.238 -2.817 1.00 47.41 451 GLY A O 1
ATOM 3388 N N . ASN A 1 452 ? -16.793 -16.134 -2.617 1.00 39.97 452 ASN A N 1
ATOM 3389 C CA . ASN A 1 452 ? -17.069 -16.142 -4.058 1.00 39.97 452 ASN A CA 1
ATOM 3390 C C . ASN A 1 452 ? -16.719 -14.784 -4.712 1.00 39.97 452 ASN A C 1
ATOM 3392 O O . ASN A 1 452 ? -17.561 -13.881 -4.698 1.00 39.97 452 ASN A O 1
ATOM 3396 N N . PRO A 1 453 ? -15.535 -14.623 -5.335 1.00 40.84 453 PRO A N 1
ATOM 3397 C CA . PRO A 1 453 ? -15.163 -13.380 -6.019 1.00 40.84 453 PRO A CA 1
ATOM 3398 C C . PRO A 1 453 ? -16.081 -13.029 -7.208 1.00 40.84 453 PRO A C 1
ATOM 3400 O O . PRO A 1 453 ? -16.067 -11.893 -7.667 1.00 40.84 453 PRO A O 1
ATOM 3403 N N . ASP A 1 454 ? -16.926 -13.958 -7.674 1.00 43.22 454 ASP A N 1
ATOM 3404 C CA . ASP A 1 454 ? -17.850 -13.749 -8.800 1.00 43.22 454 ASP A CA 1
ATOM 3405 C C . ASP A 1 454 ? -19.262 -13.268 -8.397 1.00 43.22 454 ASP A C 1
ATOM 3407 O O . ASP A 1 454 ? -20.136 -13.121 -9.255 1.00 43.22 454 ASP A O 1
ATOM 3411 N N . ALA A 1 455 ? -19.541 -13.013 -7.111 1.00 42.84 455 ALA A N 1
ATOM 3412 C CA . ALA A 1 455 ? -20.847 -12.476 -6.693 1.00 42.84 455 ALA A CA 1
ATOM 3413 C C . ALA A 1 455 ? -20.971 -10.949 -6.880 1.00 42.84 455 ALA A C 1
ATOM 3415 O O . ALA A 1 455 ? -22.083 -10.411 -6.933 1.00 42.84 455 ALA A O 1
ATOM 3416 N N . GLY A 1 456 ? -19.845 -10.251 -7.048 1.00 39.38 456 GLY A N 1
ATOM 3417 C CA . GLY A 1 456 ? -19.820 -8.898 -7.580 1.00 39.38 456 GLY A CA 1
ATOM 3418 C C . GLY A 1 456 ? -20.063 -8.964 -9.081 1.00 39.38 456 GLY A C 1
ATOM 3419 O O . GLY A 1 456 ? -19.247 -9.501 -9.820 1.00 39.38 456 GLY A O 1
ATOM 3420 N N . GLY A 1 457 ? -21.193 -8.437 -9.549 1.00 37.22 457 GLY A N 1
ATOM 3421 C CA . GLY A 1 457 ? -21.484 -8.307 -10.973 1.00 37.22 457 GLY A CA 1
ATOM 3422 C C . GLY A 1 457 ? -20.483 -7.386 -11.673 1.00 37.22 457 GLY A C 1
ATOM 3423 O O . GLY A 1 457 ? -20.806 -6.244 -11.987 1.00 37.22 457 GLY A O 1
ATOM 3424 N N . HIS A 1 458 ? -19.288 -7.893 -11.965 1.00 35.50 458 HIS A N 1
ATOM 3425 C CA . HIS A 1 458 ? -18.405 -7.350 -12.974 1.00 35.50 458 HIS A CA 1
ATOM 3426 C C . HIS A 1 458 ? -19.047 -7.670 -14.318 1.00 35.50 458 HIS A C 1
ATOM 3428 O O . HIS A 1 458 ? -18.856 -8.737 -14.902 1.00 35.50 458 HIS A O 1
ATOM 3434 N N . THR A 1 459 ? -19.849 -6.738 -14.827 1.00 29.95 459 THR A N 1
ATOM 3435 C CA . THR A 1 459 ? -20.140 -6.710 -16.255 1.00 29.95 459 THR A CA 1
ATOM 3436 C C . THR A 1 459 ? -18.814 -6.506 -16.975 1.00 29.95 459 THR A C 1
ATOM 3438 O O . THR A 1 459 ? -18.351 -5.379 -17.144 1.00 29.95 459 THR A O 1
ATOM 3441 N N . GLN A 1 460 ? -18.190 -7.612 -17.371 1.00 31.59 460 GLN A N 1
ATOM 3442 C CA . GLN A 1 460 ? -17.209 -7.640 -18.443 1.00 31.59 460 GLN A CA 1
ATOM 3443 C C . GLN A 1 460 ? -17.789 -6.817 -19.607 1.00 31.59 460 GLN A C 1
ATOM 3445 O O . GLN A 1 460 ? -18.921 -7.097 -20.025 1.00 31.59 460 GLN A O 1
ATOM 3450 N N . PRO A 1 461 ? -17.083 -5.806 -20.144 1.00 31.42 461 PRO A N 1
ATOM 3451 C CA . PRO A 1 461 ? -17.452 -5.235 -21.425 1.00 31.42 461 PRO A CA 1
ATOM 3452 C C . PRO A 1 461 ? -17.229 -6.338 -22.461 1.00 31.42 461 PRO A C 1
ATOM 3454 O O . PRO A 1 461 ? -16.106 -6.609 -22.880 1.00 31.42 461 PRO A O 1
ATOM 3457 N N . GLY A 1 462 ? -18.300 -7.048 -22.813 1.00 32.59 462 GLY A N 1
ATOM 3458 C CA . GLY A 1 462 ? -18.277 -7.964 -23.942 1.00 32.59 462 GLY A CA 1
ATOM 3459 C C . GLY A 1 462 ? -17.951 -7.179 -25.218 1.00 32.59 462 GLY A C 1
ATOM 3460 O O . GLY A 1 462 ? -18.407 -6.042 -25.359 1.00 32.59 462 GLY A O 1
ATOM 3461 N N . PRO A 1 463 ? -17.173 -7.746 -26.152 1.00 35.69 463 PRO A N 1
ATOM 3462 C CA . PRO A 1 463 ? -16.915 -7.093 -27.422 1.00 35.69 463 PRO A CA 1
ATOM 3463 C C . PRO A 1 463 ? -18.223 -7.013 -28.216 1.00 35.69 463 PRO A C 1
ATOM 3465 O O . PRO A 1 463 ? -18.886 -8.023 -28.466 1.00 35.69 463 PRO A O 1
ATOM 3468 N N . ASP A 1 464 ? -18.597 -5.798 -28.602 1.00 37.69 464 ASP A N 1
ATOM 3469 C CA . ASP A 1 464 ? -19.743 -5.542 -29.461 1.00 37.69 464 ASP A CA 1
ATOM 3470 C C . ASP A 1 464 ? -19.607 -6.246 -30.822 1.00 37.69 464 ASP A C 1
ATOM 3472 O O . ASP A 1 464 ? -18.608 -6.113 -31.526 1.00 37.69 464 ASP A O 1
ATOM 3476 N N . GLY A 1 465 ? -20.707 -6.879 -31.241 1.00 29.70 465 GLY A N 1
ATOM 3477 C CA . GLY A 1 465 ? -21.191 -6.778 -32.617 1.00 29.70 465 GLY A CA 1
ATOM 3478 C C . GLY A 1 465 ? -20.725 -7.835 -33.618 1.00 29.70 465 GLY A C 1
ATOM 3479 O O . GLY A 1 465 ? -19.789 -7.626 -34.383 1.00 29.70 465 GLY A O 1
ATOM 3480 N N . GLY A 1 466 ? -21.516 -8.899 -33.757 1.00 28.27 466 GLY A N 1
ATOM 3481 C CA . GLY A 1 466 ? -21.456 -9.789 -34.916 1.00 28.27 466 GLY A CA 1
ATOM 3482 C C . GLY A 1 466 ? -22.691 -10.674 -35.012 1.00 28.27 466 GLY A C 1
ATOM 3483 O O . GLY A 1 466 ? -22.695 -11.794 -34.519 1.00 28.27 466 GLY A O 1
ATOM 3484 N N . ALA A 1 467 ? -23.754 -10.154 -35.622 1.00 33.88 467 ALA A N 1
ATOM 3485 C CA . ALA A 1 467 ? -24.931 -10.934 -35.974 1.00 33.88 467 ALA A CA 1
ATOM 3486 C C . ALA A 1 467 ? -24.579 -11.997 -37.025 1.00 33.88 467 ALA A C 1
ATOM 3488 O O . ALA A 1 467 ? -24.083 -11.635 -38.087 1.00 33.88 467 ALA A O 1
ATOM 3489 N N . ASP A 1 468 ? -24.937 -13.260 -36.785 1.00 33.09 468 ASP A N 1
ATOM 3490 C CA . ASP A 1 468 ? -25.620 -14.042 -37.815 1.00 33.09 468 ASP A CA 1
ATOM 3491 C C . ASP A 1 468 ? -26.450 -15.188 -37.223 1.00 33.09 468 ASP A C 1
ATOM 3493 O O . ASP A 1 468 ? -26.138 -15.768 -36.183 1.00 33.09 468 ASP A O 1
ATOM 3497 N N . ALA A 1 469 ? -27.562 -15.457 -37.893 1.00 32.88 469 ALA A N 1
ATOM 3498 C CA . ALA A 1 469 ? -28.584 -16.420 -37.528 1.00 32.88 469 ALA A CA 1
ATOM 3499 C C . ALA A 1 469 ? -28.197 -17.854 -37.926 1.00 32.88 469 ALA A C 1
ATOM 3501 O O . ALA A 1 469 ? -27.590 -18.078 -38.970 1.00 32.88 469 ALA A O 1
ATOM 3502 N N . GLY A 1 470 ? -28.660 -18.854 -37.170 1.00 28.45 470 GLY A N 1
ATOM 3503 C CA . GLY A 1 470 ? -28.598 -20.245 -37.626 1.00 28.45 470 GLY A CA 1
ATOM 3504 C C . GLY A 1 470 ? -28.972 -21.263 -36.558 1.00 28.45 470 GLY A C 1
ATOM 3505 O O . GLY A 1 470 ? -28.219 -21.503 -35.629 1.00 28.45 470 GLY A O 1
ATOM 3506 N N . ALA A 1 471 ? -30.154 -21.848 -36.707 1.00 31.00 471 ALA A N 1
ATOM 3507 C CA . ALA A 1 471 ? -30.761 -22.830 -35.819 1.00 31.00 471 ALA A CA 1
ATOM 3508 C C . ALA A 1 471 ? -30.134 -24.238 -35.893 1.00 31.00 471 ALA A C 1
ATOM 3510 O O . ALA A 1 471 ? -29.716 -24.655 -36.970 1.00 31.00 471 ALA A O 1
ATOM 3511 N N . ALA A 1 472 ? -30.198 -24.968 -34.771 1.00 32.66 472 ALA A N 1
ATOM 3512 C CA . ALA A 1 472 ? -30.533 -26.399 -34.591 1.00 32.66 472 ALA A CA 1
ATOM 3513 C C . ALA A 1 472 ? -30.055 -26.792 -33.176 1.00 32.66 472 ALA A C 1
ATOM 3515 O O . ALA A 1 472 ? -28.892 -26.598 -32.846 1.00 32.66 472 ALA A O 1
ATOM 3516 N N . ASP A 1 473 ? -30.931 -27.070 -32.211 1.00 32.44 473 ASP A N 1
ATOM 3517 C CA . ASP A 1 473 ? -31.573 -28.377 -31.990 1.00 32.44 473 ASP A CA 1
ATOM 3518 C C . ASP A 1 473 ? -30.557 -29.528 -31.982 1.00 32.44 473 ASP A C 1
ATOM 3520 O O . ASP A 1 473 ? -30.242 -30.074 -33.033 1.00 32.44 473 ASP A O 1
ATOM 3524 N N . ASP A 1 474 ? -30.049 -29.887 -30.801 1.00 32.44 474 ASP A N 1
ATOM 3525 C CA . ASP A 1 474 ? -30.155 -31.278 -30.363 1.00 32.44 474 ASP A CA 1
ATOM 3526 C C . ASP A 1 474 ? -30.047 -31.381 -28.838 1.00 32.44 474 ASP A C 1
ATOM 3528 O O . ASP A 1 474 ? -29.157 -30.819 -28.194 1.00 32.44 474 ASP A O 1
ATOM 3532 N N . ARG A 1 475 ? -31.004 -32.101 -28.263 1.00 32.31 475 ARG A N 1
ATOM 3533 C CA . ARG A 1 475 ? -30.964 -32.579 -26.889 1.00 32.31 475 ARG A CA 1
ATOM 3534 C C . ARG A 1 475 ? -30.370 -33.973 -26.968 1.00 32.31 475 ARG A C 1
ATOM 3536 O O . ARG A 1 475 ? -31.034 -34.850 -27.506 1.00 32.31 475 ARG A O 1
ATOM 3543 N N . ASP A 1 476 ? -29.238 -34.221 -26.321 1.00 33.41 476 ASP A N 1
ATOM 3544 C CA . ASP A 1 476 ? -29.019 -35.575 -25.831 1.00 33.41 476 ASP A CA 1
ATOM 3545 C C . ASP A 1 476 ? -28.361 -35.621 -24.455 1.00 33.41 476 ASP A C 1
ATOM 3547 O O . ASP A 1 476 ? -27.389 -34.948 -24.117 1.00 33.41 476 ASP A O 1
ATOM 3551 N N . THR A 1 477 ? -29.032 -36.426 -23.661 1.00 33.00 477 THR A N 1
ATOM 3552 C CA . THR A 1 477 ? -28.845 -36.841 -22.291 1.00 33.00 477 THR A CA 1
ATOM 3553 C C . THR A 1 477 ? -27.768 -37.915 -22.195 1.00 33.00 477 THR A C 1
ATOM 3555 O O . THR A 1 477 ? -27.793 -38.868 -22.965 1.00 33.00 477 THR A O 1
ATOM 3558 N N . GLY A 1 478 ? -26.896 -37.861 -21.183 1.00 29.11 478 GLY A N 1
ATOM 3559 C CA . GLY A 1 478 ? -26.086 -39.042 -20.866 1.00 29.11 478 GLY A CA 1
ATOM 3560 C C . GLY A 1 478 ? -24.882 -38.833 -19.956 1.00 29.11 478 GLY A C 1
ATOM 3561 O O . GLY A 1 478 ? -23.749 -38.930 -20.403 1.00 29.11 478 GLY A O 1
ATOM 3562 N N . SER A 1 479 ? -25.124 -38.645 -18.660 1.00 31.33 479 SER A N 1
ATOM 3563 C CA . SER A 1 479 ? -24.245 -39.200 -17.611 1.00 31.33 479 SER A CA 1
ATOM 3564 C C . SER A 1 479 ? -24.739 -40.617 -17.261 1.00 31.33 479 SER A C 1
ATOM 3566 O O . SER A 1 479 ? -25.900 -40.911 -17.561 1.00 31.33 479 SER A O 1
ATOM 3568 N N . PRO A 1 480 ? -24.024 -41.451 -16.477 1.00 50.19 480 PRO A N 1
ATOM 3569 C CA . PRO A 1 480 ? -22.587 -41.517 -16.159 1.00 50.19 480 PRO A CA 1
ATOM 3570 C C . PRO A 1 480 ? -22.055 -42.979 -16.237 1.00 50.19 480 PRO A C 1
ATOM 3572 O O . PRO A 1 480 ? -22.821 -43.885 -16.534 1.00 50.19 480 PRO A O 1
ATOM 3575 N N . VAL A 1 481 ? -20.768 -43.217 -15.933 1.00 32.88 481 VAL A N 1
ATOM 3576 C CA . VAL A 1 481 ? -20.213 -44.270 -15.029 1.00 32.88 481 VAL A CA 1
ATOM 3577 C C . VAL A 1 481 ? -18.799 -44.706 -15.435 1.00 32.88 481 VAL A C 1
ATOM 3579 O O . VAL A 1 481 ? -18.533 -44.971 -16.602 1.00 32.88 481 VAL A O 1
ATOM 3582 N N . GLY A 1 482 ? -17.922 -44.884 -14.439 1.00 31.03 482 GLY A N 1
ATOM 3583 C CA . GLY A 1 482 ? -16.698 -45.677 -14.590 1.00 31.03 482 GLY A CA 1
ATOM 3584 C C . GLY A 1 482 ? -15.559 -45.266 -13.667 1.00 31.03 482 GLY A C 1
ATOM 3585 O O . GLY A 1 482 ? -14.595 -44.665 -14.118 1.00 31.03 482 GLY A O 1
ATOM 3586 N N . ALA A 1 483 ? -15.682 -45.593 -12.381 1.00 32.06 483 ALA A N 1
ATOM 3587 C CA . ALA A 1 483 ? -14.578 -45.572 -11.430 1.00 32.06 483 ALA A CA 1
ATOM 3588 C C . ALA A 1 483 ? -13.481 -46.566 -11.841 1.00 32.06 483 ALA A C 1
ATOM 3590 O O . ALA A 1 483 ? -13.806 -47.676 -12.258 1.00 32.06 483 ALA A O 1
ATOM 3591 N N . ASP A 1 484 ? -12.216 -46.216 -11.608 1.00 32.88 484 ASP A N 1
ATOM 3592 C CA . ASP A 1 484 ? -11.233 -47.224 -11.228 1.00 32.88 484 ASP A CA 1
ATOM 3593 C C . ASP A 1 484 ? -10.179 -46.650 -10.281 1.00 32.88 484 ASP A C 1
ATOM 3595 O O . ASP A 1 484 ? -9.681 -45.534 -10.432 1.00 32.88 484 ASP A O 1
ATOM 3599 N N . ALA A 1 485 ? -9.910 -47.439 -9.252 1.00 32.62 485 ALA A N 1
ATOM 3600 C CA . ALA A 1 485 ? -9.009 -47.160 -8.156 1.00 32.62 485 ALA A CA 1
ATOM 3601 C C . ALA A 1 485 ? -7.691 -47.916 -8.352 1.00 32.62 485 ALA A C 1
ATOM 3603 O O . ALA A 1 485 ? -7.676 -49.025 -8.880 1.00 32.62 485 ALA A O 1
ATOM 3604 N N . GLY A 1 486 ? -6.617 -47.388 -7.763 1.00 29.73 486 GLY A N 1
ATOM 3605 C CA . GLY A 1 486 ? -5.594 -48.236 -7.152 1.00 29.73 486 GLY A CA 1
ATOM 3606 C C . GLY A 1 486 ? -4.147 -47.967 -7.554 1.00 29.73 486 GLY A C 1
ATOM 3607 O O . GLY A 1 486 ? -3.773 -48.091 -8.714 1.00 29.73 486 GLY A O 1
ATOM 3608 N N . GLY A 1 487 ? -3.308 -47.771 -6.530 1.00 29.62 487 GLY A N 1
ATOM 3609 C CA . GLY A 1 487 ? -1.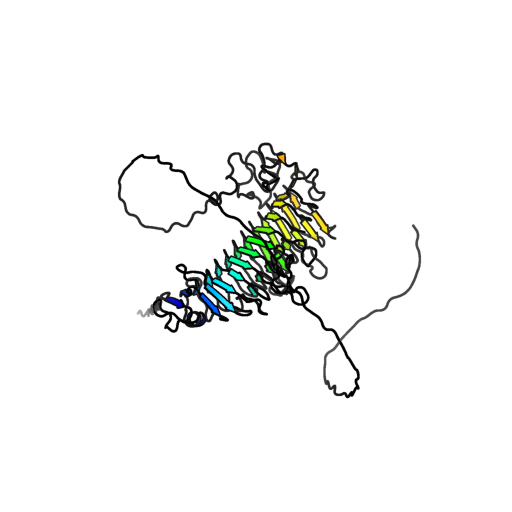993 -48.415 -6.502 1.00 29.62 487 GLY A CA 1
ATOM 3610 C C . GLY A 1 487 ? -0.790 -47.530 -6.186 1.00 29.62 487 GLY A C 1
ATOM 3611 O O . GLY A 1 487 ? -0.007 -47.221 -7.074 1.00 29.62 487 GLY A O 1
ATOM 3612 N N . ALA A 1 488 ? -0.564 -47.246 -4.900 1.00 34.03 488 ALA A N 1
ATOM 3613 C CA . ALA A 1 488 ? 0.796 -47.120 -4.364 1.00 34.03 488 ALA A CA 1
ATOM 3614 C C . ALA A 1 488 ? 1.459 -48.514 -4.291 1.00 34.03 488 ALA A C 1
ATOM 3616 O O . ALA A 1 488 ? 0.753 -49.526 -4.210 1.00 34.03 488 ALA A O 1
ATOM 3617 N N . PRO A 1 489 ? 2.801 -48.589 -4.236 1.00 48.56 489 PRO A N 1
ATOM 3618 C CA . PRO A 1 489 ? 3.383 -49.046 -2.973 1.00 48.56 489 PRO A CA 1
ATOM 3619 C C . PRO A 1 489 ? 4.702 -48.361 -2.565 1.00 48.56 489 PRO A C 1
ATOM 3621 O O . PRO A 1 489 ? 5.359 -47.653 -3.320 1.00 48.56 489 PRO A O 1
ATOM 3624 N N . ALA A 1 490 ? 5.039 -48.615 -1.302 1.00 35.72 490 ALA A N 1
ATOM 3625 C CA . ALA A 1 490 ? 6.102 -48.050 -0.484 1.00 35.72 490 ALA A CA 1
ATOM 3626 C C . ALA A 1 490 ? 7.497 -48.687 -0.665 1.00 35.72 490 ALA A C 1
ATOM 3628 O O . ALA A 1 490 ? 7.615 -49.824 -1.117 1.00 35.72 490 ALA A O 1
ATOM 3629 N N . GLY A 1 491 ? 8.515 -48.021 -0.096 1.00 30.72 491 GLY A N 1
ATOM 3630 C CA . GLY A 1 491 ? 9.518 -48.698 0.740 1.00 30.72 491 GLY A CA 1
ATOM 3631 C C . GLY A 1 491 ? 10.986 -48.290 0.559 1.00 30.72 491 GLY A C 1
ATOM 3632 O O . GLY A 1 491 ? 11.549 -48.473 -0.513 1.00 30.72 491 GLY A O 1
ATOM 3633 N N . GLY A 1 492 ? 11.637 -47.892 1.665 1.00 28.03 492 GLY A N 1
ATOM 3634 C CA . GLY A 1 492 ? 13.074 -48.134 1.886 1.00 28.03 492 GLY A CA 1
ATOM 3635 C C . GLY A 1 492 ? 13.853 -47.007 2.575 1.00 28.03 492 GLY A C 1
ATOM 3636 O O . GLY A 1 492 ? 14.237 -46.047 1.924 1.00 28.03 492 GLY A O 1
ATOM 3637 N N . GLY A 1 493 ? 14.117 -47.150 3.881 1.00 29.42 493 GLY A N 1
ATOM 3638 C CA . GLY A 1 493 ? 15.011 -46.283 4.666 1.00 29.42 493 GLY A CA 1
ATOM 3639 C C . GLY A 1 493 ? 16.465 -46.783 4.771 1.00 29.42 493 GLY A C 1
ATOM 3640 O O . GLY A 1 493 ? 16.870 -47.661 4.015 1.00 29.42 493 GLY A O 1
ATOM 3641 N N . PHE A 1 494 ? 17.169 -46.258 5.792 1.00 30.56 494 PHE A N 1
ATOM 3642 C CA . PHE A 1 494 ? 18.596 -46.387 6.195 1.00 30.56 494 PHE A CA 1
ATOM 3643 C C . PHE A 1 494 ? 19.532 -45.333 5.556 1.00 30.56 494 PHE A C 1
ATOM 3645 O O . PHE A 1 494 ? 19.526 -45.166 4.349 1.00 30.56 494 PHE A O 1
ATOM 3652 N N . GLY A 1 495 ? 20.395 -44.590 6.264 1.00 27.17 495 GLY A N 1
ATOM 3653 C CA . GLY A 1 495 ? 20.780 -44.560 7.678 1.00 27.17 495 GLY A CA 1
ATOM 3654 C C . GLY A 1 495 ? 21.864 -43.487 7.940 1.00 27.17 495 GLY A C 1
ATOM 3655 O O . GLY A 1 495 ? 22.492 -42.979 7.015 1.00 27.17 495 GLY A O 1
ATOM 3656 N N . CYS A 1 496 ? 22.059 -43.138 9.216 1.00 26.14 496 CYS A N 1
ATOM 3657 C CA . CYS A 1 496 ? 23.080 -42.224 9.750 1.00 26.14 496 CYS A CA 1
ATOM 3658 C C . CYS A 1 496 ? 24.531 -42.720 9.562 1.00 26.14 496 CYS A C 1
ATOM 3660 O O . CYS A 1 496 ? 24.775 -43.906 9.751 1.00 26.14 496 CYS A O 1
ATOM 3662 N N . SER A 1 497 ? 25.506 -41.809 9.397 1.00 28.39 497 SER A N 1
ATOM 3663 C CA . SER A 1 497 ? 26.526 -41.499 10.431 1.00 28.39 497 SER A CA 1
ATOM 3664 C C . SER A 1 497 ? 27.634 -40.544 9.940 1.00 28.39 497 SER A C 1
ATOM 3666 O O . SER A 1 497 ? 28.331 -40.830 8.973 1.00 28.39 497 SER A O 1
ATOM 3668 N N . CYS A 1 498 ? 27.809 -39.450 10.684 1.00 27.88 498 CYS A N 1
ATOM 3669 C CA . CYS A 1 498 ? 29.049 -38.910 11.261 1.00 27.88 498 CYS A CA 1
ATOM 3670 C C . CYS A 1 498 ? 30.403 -39.172 10.559 1.00 27.88 498 CYS A C 1
ATOM 3672 O O . CYS A 1 498 ? 30.884 -40.302 10.565 1.00 27.88 498 CYS A O 1
ATOM 3674 N N . ASN A 1 499 ? 31.150 -38.103 10.245 1.00 27.61 499 ASN A N 1
ATOM 3675 C CA . ASN A 1 499 ? 32.480 -37.949 10.845 1.00 27.61 499 ASN A CA 1
ATOM 3676 C C . ASN A 1 499 ? 32.929 -36.482 10.919 1.00 27.61 499 ASN A C 1
ATOM 3678 O O . ASN A 1 499 ? 32.803 -35.716 9.969 1.00 27.61 499 ASN A O 1
ATOM 3682 N N . ALA A 1 500 ? 33.466 -36.128 12.080 1.00 29.02 500 ALA A N 1
ATOM 3683 C CA . ALA A 1 500 ? 34.067 -34.848 12.406 1.00 29.02 500 ALA A CA 1
ATOM 3684 C C . ALA A 1 500 ? 35.590 -34.950 12.294 1.00 29.02 500 ALA A C 1
ATOM 3686 O O . ALA A 1 500 ? 36.145 -35.961 12.705 1.00 29.02 500 ALA A O 1
ATOM 3687 N N . THR A 1 501 ? 36.267 -33.863 11.917 1.00 28.84 501 THR A N 1
ATOM 3688 C CA . THR A 1 501 ? 37.603 -33.549 12.454 1.00 28.84 501 THR A CA 1
ATOM 3689 C C . THR A 1 501 ? 37.853 -32.043 12.443 1.00 28.84 501 THR A C 1
ATOM 3691 O O . THR A 1 501 ? 37.904 -31.406 11.397 1.00 28.84 501 THR A O 1
ATOM 3694 N N . ARG A 1 502 ? 38.028 -31.505 13.654 1.00 31.52 502 ARG A N 1
ATOM 3695 C CA . ARG A 1 502 ? 38.587 -30.188 13.983 1.00 31.52 502 ARG A CA 1
ATOM 3696 C C . ARG A 1 502 ? 40.064 -30.108 13.594 1.00 31.52 502 ARG A C 1
ATOM 3698 O O . ARG A 1 502 ? 40.780 -31.084 13.809 1.00 31.52 502 ARG A O 1
ATOM 3705 N N . SER A 1 503 ? 40.555 -28.916 13.248 1.00 30.48 503 SER A N 1
ATOM 3706 C CA . SER A 1 503 ? 41.820 -28.383 13.798 1.00 30.48 503 SER A CA 1
ATOM 3707 C C . SER A 1 503 ? 41.965 -26.873 13.541 1.00 30.48 503 SER A C 1
ATOM 3709 O O . SER A 1 503 ? 42.086 -26.439 12.405 1.00 30.48 503 SER A O 1
ATOM 3711 N N . ALA A 1 504 ? 42.006 -26.088 14.619 1.00 31.61 504 ALA A N 1
ATOM 3712 C CA . ALA A 1 504 ? 42.815 -24.869 14.732 1.00 31.61 504 ALA A CA 1
ATOM 3713 C C . ALA A 1 504 ? 43.991 -25.213 15.673 1.00 31.61 504 ALA A C 1
ATOM 3715 O O . ALA A 1 504 ? 43.849 -26.171 16.447 1.00 31.61 504 ALA A O 1
ATOM 3716 N N . PRO A 1 505 ? 45.138 -24.503 15.643 1.00 44.25 505 PRO A N 1
ATOM 3717 C CA . PRO A 1 505 ? 45.255 -23.294 16.481 1.00 44.25 505 PRO A CA 1
ATOM 3718 C C . PRO A 1 505 ? 46.250 -22.219 15.970 1.00 44.25 505 PRO A C 1
ATOM 3720 O O . PRO A 1 505 ? 47.081 -22.488 15.108 1.00 44.25 505 PRO A O 1
ATOM 3723 N N . GLY A 1 506 ? 46.241 -21.027 16.592 1.00 27.09 506 GLY A N 1
ATOM 3724 C CA . GLY A 1 506 ? 47.422 -20.145 16.614 1.00 27.09 506 GLY A CA 1
ATOM 3725 C C . GLY A 1 506 ? 47.178 -18.641 16.810 1.00 27.09 506 GLY A C 1
ATOM 3726 O O . GLY A 1 506 ? 47.183 -17.892 15.843 1.00 27.09 506 GLY A O 1
ATOM 3727 N N . ALA A 1 507 ? 47.045 -18.194 18.064 1.00 31.28 507 ALA A N 1
ATOM 3728 C CA . ALA A 1 507 ? 47.422 -16.839 18.511 1.00 31.28 507 ALA A CA 1
ATOM 3729 C C . ALA A 1 507 ? 48.975 -16.741 18.535 1.00 31.28 507 ALA A C 1
ATOM 3731 O O . ALA A 1 507 ? 49.621 -17.784 18.573 1.00 31.28 507 ALA A O 1
ATOM 3732 N N . SER A 1 508 ? 49.708 -15.625 18.550 1.00 29.16 508 SER A N 1
ATOM 3733 C CA . SER A 1 508 ? 49.514 -14.202 18.870 1.00 29.16 508 SER A CA 1
ATOM 3734 C C . SER A 1 508 ? 50.842 -13.465 18.539 1.00 29.16 508 SER A C 1
ATOM 3736 O O . SER A 1 508 ? 51.841 -14.127 18.262 1.00 29.16 508 SER A O 1
ATOM 3738 N N . TRP A 1 509 ? 50.850 -12.126 18.665 1.00 24.81 509 TRP A N 1
ATOM 3739 C CA . TRP A 1 509 ? 51.934 -11.238 19.165 1.00 24.81 509 TRP A CA 1
ATOM 3740 C C . TRP A 1 509 ? 52.357 -10.044 18.275 1.00 24.81 509 TRP A C 1
ATOM 3742 O O . TRP A 1 509 ? 52.941 -10.203 17.211 1.00 24.81 509 TRP A O 1
ATOM 3752 N N . LEU A 1 510 ? 52.175 -8.860 18.891 1.00 27.61 510 LEU A N 1
ATOM 3753 C CA . LEU A 1 510 ? 53.033 -7.657 18.957 1.00 27.61 510 LEU A CA 1
ATOM 3754 C C . LEU A 1 510 ? 52.604 -6.371 18.232 1.00 27.61 510 LEU A C 1
ATOM 3756 O O . LEU A 1 510 ? 52.689 -6.223 17.020 1.00 27.61 510 LEU A O 1
ATOM 3760 N N . ALA A 1 511 ? 52.266 -5.396 19.082 1.00 30.94 511 ALA A N 1
ATOM 3761 C CA . ALA A 1 511 ? 52.185 -3.961 18.845 1.00 30.94 511 ALA A CA 1
ATOM 3762 C C . ALA A 1 511 ? 53.451 -3.249 19.369 1.00 30.94 511 ALA A C 1
ATOM 3764 O O . ALA A 1 511 ? 53.996 -3.696 20.374 1.00 30.94 511 ALA A O 1
ATOM 3765 N N . TRP A 1 512 ? 53.834 -2.127 18.742 1.00 25.25 512 TRP A N 1
ATOM 3766 C CA . TRP A 1 512 ? 54.554 -0.935 19.265 1.00 25.25 512 TRP A CA 1
ATOM 3767 C C . TRP A 1 512 ? 54.313 0.191 18.224 1.00 25.25 512 TRP A C 1
ATOM 3769 O O . TRP A 1 512 ? 54.578 -0.036 17.051 1.00 25.25 512 TRP A O 1
ATOM 3779 N N . ILE A 1 513 ? 53.526 1.251 18.468 1.00 31.03 513 ILE A N 1
ATOM 3780 C CA . ILE A 1 513 ? 53.690 2.503 19.255 1.00 31.03 513 ILE A CA 1
ATOM 3781 C C . ILE A 1 513 ? 54.561 3.606 18.602 1.00 31.03 513 ILE A C 1
ATOM 3783 O O . ILE A 1 513 ? 55.739 3.403 18.336 1.00 31.03 513 ILE A O 1
ATOM 3787 N N . ALA A 1 514 ? 53.934 4.801 18.555 1.00 29.61 514 ALA A N 1
ATOM 3788 C CA . ALA A 1 514 ? 54.423 6.192 18.432 1.00 29.61 514 ALA A CA 1
ATOM 3789 C C . ALA A 1 514 ? 54.953 6.646 17.054 1.00 29.61 514 ALA A C 1
ATOM 3791 O O . ALA A 1 514 ? 55.815 6.010 16.474 1.00 29.61 514 ALA A O 1
ATOM 3792 N N . GLY A 1 515 ? 54.511 7.752 16.444 1.00 27.72 515 GLY A N 1
ATOM 3793 C CA . GLY A 1 515 ? 53.876 8.973 16.951 1.00 27.72 515 GLY A CA 1
ATOM 3794 C C . GLY A 1 515 ? 54.865 10.140 16.842 1.00 27.72 515 GLY A C 1
ATOM 3795 O O . GLY A 1 515 ? 55.965 10.014 17.362 1.00 27.72 515 GLY A O 1
ATOM 3796 N N . VAL A 1 516 ? 54.489 11.238 16.169 1.00 29.02 516 VAL A N 1
ATOM 3797 C CA . VAL A 1 516 ? 54.803 12.649 16.506 1.00 29.02 516 VAL A CA 1
ATOM 3798 C C . VAL A 1 516 ? 54.199 13.593 15.453 1.00 29.02 516 VAL A C 1
ATOM 3800 O O . VAL A 1 516 ? 54.182 13.324 14.256 1.00 29.02 516 VAL A O 1
ATOM 3803 N N . ALA A 1 517 ? 53.679 14.692 15.992 1.00 30.91 517 ALA A N 1
ATOM 3804 C CA . ALA A 1 517 ? 52.933 15.794 15.411 1.00 30.91 517 ALA A CA 1
ATOM 3805 C C . ALA A 1 517 ? 53.721 16.730 14.474 1.00 30.91 517 ALA A C 1
ATOM 3807 O O . ALA A 1 517 ? 54.948 16.781 14.499 1.00 30.91 517 ALA A O 1
ATOM 3808 N N . GLY A 1 518 ? 52.984 17.584 13.754 1.00 27.81 518 GLY A N 1
ATOM 3809 C CA . GLY A 1 518 ? 53.541 18.725 13.026 1.00 27.81 518 GLY A CA 1
ATOM 3810 C C . GLY A 1 518 ? 52.479 19.599 12.360 1.00 27.81 518 GLY A C 1
ATOM 3811 O O . GLY A 1 518 ? 52.111 19.370 11.219 1.00 27.81 518 GLY A O 1
ATOM 3812 N N . SER A 1 519 ? 51.999 20.589 13.109 1.00 32.75 519 SER A N 1
ATOM 3813 C CA . SER A 1 519 ? 51.090 21.681 12.728 1.00 32.75 519 SER A CA 1
ATOM 3814 C C . SER A 1 519 ? 51.611 22.537 11.559 1.00 32.75 519 SER A C 1
ATOM 3816 O O . SER A 1 519 ? 52.824 22.683 11.436 1.00 32.75 519 SER A O 1
ATOM 3818 N N . LEU A 1 520 ? 50.723 23.184 10.785 1.00 30.48 520 LEU A N 1
ATOM 3819 C CA . LEU A 1 520 ? 50.747 24.643 10.554 1.00 30.48 520 LEU A CA 1
ATOM 3820 C C . LEU A 1 520 ? 49.567 25.145 9.701 1.00 30.48 520 LEU A C 1
ATOM 3822 O O . LEU A 1 520 ? 49.085 24.504 8.774 1.00 30.48 520 LEU A O 1
ATOM 3826 N N . ALA A 1 521 ? 49.121 26.337 10.085 1.00 31.86 521 ALA A N 1
ATOM 3827 C CA . ALA A 1 521 ? 47.941 27.069 9.657 1.00 31.86 521 ALA A CA 1
ATOM 3828 C C . ALA A 1 521 ? 48.129 27.859 8.347 1.00 31.86 521 ALA A C 1
ATOM 3830 O O . ALA A 1 521 ? 49.249 28.217 7.992 1.00 31.86 521 ALA A O 1
ATOM 3831 N N . SER A 1 522 ? 47.024 28.292 7.725 1.00 31.12 522 SER A N 1
ATOM 3832 C CA . SER A 1 522 ? 46.631 29.720 7.651 1.00 31.12 522 SER A CA 1
ATOM 3833 C C . SER A 1 522 ? 45.652 30.035 6.506 1.00 31.12 522 SER A C 1
ATOM 3835 O O . SER A 1 522 ? 45.769 29.510 5.408 1.00 31.12 522 SER A O 1
ATOM 3837 N N . GLY A 1 523 ? 44.735 30.984 6.754 1.00 28.73 523 GLY A N 1
ATOM 3838 C CA . GLY A 1 523 ? 44.309 31.944 5.724 1.00 28.73 523 GLY A CA 1
ATOM 3839 C C . GLY A 1 523 ? 42.804 32.148 5.539 1.00 28.73 523 GLY A C 1
ATOM 3840 O O . GLY A 1 523 ? 42.245 31.763 4.522 1.00 28.73 523 GLY A O 1
ATOM 3841 N N . ARG A 1 524 ? 42.154 32.873 6.463 1.00 38.06 524 ARG A N 1
ATOM 3842 C CA . ARG A 1 524 ? 40.923 33.635 6.170 1.00 38.06 524 ARG A CA 1
ATOM 3843 C C . ARG A 1 524 ? 41.218 34.790 5.203 1.00 38.06 524 ARG A C 1
ATOM 3845 O O . ARG A 1 524 ? 42.179 35.524 5.432 1.00 38.06 524 ARG A O 1
ATOM 3852 N N . ARG A 1 525 ? 40.281 35.095 4.293 1.00 31.91 525 ARG A N 1
ATOM 3853 C CA . ARG A 1 525 ? 39.906 36.482 3.937 1.00 31.91 525 ARG A CA 1
ATOM 3854 C C . ARG A 1 525 ? 38.485 36.569 3.367 1.00 31.91 525 ARG A C 1
ATOM 3856 O O . ARG A 1 525 ? 38.193 36.028 2.314 1.00 31.91 525 ARG A O 1
ATOM 3863 N N . SER A 1 526 ? 37.648 37.336 4.062 1.00 37.94 526 SER A N 1
ATOM 3864 C CA . SER A 1 526 ? 36.340 37.854 3.644 1.00 37.94 526 SER A CA 1
ATOM 3865 C C . SER A 1 526 ? 36.414 39.372 3.406 1.00 37.94 526 SER A C 1
ATOM 3867 O O . SER A 1 526 ? 37.091 40.060 4.176 1.00 37.94 526 SER A O 1
ATOM 3869 N N . ARG A 1 527 ? 35.654 39.913 2.442 1.00 37.94 527 ARG A N 1
ATOM 3870 C CA . ARG A 1 527 ? 35.162 41.316 2.312 1.00 37.94 527 ARG A CA 1
ATOM 3871 C C . ARG A 1 527 ? 34.006 41.291 1.287 1.00 37.94 527 ARG A C 1
ATOM 3873 O O . ARG A 1 527 ? 34.193 40.599 0.300 1.00 37.94 527 ARG A O 1
ATOM 3880 N N . ARG A 1 528 ? 32.859 41.992 1.328 1.00 34.47 528 ARG A N 1
ATOM 3881 C CA . ARG A 1 528 ? 32.075 42.956 2.165 1.00 34.47 528 ARG A CA 1
ATOM 3882 C C . ARG A 1 528 ? 30.666 42.972 1.477 1.00 34.47 528 ARG A C 1
ATOM 3884 O O . ARG A 1 528 ? 30.678 42.962 0.255 1.00 34.47 528 ARG A O 1
ATOM 3891 N N . GLY A 1 529 ? 29.495 42.797 2.120 1.00 31.53 529 GLY A N 1
ATOM 3892 C CA . GLY A 1 529 ? 28.601 43.789 2.790 1.00 31.53 529 GLY A CA 1
ATOM 3893 C C . GLY A 1 529 ? 27.779 44.687 1.819 1.00 31.53 529 GLY A C 1
ATOM 3894 O O . GLY A 1 529 ? 28.319 44.937 0.744 1.00 31.53 529 GLY A O 1
ATOM 3895 N N . PRO A 1 530 ? 26.601 45.294 2.165 1.00 59.44 530 PRO A N 1
ATOM 3896 C CA . PRO A 1 530 ? 25.773 45.211 3.399 1.00 59.44 530 PRO A CA 1
ATOM 3897 C C . PRO A 1 530 ? 24.217 45.181 3.189 1.00 59.44 530 PRO A C 1
ATOM 3899 O O . PRO A 1 530 ? 23.751 45.436 2.090 1.00 59.44 530 PRO A O 1
ATOM 3902 N N . PHE A 1 531 ? 23.410 44.971 4.249 1.00 30.50 531 PHE A N 1
ATOM 3903 C CA . PHE A 1 531 ? 22.306 45.869 4.688 1.00 30.50 531 PHE A CA 1
ATOM 3904 C C . PHE A 1 531 ? 21.700 45.430 6.049 1.00 30.50 531 PHE A C 1
ATOM 3906 O O . PHE A 1 531 ? 21.710 44.256 6.399 1.00 30.50 531 PHE A O 1
ATOM 3913 N N . ALA A 1 532 ? 21.272 46.426 6.835 1.00 35.69 532 ALA A N 1
ATOM 3914 C CA . ALA A 1 532 ? 20.765 46.406 8.221 1.00 35.69 532 ALA A CA 1
ATOM 3915 C C . ALA A 1 532 ? 19.355 45.774 8.365 1.00 35.69 532 ALA A C 1
ATOM 3917 O O . ALA A 1 532 ? 18.658 45.667 7.370 1.00 35.69 532 ALA A O 1
ATOM 3918 N N . GLY A 1 533 ? 18.802 45.405 9.529 1.00 31.91 533 GLY A N 1
ATOM 3919 C CA . GLY A 1 533 ? 19.186 45.529 10.937 1.00 31.91 533 GLY A CA 1
ATOM 3920 C C . GLY A 1 533 ? 18.016 45.130 11.870 1.00 31.91 533 GLY A C 1
ATOM 3921 O O . GLY A 1 533 ? 16.924 44.838 11.399 1.00 31.91 533 GLY A O 1
ATOM 3922 N N . ARG A 1 534 ? 18.271 45.243 13.186 1.00 33.66 534 ARG A N 1
ATOM 3923 C CA . ARG A 1 534 ? 17.390 45.140 14.381 1.00 33.66 534 ARG A CA 1
ATOM 3924 C C . ARG A 1 534 ? 17.145 43.760 15.026 1.00 33.66 534 ARG A C 1
ATOM 3926 O O . ARG A 1 534 ? 16.584 42.848 14.445 1.00 33.66 534 ARG A O 1
ATOM 3933 N N . ALA A 1 535 ? 17.549 43.714 16.301 1.00 36.66 535 ALA A N 1
ATOM 3934 C CA . ALA A 1 535 ? 17.316 42.697 17.329 1.00 36.66 535 ALA A CA 1
ATOM 3935 C C . ALA A 1 535 ? 15.980 42.943 18.081 1.00 36.66 535 ALA A C 1
ATOM 3937 O O . ALA A 1 535 ? 15.364 43.992 17.860 1.00 36.66 535 ALA A O 1
ATOM 3938 N N . PRO A 1 536 ? 15.556 42.050 19.005 1.00 47.06 536 PRO A N 1
ATOM 3939 C CA . PRO A 1 536 ? 16.091 42.106 20.378 1.00 47.06 536 PRO A CA 1
ATOM 3940 C C . PRO A 1 536 ? 16.298 40.739 21.071 1.00 47.06 536 PRO A C 1
ATOM 3942 O O . PRO A 1 536 ? 15.677 39.739 20.729 1.00 47.06 536 PRO A O 1
ATOM 3945 N N . SER A 1 537 ? 17.121 40.722 22.128 1.00 33.91 537 SER A N 1
ATOM 3946 C CA . SER A 1 537 ? 17.193 39.619 23.096 1.00 33.91 537 SER A CA 1
ATOM 3947 C C . SER A 1 537 ? 17.280 40.127 24.542 1.00 33.91 537 SER A C 1
ATOM 3949 O O . SER A 1 537 ? 18.188 40.888 24.864 1.00 33.91 537 SER A O 1
ATOM 3951 N N . ARG A 1 538 ? 16.352 39.612 25.364 1.00 37.34 538 ARG A N 1
ATOM 3952 C CA . ARG A 1 538 ? 16.455 39.112 26.757 1.00 37.34 538 ARG A CA 1
ATOM 3953 C C . ARG A 1 538 ? 17.095 39.968 27.867 1.00 37.34 538 ARG A C 1
ATOM 3955 O O . ARG A 1 538 ? 18.262 40.321 27.785 1.00 37.34 538 ARG A O 1
ATOM 3962 N N . ALA A 1 539 ? 16.397 40.043 29.010 1.00 35.09 539 ALA A N 1
ATOM 3963 C CA . ALA A 1 539 ? 16.854 39.458 30.288 1.00 35.09 539 ALA A CA 1
ATOM 3964 C C . ALA A 1 539 ? 15.735 39.464 31.370 1.00 35.09 539 ALA A C 1
ATOM 3966 O O . ALA A 1 539 ? 14.899 40.366 31.344 1.00 35.09 539 ALA A O 1
ATOM 3967 N N . PRO A 1 540 ? 15.720 38.497 32.318 1.00 46.03 540 PRO A N 1
ATOM 3968 C CA . PRO A 1 540 ? 14.755 38.402 33.420 1.00 46.03 540 PRO A CA 1
ATOM 3969 C C . PRO A 1 540 ? 15.344 38.756 34.811 1.00 46.03 540 PRO A C 1
ATOM 3971 O O . PRO A 1 540 ? 16.530 39.053 34.941 1.00 46.03 540 PRO A O 1
ATOM 3974 N N . VAL A 1 541 ? 14.487 38.587 35.834 1.00 36.00 541 VAL A N 1
ATOM 3975 C CA . VAL A 1 541 ? 14.699 38.488 37.303 1.00 36.00 541 VAL A CA 1
ATOM 3976 C C . VAL A 1 541 ? 14.340 39.731 38.133 1.00 36.00 541 VAL A C 1
ATOM 3978 O O . VAL A 1 541 ? 15.062 40.715 38.148 1.00 36.00 541 VAL A O 1
ATOM 3981 N N . THR A 1 542 ? 13.236 39.629 38.886 1.00 35.41 542 THR A N 1
ATOM 3982 C CA . THR A 1 542 ? 13.056 39.828 40.352 1.00 35.41 542 THR A CA 1
ATOM 3983 C C . THR A 1 542 ? 11.583 39.469 40.642 1.00 35.41 542 THR A C 1
ATOM 3985 O O . THR A 1 542 ? 10.718 39.776 39.837 1.00 35.41 542 THR A O 1
ATOM 3988 N N . GLY A 1 543 ? 11.220 38.654 41.628 1.00 32.19 543 GLY A N 1
ATOM 3989 C CA . GLY A 1 543 ? 11.254 38.946 43.055 1.00 32.19 543 GLY A CA 1
ATOM 3990 C C . GLY A 1 543 ? 10.013 38.301 43.698 1.00 32.19 543 GLY A C 1
ATOM 3991 O O . GLY A 1 543 ? 8.916 38.359 43.153 1.00 32.19 543 GLY A O 1
ATOM 3992 N N . SER A 1 544 ? 10.222 37.632 44.824 1.00 38.72 544 SER A N 1
ATOM 3993 C CA . SER A 1 544 ? 9.255 36.888 45.637 1.00 38.72 544 SER A CA 1
ATOM 3994 C C . SER A 1 544 ? 8.216 37.767 46.349 1.00 38.72 544 SER A C 1
ATOM 3996 O O . SER A 1 544 ? 8.582 38.795 46.918 1.00 38.72 544 SER A O 1
ATOM 3998 N N . GLY A 1 545 ? 6.972 37.286 46.453 1.00 32.19 545 GLY A N 1
ATOM 3999 C CA . GLY A 1 545 ? 5.947 37.796 47.374 1.00 32.19 545 GLY A CA 1
ATOM 4000 C C . GLY A 1 545 ? 4.699 36.887 47.407 1.00 32.19 545 GLY A C 1
ATOM 4001 O O . GLY A 1 545 ? 4.258 36.483 46.335 1.00 32.19 545 GLY A O 1
ATOM 4002 N N . PRO A 1 546 ? 4.152 36.522 48.587 1.00 56.75 546 PRO A N 1
ATOM 4003 C CA . PRO A 1 546 ? 3.145 35.467 48.739 1.00 56.75 546 PRO A CA 1
ATOM 4004 C C . PRO A 1 546 ? 1.710 36.016 48.795 1.00 56.75 546 PRO A C 1
ATOM 4006 O O . PRO A 1 546 ? 1.500 37.148 49.225 1.00 56.75 546 PRO A O 1
ATOM 4009 N N . CYS A 1 547 ? 0.712 35.188 48.472 1.00 34.06 547 CYS A N 1
ATOM 4010 C CA . CYS A 1 547 ? -0.656 35.365 48.964 1.00 34.06 547 CYS A CA 1
ATOM 4011 C C . CYS A 1 547 ? -1.363 34.018 49.132 1.00 34.06 547 CYS A C 1
ATOM 4013 O O . CYS A 1 547 ? -1.457 33.222 48.202 1.00 34.06 547 CYS A O 1
ATOM 4015 N N . CYS A 1 548 ? -1.844 33.811 50.355 1.00 39.59 548 CYS A N 1
ATOM 4016 C CA . CYS A 1 548 ? -2.864 32.852 50.738 1.00 39.59 548 CYS A CA 1
ATOM 4017 C C . CYS A 1 548 ? -4.227 33.274 50.170 1.00 39.59 548 CYS A C 1
ATOM 4019 O O . CYS A 1 548 ? -4.563 34.456 50.265 1.00 39.59 548 CYS A O 1
ATOM 4021 N N . LEU A 1 549 ? -5.021 32.318 49.688 1.00 38.59 549 LEU A N 1
ATOM 4022 C CA . LEU A 1 549 ? -6.321 31.888 50.235 1.00 38.59 549 LEU A CA 1
ATOM 4023 C C . LEU A 1 549 ? -6.917 30.798 49.344 1.00 38.59 549 LEU A C 1
ATOM 4025 O O . LEU A 1 549 ? -6.848 30.965 48.107 1.00 38.59 549 LEU A O 1
#

Sequence (549 aa):
MRNGATAGLLLLLVEVPVATVRAEEWFVEADGSGGGTADDPFGSVQDGLDVAGPGDVITVREGTYSESLRTVRGGTEAAPIVLRRDPARGPTILSSSGRVLRVEHPYFVVEGLILDGQYGPDDALAVRDEGDHFVLRDSEIRRSGRDCLDMSGQEGVLVERSLIHHCLDSTDGRRDAHGIVGGPMRGLVIRDTEIHTFSGDAVQLDPDREQTGWTDVTIEGCELWLEPLPAAEAGFSAGTVPGENGVDTKATEAAPRAMLIISDTVARGFRRGLVPNMAAFNIKENVDCTLDRVTVHDSEIAFRTRGPTDEHPLGSWVRIANAVVFDVEVGVRYENDIERLAVLGSTFGRDVERPFDEAEAAASVLDVRNLLVLSETLPGEAIGPTNLAVGESAFIDATSDDYHLSAGSPAIDRGEPIEGVSRDRDGVARPQGDGIDIGAYEWCGECPEPGNPDAGGHTQPGPDGGADAGAADDRDTGSPVGADAGGAPAGGGFGCSCNATRSAPGASWLAWIAGVAGSLASGRRSRRGPFAGRAPSRAPVTGSGPCCL

Mean predicted aligned error: 12.76 Å

Solvent-accessible surface area (backbone atoms only — not comparable to full-atom values): 29510 Å² total; per-residue (Å²): 135,89,87,83,85,83,83,82,85,81,82,79,85,76,82,74,82,78,76,78,80,72,61,50,71,32,24,24,30,74,84,31,82,42,87,20,38,89,94,34,21,15,42,40,69,58,62,42,42,70,68,58,49,56,36,14,36,32,37,31,40,46,41,77,45,85,45,72,40,59,59,74,65,44,29,38,95,94,24,37,26,36,43,30,37,32,86,92,50,61,71,24,36,39,24,21,77,2,46,17,39,38,35,48,30,22,21,33,36,40,32,48,36,32,39,32,1,72,49,13,90,30,36,17,29,36,39,32,75,50,20,26,42,25,34,42,31,52,23,35,33,33,33,4,24,17,26,27,31,36,35,47,58,34,41,46,34,36,41,30,52,25,40,32,33,43,6,33,22,37,58,96,80,57,33,71,1,22,30,34,37,36,34,38,26,33,41,38,35,40,30,49,28,39,26,34,48,27,22,20,22,36,31,35,34,17,91,82,38,44,62,78,26,38,34,52,33,38,39,32,50,24,40,30,40,42,61,54,31,92,49,65,52,71,82,42,54,51,62,43,25,60,31,42,29,29,34,37,42,41,38,25,79,79,24,71,69,20,37,38,41,38,28,52,26,39,29,32,31,21,41,89,35,82,55,83,86,18,11,31,34,32,44,29,25,20,30,41,36,41,38,34,36,29,36,32,30,55,19,37,22,38,34,33,39,26,18,36,42,98,90,43,75,37,28,21,35,41,38,40,26,24,26,41,37,28,41,18,56,23,37,37,34,39,22,38,38,29,74,39,42,34,40,35,26,18,26,39,37,51,63,44,75,27,63,63,40,81,47,78,20,92,77,40,58,71,48,51,37,13,32,23,32,54,36,97,62,66,57,84,80,39,77,47,93,27,36,47,48,38,61,64,77,35,22,69,38,46,92,78,72,36,69,47,57,23,95,83,21,82,39,62,52,48,24,68,95,48,93,94,55,56,46,33,52,88,64,49,60,58,57,44,87,95,23,25,33,27,14,20,40,66,59,50,102,79,55,82,66,92,86,55,86,77,72,59,85,74,78,69,84,70,85,82,85,80,90,79,88,84,89,77,92,82,89,83,86,84,85,88,89,84,87,84,83,89,82,84,88,88,90,84,85,87,82,91,82,89,87,87,84,88,85,85,89,84,87,87,90,88,87,85,87,85,91,86,88,83,89,85,86,89,83,88,87,88,89,79,90,89,84,88,84,86,86,89,81,90,86,88,91,85,82,90,85,90,82,89,132

Foldseek 3Di:
DDDDDDDDDDDDPDPDPPPPPDAEEFEEEDVFDADRDPVRHHNAQQSVLVPGAFQYEYEYEDDEHADQEEHDEAHDPVGGYEYEYDPVHDAYEQEYCAARYEYAYDRYEYYRHEQYNQLHPYASYEYDHHHEQYEYENYEFENHVAEPYEYEDYEAYEYENYEFEHQAHCPVHADFHERYEYAAYENYEYYLYEFEHTQEEPYEYHPPQDLNWHANYEYENYEFEWFFACAADNNRGGGARRYAEHYAYDHHPNYAQHEYEYENYEFADQDPHPDPPREPEAAWARHEYEYELYEYANHQEHEHFEQADPVRRHGYAYEYYLYEYEHYCEDYEYYDQHAHAEYYQAEYAYNHNHPYHDHNRVNHQYHYFLYEYADPDDDPNNPDQGYDHDHQQQFPGSVVVGREGDDVRPQAQRGDDDPPPQAASLRHGPDDDNHGGRHRYHDDPDPDPPPDPPVPPPPDPDDDDDDDDDDDDDDDDDDDDDDDDDDDDDDDDDDDDDDDDDDDDDDDDDDDDDDDDDDDDDDDDDDDDDDDDDDDDDDDDDDDDDDDD

Radius of gyration: 31.8 Å; Cα contacts (8 Å, |Δi|>4): 1484; chains: 1; bounding box: 90×101×112 Å

Secondary structure 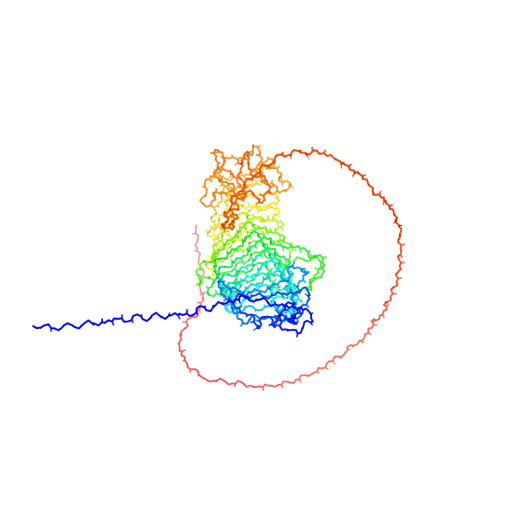(DSSP, 8-state):
-----PPP-------------PPPEEEE-TT--SSSBTTB-BSSHHHHHHH--TT-EEEE-SEEEE--EE--S--BTTB-EEEEE-TTSS-EEEE-SS--EEE-SSSEEEES-EEE-TT-SS-SEEE-TT-TT-EEES-EEEEESS-SEEE-S-BS-EEES-EEEEE-B-GGG-B---SEEESS-B--EEES-EEEEESS-SEEE-TT--TT--B-EEEES-EEE----SS-BTTBPTT------SEEE---TTSPPEEEEEES-EEE--SSSSSSS-EEEEE-SSEEEEEES-EEESEEEEEEEE---SSS-S--EEEEES-EE-SEEEEEEEES--SEEEEES-EE-TTEEEEEEEES-TT--EEEES-EEESSS--GGG-STT-EEE-GGGEEEGGGTEEEEPTT-TTTT-B---TT--B-TTSPBSPBTTBBPSSS----TTPPPTT-TTSS-----PPP-------------------------------------------------------------------------------------